Protein AF-0000000087536630 (afdb_homodimer)

InterPro domains:
  IPR002328 Alcohol dehydrogenase, zinc-type, conserved site [PS00059] (58-72)
  IPR011032 GroES-like superfamily [SSF50129] (1-177)
  IPR013149 Alcohol dehydrogenase-like, C-terminal [PF00107] (179-309)
  IPR013154 Alcohol dehydrogenase-like, N-terminal [PF08240] (24-131)
  IPR036291 NAD(P)-binding domain superfamily [SSF51735] (145-313)
  IPR050129 Zinc-containing alcohol dehydrogenase [PTHR43401] (1-347)

Radius of gyration: 29.5 Å; Cα contacts (8 Å, |Δi|>4): 1737; chains: 2; bounding box: 52×86×69 Å

Organism: NCBI:txid39488

Solvent-accessible surface area (backbone atoms only — not comparable to full-atom values): 34798 Å² total; per-residue (Å²): 77,60,23,37,24,31,34,83,87,66,45,79,46,74,44,79,40,83,73,78,77,91,44,52,54,26,36,32,30,40,28,56,14,20,32,68,47,72,67,54,50,44,35,73,74,71,47,59,89,78,45,49,60,65,27,33,28,43,48,28,30,11,28,31,27,73,38,50,15,62,54,31,43,75,70,71,45,52,61,69,41,42,29,34,50,47,34,58,32,33,72,64,71,46,74,37,24,68,72,65,39,25,55,62,24,93,64,57,40,29,40,26,24,77,39,54,14,41,44,17,37,55,32,62,42,52,48,59,33,56,76,66,51,25,64,40,78,50,64,88,88,56,51,43,68,36,42,15,47,36,57,62,49,8,24,39,52,47,43,43,65,82,52,67,73,40,68,63,32,32,36,37,28,34,26,48,49,61,60,25,45,46,42,49,51,54,41,49,76,47,36,34,66,41,40,34,35,39,28,69,53,61,71,45,36,53,48,37,43,68,76,37,78,81,46,41,74,40,37,60,82,86,39,60,59,59,60,51,48,24,62,77,40,75,65,55,34,23,42,32,33,36,34,48,41,62,53,46,70,53,53,39,50,46,62,69,39,34,17,75,59,10,30,33,30,43,51,33,62,48,64,84,85,48,32,47,52,45,47,48,45,56,30,15,76,34,28,22,36,40,33,15,36,62,60,41,42,55,68,39,34,52,52,46,50,51,37,38,75,71,65,78,47,73,62,50,82,53,53,73,44,77,46,27,52,93,48,42,68,57,50,55,49,38,35,72,74,67,65,51,70,28,42,37,32,28,33,77,93,77,59,23,37,24,31,34,81,87,66,46,80,45,75,43,77,40,84,72,79,77,92,45,52,52,24,35,34,31,40,27,54,14,20,33,67,47,72,66,54,50,42,34,72,74,72,48,58,90,79,44,51,58,65,26,33,28,41,47,29,29,11,27,30,27,72,40,49,14,63,54,34,42,75,73,70,44,53,62,70,41,43,29,32,49,47,35,60,31,33,71,64,70,45,74,37,24,68,70,66,40,25,55,60,23,90,64,56,42,28,39,28,26,76,39,55,13,41,43,18,37,55,32,60,42,52,49,59,35,57,76,65,50,26,65,40,78,51,63,88,88,56,51,44,67,35,42,16,45,36,58,62,51,9,24,38,49,47,44,43,64,80,53,67,73,41,69,64,31,30,36,38,29,33,26,47,48,60,61,24,44,47,43,48,52,54,40,50,75,45,36,32,66,42,41,35,35,39,29,70,53,61,71,45,36,52,48,37,42,68,75,37,78,80,46,41,74,41,39,58,82,83,39,60,58,60,61,51,47,24,62,77,41,76,66,55,32,22,44,32,34,36,34,47,41,64,53,47,70,52,53,37,49,46,61,68,40,34,16,75,60,9,30,35,30,42,52,32,62,49,63,84,85,49,32,50,50,45,48,48,44,58,30,15,76,34,28,22,36,41,32,16,35,61,60,41,40,57,67,38,34,52,52,45,48,52,37,36,74,72,65,78,46,76,62,50,81,54,54,74,42,76,46,26,52,93,48,40,67,58,50,55,49,38,35,73,76,65,64,50,70,27,43,37,32,27,32,76,93

Nearest PDB structures (foldseek):
  3m6i-assembly1_A  TM=8.799E-01  e=1.918E-30  Neurospora crassa
  3fpc-assembly1_C  TM=8.691E-01  e=4.732E-27  Thermoanaerobacter brockii
  7f3p-assembly1_D  TM=8.754E-01  e=2.372E-26  Thermoanaerobacter brockii
  6sch-assembly1_B  TM=8.771E-01  e=2.985E-24  Clostridium beijerinckii
  1p0c-assembly1_A  TM=8.160E-01  e=1.709E-24  Pelophylax perezi

pLDDT: mean 95.95, std 4.65, range [65.75, 98.94]

Sequence (698 aa):
MKALIMDEERHLIVKDMPKPQEKDENIIIKVEAASICGTDMRTFLKGNAKIDPPRILGHECAGTIIHAGSLAKEHGYHEGERVTVAPAIGCGQCPACKKGHTNMCDHLTTIGFQYEGVFAPYVEIPKQAIIMENVIKLPDNISYDNASLIEPAACALNGQSYMHIEPGDHVVIYGSGIIGCIHAELAFLKGAAKVMIVEPVEKRGKIAIEKVPGVIWINPFTQNTVEEVMKETDNYGADVVITATSVPSVHTEAQIIAAKMGRISLFGGLPGEGKGHLDSNLIHYKELQVCGVHATTVHFMKEIINLMEEGRLNLGKYVEMTTNIDNIMDAFAAIRDKNIMKVVVHPQEMKALIMDEERHLIVKDMPKPQEKDENIIIKVEAASICGTDMRTFLKGNAKIDPPRILGHECAGTIIHAGSLAKEHGYHEGERVTVAPAIGCGQCPACKKGHTNMCDHLTTIGFQYEGVFAPYVEIPKQAIIMENVIKLPDNISYDNASLIEPAACALNGQSYMHIEPGDHVVIYGSGIIGCIHAELAFLKGAAKVMIVEPVEKRGKIAIEKVPGVIWINPFTQNTVEEVMKETDNYGADVVITATSVPSVHTEAQIIAAKMGRISLFGGLPGEGKGHLDSNLIHYKELQVCGVHATTVHFMKEIINLMEEGRLNLGKYVEMTTNIDNIMDAFAAIRDKNIMKVVVHPQE

Secondary structure (DSSP, 8-state):
-EEEEE-TT--EEEEE-PPPPP-TT-EEEEEEEEE--HHHHHHHHH--TTS-SSEE---EEEEEEEEE-HHHHHTT--TT-EEEE-SEE--SSSHHHHTT-GGG-TT-EEBTTTB--SSSSEEEEPHHHHHTT-EEE--TTS-HHHHTTHHHHHHHHHHHTTT---TT-EEEEE--SHHHHHHHHHHHHTT-SEEEEE-S-HHHHHHHHHHSTTPEEE-TTTS-HHHHHHHHTTT--EEEEEE-S--HHHHHHHHHHEEEEEEEE--SPPPTT------HHHHHHTT-EEE---S--HHHHHHHHHHHHTTS--GGGG--EEE-STTHHHHHHHHHHH--S-EEE-TT-/-EEEEE-TT--EEEEE-PPPPP-TT-EEEEEEEEE--HHHHHHHHH--TTS-SSEE---EEEEEEEEE-HHHHHTT--TT-EEEE-SEE--SSSHHHHTT-GGG-TT-EEBTTTB--SSSSEEEEPHHHHHTT-EEE--TTS-HHHHTTHHHHHHHHHHHTTT---TT-EEEEE--SHHHHHHHHHHHHTT-SEEEEE-S-HHHHHHHHHHSTTPEEE-TTTS-HHHHHHHHTTT--EEEEEE-S--HHHHHHHHHHEEEEEEEE--SPPPTT------HHHHHHTT-EEE---S--HHHHHHHHHHHHTTS--GGGG--EEE-STTHHHHHHHHHHH--S-EEE-TT-

Structure (mmCIF, N/CA/C/O backbone):
data_AF-0000000087536630-model_v1
#
loop_
_entity.id
_entity.type
_entity.pdbx_description
1 polymer 'Zn-dependent alcohol dehydrogenase'
#
loop_
_atom_site.group_PDB
_atom_site.id
_atom_site.type_symbol
_atom_site.label_atom_id
_atom_site.label_alt_id
_atom_site.label_comp_id
_atom_site.label_asym_id
_atom_site.label_entity_id
_atom_site.label_seq_id
_atom_site.pdbx_PDB_ins_code
_atom_site.Cartn_x
_atom_site.Cartn_y
_atom_site.Cartn_z
_atom_site.occupancy
_atom_site.B_iso_or_equiv
_atom_site.auth_seq_id
_atom_site.auth_comp_id
_atom_site.auth_asym_id
_atom_site.auth_atom_id
_atom_site.pdbx_PDB_model_num
ATOM 1 N N . MET A 1 1 ? -9.758 42.281 18.703 1 95.38 1 MET A N 1
ATOM 2 C CA . MET A 1 1 ? -8.375 41.875 18.469 1 95.38 1 MET A CA 1
ATOM 3 C C . MET A 1 1 ? -8.078 41.75 16.984 1 95.38 1 MET A C 1
ATOM 5 O O . MET A 1 1 ? -8.953 41.344 16.203 1 95.38 1 MET A O 1
ATOM 9 N N . LYS A 1 2 ? -6.918 42.094 16.625 1 97 2 LYS A N 1
ATOM 10 C CA . LYS A 1 2 ? -6.539 42 15.219 1 97 2 LYS A CA 1
ATOM 11 C C . LYS A 1 2 ? -6.34 40.531 14.812 1 97 2 LYS A C 1
ATOM 13 O O . LYS A 1 2 ? -5.734 39.75 15.555 1 97 2 LYS A O 1
ATOM 18 N N . ALA A 1 3 ? -6.891 40.188 13.664 1 98.38 3 ALA A N 1
ATOM 19 C CA . ALA A 1 3 ? -6.793 38.812 13.188 1 98.38 3 ALA A CA 1
ATOM 20 C C . ALA A 1 3 ? -6.766 38.75 11.656 1 98.38 3 ALA A C 1
ATOM 22 O O . ALA A 1 3 ? -7.191 39.719 10.992 1 98.38 3 ALA A O 1
ATOM 23 N N . LEU A 1 4 ? -6.145 37.75 11.094 1 98.44 4 LEU A N 1
ATOM 24 C CA . LEU A 1 4 ? -6.293 37.469 9.672 1 98.44 4 LEU A CA 1
ATOM 25 C C . LEU A 1 4 ? -7.547 36.625 9.414 1 98.44 4 LEU A C 1
ATOM 27 O O . LEU A 1 4 ? -7.676 35.531 9.922 1 98.44 4 LEU A O 1
ATOM 31 N N . ILE A 1 5 ? -8.469 37.156 8.609 1 97.31 5 ILE A N 1
ATOM 32 C CA . ILE A 1 5 ? -9.727 36.438 8.398 1 97.31 5 ILE A CA 1
ATOM 33 C C . ILE A 1 5 ? -9.969 36.25 6.898 1 97.31 5 ILE A C 1
ATOM 35 O O . ILE A 1 5 ? -9.414 37 6.078 1 97.31 5 ILE A O 1
ATOM 39 N N . MET A 1 6 ? -10.641 35.188 6.566 1 97.25 6 MET A N 1
ATOM 40 C CA . MET A 1 6 ? -11.391 35.125 5.312 1 97.25 6 MET A CA 1
ATOM 41 C C . MET A 1 6 ? -12.789 35.688 5.488 1 97.25 6 MET A C 1
ATOM 43 O O . MET A 1 6 ? -13.594 35.188 6.273 1 97.25 6 MET A O 1
ATOM 47 N N . ASP A 1 7 ? -13.07 36.75 4.746 1 95.94 7 ASP A N 1
ATOM 48 C CA . ASP A 1 7 ? -14.352 37.406 4.949 1 95.94 7 ASP A CA 1
ATOM 49 C C . ASP A 1 7 ? -15.453 36.75 4.129 1 95.94 7 ASP A C 1
ATOM 51 O O . ASP A 1 7 ? -15.234 35.719 3.514 1 95.94 7 ASP A O 1
ATOM 55 N N . GLU A 1 8 ? -16.703 37.281 4.184 1 94.62 8 GLU A N 1
ATOM 56 C CA . GLU A 1 8 ? -17.875 36.688 3.547 1 94.62 8 GLU A CA 1
ATOM 57 C C . GLU A 1 8 ? -17.703 36.625 2.033 1 94.62 8 GLU A C 1
ATOM 59 O O . GLU A 1 8 ? -18.312 35.75 1.378 1 94.62 8 GLU A O 1
ATOM 64 N N . GLU A 1 9 ? -16.938 37.5 1.487 1 94.5 9 GLU A N 1
ATOM 65 C CA . GLU A 1 9 ? -16.672 37.5 0.053 1 94.5 9 GLU A CA 1
ATOM 66 C C . GLU A 1 9 ? -15.438 36.656 -0.274 1 94.5 9 GLU A C 1
ATOM 68 O O . GLU A 1 9 ? -14.969 36.625 -1.416 1 94.5 9 GLU A O 1
ATOM 73 N N . ARG A 1 10 ? -14.844 36.031 0.833 1 94.12 10 ARG A N 1
ATOM 74 C CA . ARG A 1 10 ? -13.734 35.094 0.759 1 94.12 10 ARG A CA 1
ATOM 75 C C . ARG A 1 10 ? -12.43 35.812 0.424 1 94.12 10 ARG A C 1
ATOM 77 O O . ARG A 1 10 ? -11.562 35.281 -0.254 1 94.12 10 ARG A O 1
ATOM 84 N N . HIS A 1 11 ? -12.422 37.062 0.794 1 94.56 11 HIS A N 1
ATOM 85 C CA . HIS A 1 11 ? -11.164 37.781 0.754 1 94.56 11 HIS A CA 1
ATOM 86 C C . HIS A 1 11 ? -10.391 37.625 2.061 1 94.56 11 HIS A C 1
ATOM 88 O O . HIS A 1 11 ? -10.992 37.562 3.137 1 94.56 11 HIS A O 1
ATOM 94 N N . LEU A 1 12 ? -9.078 37.594 1.925 1 96.25 12 LEU A N 1
ATOM 95 C CA . LEU A 1 12 ? -8.219 37.562 3.107 1 96.25 12 LEU A CA 1
ATOM 96 C C . LEU A 1 12 ? -7.859 38.969 3.543 1 96.25 12 LEU A C 1
ATOM 98 O O . LEU A 1 12 ? -7.246 39.719 2.781 1 96.25 12 LEU A O 1
ATOM 102 N N . ILE A 1 13 ? -8.242 39.281 4.695 1 96.31 13 ILE A N 1
ATOM 103 C CA . ILE A 1 13 ? -7.996 40.656 5.184 1 96.31 13 ILE A CA 1
ATOM 104 C C . ILE A 1 13 ? -7.664 40.594 6.672 1 96.31 13 ILE A C 1
ATOM 106 O O . ILE A 1 13 ? -8.094 39.688 7.387 1 96.31 13 ILE A O 1
ATOM 110 N N . VAL A 1 14 ? -6.84 41.531 7.129 1 97.62 14 VAL A N 1
ATOM 111 C CA . VAL A 1 14 ? -6.613 41.75 8.555 1 97.62 14 VAL A CA 1
ATOM 112 C C . VAL A 1 14 ? -7.672 42.719 9.102 1 97.62 14 VAL A C 1
ATOM 114 O O . VAL A 1 14 ? -7.848 43.812 8.578 1 97.62 14 VAL A O 1
ATOM 117 N N . LYS A 1 15 ? -8.344 42.25 10.109 1 95.88 15 LYS A N 1
ATOM 118 C CA . LYS A 1 15 ? -9.414 43.062 10.68 1 95.88 15 LYS A CA 1
ATOM 119 C C . LYS A 1 15 ? -9.57 42.812 12.172 1 95.88 15 LYS A C 1
ATOM 121 O O . LYS A 1 15 ? -9.078 41.812 12.688 1 95.88 15 LYS A O 1
ATOM 126 N N . ASP A 1 16 ? -10.211 43.75 12.828 1 96.88 16 ASP A N 1
ATOM 127 C CA . ASP A 1 16 ? -10.523 43.562 14.242 1 96.88 16 ASP A CA 1
ATOM 128 C C . ASP A 1 16 ? -11.688 42.594 14.422 1 96.88 16 ASP A C 1
ATOM 130 O O . ASP A 1 16 ? -12.742 42.781 13.805 1 96.88 16 ASP A O 1
ATOM 134 N N . MET A 1 17 ? -11.43 41.625 15.203 1 96.44 17 MET A N 1
ATOM 135 C CA . MET A 1 17 ? -12.445 40.625 15.531 1 96.44 17 MET A CA 1
ATOM 136 C C . MET A 1 17 ? -12.719 40.594 17.031 1 96.44 17 MET A C 1
ATOM 138 O O . MET A 1 17 ? -11.875 41 17.828 1 96.44 17 MET A O 1
ATOM 142 N N . PRO A 1 18 ? -13.938 40.156 17.406 1 96.19 18 PRO A N 1
ATOM 143 C CA . PRO A 1 18 ? -14.203 40.031 18.828 1 96.19 18 PRO A CA 1
ATOM 144 C C . PRO A 1 18 ? -13.336 38.969 19.516 1 96.19 18 PRO A C 1
ATOM 146 O O . PRO A 1 18 ? -13.062 37.938 18.938 1 96.19 18 PRO A O 1
ATOM 149 N N . LYS A 1 19 ? -12.93 39.281 20.734 1 97.19 19 LYS A N 1
ATOM 150 C CA . LYS A 1 19 ? -12.25 38.281 21.547 1 97.19 19 LYS A CA 1
ATOM 151 C C . LYS A 1 19 ? -13.188 37.125 21.906 1 97.19 19 LYS A C 1
ATOM 153 O O . LYS A 1 19 ? -14.383 37.344 22.109 1 97.19 19 LYS A O 1
ATOM 158 N N . PRO A 1 20 ? -12.633 35.938 22 1 97.94 20 PRO A N 1
ATOM 159 C CA . PRO A 1 20 ? -13.492 34.844 22.422 1 97.94 20 PRO A CA 1
ATOM 160 C C . PRO A 1 20 ? -14.039 35.031 23.844 1 97.94 20 PRO A C 1
ATOM 162 O O . PRO A 1 20 ? -13.344 35.562 24.703 1 97.94 20 PRO A O 1
ATOM 165 N N . GLN A 1 21 ? -15.203 34.531 23.984 1 98.06 21 GLN A N 1
ATOM 166 C CA . GLN A 1 21 ? -15.859 34.625 25.297 1 98.06 21 GLN A CA 1
ATOM 167 C C . GLN A 1 21 ? -15.609 33.375 26.141 1 98.06 21 GLN A C 1
ATOM 169 O O . GLN A 1 21 ? -15.648 32.281 25.625 1 98.06 21 GLN A O 1
ATOM 174 N N . GLU A 1 22 ? -15.359 33.625 27.391 1 98.38 22 GLU A N 1
ATOM 175 C CA . GLU A 1 22 ? -15.18 32.531 28.344 1 98.38 22 GLU A CA 1
ATOM 176 C C . GLU A 1 22 ? -16.484 31.781 28.562 1 98.38 22 GLU A C 1
ATOM 178 O O . GLU A 1 22 ? -17.531 32.375 28.781 1 98.38 22 GLU A O 1
ATOM 183 N N . LYS A 1 23 ? -16.469 30.5 28.391 1 98.19 23 LYS A N 1
ATOM 184 C CA . LYS A 1 23 ? -17.609 29.609 28.625 1 98.19 23 LYS A CA 1
ATOM 185 C C . LYS A 1 23 ? -17.188 28.406 29.469 1 98.19 23 LYS A C 1
ATOM 187 O O . LYS A 1 23 ? -16 28.141 29.641 1 98.19 23 LYS A O 1
ATOM 192 N N . ASP A 1 24 ? -18.141 27.719 29.984 1 98 24 ASP A N 1
ATOM 193 C CA . ASP A 1 24 ? -17.891 26.5 30.766 1 98 24 ASP A CA 1
ATOM 194 C C . ASP A 1 24 ? -17.328 25.391 29.891 1 98 24 ASP A C 1
ATOM 196 O O . ASP A 1 24 ? -16.562 24.547 30.359 1 98 24 ASP A O 1
ATOM 200 N N . GLU A 1 25 ? -17.594 25.469 28.609 1 98.44 25 GLU A N 1
ATOM 201 C CA . GLU A 1 25 ? -17.297 24.328 27.75 1 98.44 25 GLU A CA 1
ATOM 202 C C . GLU A 1 25 ? -16.172 24.656 26.781 1 98.44 25 GLU A C 1
ATOM 204 O O . GLU A 1 25 ? -16.062 24.016 25.734 1 98.44 25 GLU A O 1
ATOM 209 N N . ASN A 1 26 ? -15.422 25.672 27.094 1 98.69 26 ASN A N 1
ATOM 210 C CA . ASN A 1 26 ? -14.352 25.969 26.156 1 98.69 26 ASN A CA 1
ATOM 211 C C . ASN A 1 26 ? -13.031 26.25 26.875 1 98.69 26 ASN A C 1
ATOM 213 O O . ASN A 1 26 ? -12.977 26.234 28.109 1 98.69 26 ASN A O 1
ATOM 217 N N . ILE A 1 27 ? -11.992 26.25 26.172 1 98.88 27 ILE A N 1
ATOM 218 C CA . ILE A 1 27 ? -10.68 26.75 26.547 1 98.88 27 ILE A CA 1
ATOM 219 C C . ILE A 1 27 ? -10.312 27.953 25.688 1 98.88 27 ILE A C 1
ATOM 221 O O . ILE A 1 27 ? -10.648 28 24.5 1 98.88 27 ILE A O 1
ATOM 225 N N . ILE A 1 28 ? -9.75 28.953 26.281 1 98.94 28 ILE A N 1
ATOM 226 C CA . ILE A 1 28 ? -9.172 30.047 25.516 1 98.94 28 ILE A CA 1
ATOM 227 C C . ILE A 1 28 ? -7.652 30.047 25.672 1 98.94 28 ILE A C 1
ATOM 229 O O . ILE A 1 28 ? -7.137 30 26.781 1 98.94 28 ILE A O 1
ATOM 233 N N . ILE A 1 29 ? -7 30.062 24.578 1 98.94 29 ILE A N 1
ATOM 234 C CA . ILE A 1 29 ? -5.543 30.047 24.547 1 98.94 29 ILE A CA 1
ATOM 235 C C . ILE A 1 29 ? -5.023 31.406 24.078 1 98.94 29 ILE A C 1
ATOM 237 O O . ILE A 1 29 ? -5.523 31.969 23.109 1 98.94 29 ILE A O 1
ATOM 241 N N . LYS A 1 30 ? -4.113 31.984 24.828 1 98.94 30 LYS A N 1
ATOM 242 C CA . LYS A 1 30 ? -3.287 33.094 24.344 1 98.94 30 LYS A CA 1
ATOM 243 C C . LYS A 1 30 ? -2.229 32.562 23.359 1 98.94 30 LYS A C 1
ATOM 245 O O . LYS A 1 30 ? -1.294 31.875 23.766 1 98.94 30 LYS A O 1
ATOM 250 N N . VAL A 1 31 ? -2.338 32.938 22.094 1 98.88 31 VAL A N 1
ATOM 251 C CA . VAL A 1 31 ? -1.464 32.406 21.062 1 98.88 31 VAL A CA 1
ATOM 252 C C . VAL A 1 31 ? -0.124 33.125 21.078 1 98.88 31 VAL A C 1
ATOM 254 O O . VAL A 1 31 ? -0.054 34.312 20.766 1 98.88 31 VAL A O 1
ATOM 257 N N . GLU A 1 32 ? 0.882 32.375 21.453 1 98.75 32 GLU A N 1
ATOM 258 C CA . GLU A 1 32 ? 2.215 32.969 21.5 1 98.75 32 GLU A CA 1
ATOM 259 C C . GLU A 1 32 ? 2.914 32.875 20.141 1 98.75 32 GLU A C 1
ATOM 261 O O . GLU A 1 32 ? 3.654 33.781 19.75 1 98.75 32 GLU A O 1
ATOM 266 N N . ALA A 1 33 ? 2.746 31.812 19.469 1 98.81 33 ALA A N 1
ATOM 267 C CA . ALA A 1 33 ? 3.318 31.578 18.141 1 98.81 33 ALA A CA 1
ATOM 268 C C . ALA A 1 33 ? 2.363 30.781 17.266 1 98.81 33 ALA A C 1
ATOM 270 O O . ALA A 1 33 ? 1.708 29.844 17.734 1 98.81 33 ALA A O 1
ATOM 271 N N . ALA A 1 34 ? 2.223 31.172 16.047 1 98.75 34 ALA A N 1
ATOM 272 C CA . ALA A 1 34 ? 1.567 30.438 14.961 1 98.75 34 ALA A CA 1
ATOM 273 C C . ALA A 1 34 ? 2.465 30.344 13.734 1 98.75 34 ALA A C 1
ATOM 275 O O . ALA A 1 34 ? 3.473 31.047 13.641 1 98.75 34 ALA A O 1
ATOM 276 N N . SER A 1 35 ? 2.17 29.438 12.859 1 98.25 35 SER A N 1
ATOM 277 C CA . SER A 1 35 ? 2.988 29.359 11.656 1 98.25 35 SER A CA 1
ATOM 278 C C . SER A 1 35 ? 2.123 29.219 10.406 1 98.25 35 SER A C 1
ATOM 280 O O . SER A 1 35 ? 0.979 28.766 10.484 1 98.25 35 SER A O 1
ATOM 282 N N . ILE A 1 36 ? 2.648 29.688 9.281 1 97.12 36 ILE A N 1
ATOM 283 C CA . ILE A 1 36 ? 1.942 29.625 8.008 1 97.12 36 ILE A CA 1
ATOM 284 C C . ILE A 1 36 ? 2.215 28.281 7.328 1 97.12 36 ILE A C 1
ATOM 286 O O . ILE A 1 36 ? 3.373 27.906 7.133 1 97.12 36 ILE A O 1
ATOM 290 N N . CYS A 1 37 ? 1.175 27.578 7.031 1 92.94 37 CYS A N 1
ATOM 291 C CA . CYS A 1 37 ? 1.292 26.25 6.441 1 92.94 37 CYS A CA 1
ATOM 292 C C . CYS A 1 37 ? 1.012 26.281 4.945 1 92.94 37 CYS A C 1
ATOM 294 O O . CYS A 1 37 ? 0.531 27.297 4.426 1 92.94 37 CYS A O 1
ATOM 296 N N . GLY A 1 38 ? 1.381 25.141 4.254 1 89 38 GLY A N 1
ATOM 297 C CA . GLY A 1 38 ? 1.066 25.031 2.84 1 89 38 GLY A CA 1
ATOM 298 C C . GLY A 1 38 ? -0.408 25.234 2.539 1 89 38 GLY A C 1
ATOM 299 O O . GLY A 1 38 ? -0.766 25.844 1.531 1 89 38 GLY A O 1
ATOM 300 N N . THR A 1 39 ? -1.21 24.75 3.355 1 89.44 39 THR A N 1
ATOM 301 C CA . THR A 1 39 ? -2.65 24.906 3.197 1 89.44 39 THR A CA 1
ATOM 302 C C . THR A 1 39 ? -3.041 26.391 3.283 1 89.44 39 THR A C 1
ATOM 304 O O . THR A 1 39 ? -3.922 26.844 2.553 1 89.44 39 THR A O 1
ATOM 307 N N . ASP A 1 40 ? -2.482 27.109 4.148 1 94.31 40 ASP A N 1
ATOM 308 C CA . ASP A 1 40 ? -2.719 28.547 4.23 1 94.31 40 ASP A CA 1
ATOM 309 C C . ASP A 1 40 ? -2.328 29.234 2.928 1 94.31 40 ASP A C 1
ATOM 311 O O . ASP A 1 40 ? -3.053 30.109 2.439 1 94.31 40 ASP A O 1
ATOM 315 N N . MET A 1 41 ? -1.22 28.812 2.428 1 92.56 41 MET A N 1
ATOM 316 C CA . MET A 1 41 ? -0.749 29.391 1.174 1 92.56 41 MET A CA 1
ATOM 317 C C . MET A 1 41 ? -1.71 29.078 0.032 1 92.56 41 MET A C 1
ATOM 319 O O . MET A 1 41 ? -2.002 29.938 -0.797 1 92.56 41 MET A O 1
ATOM 323 N N . ARG A 1 42 ? -2.107 27.844 0.03 1 89.38 42 ARG A N 1
ATOM 324 C CA . ARG A 1 42 ? -3.078 27.469 -0.995 1 89.38 42 ARG A CA 1
ATOM 325 C C . ARG A 1 42 ? -4.348 28.312 -0.877 1 89.38 42 ARG A C 1
ATOM 327 O O . ARG A 1 42 ? -4.898 28.75 -1.886 1 89.38 42 ARG A O 1
ATOM 334 N N . THR A 1 43 ? -4.805 28.469 0.28 1 91.5 43 THR A N 1
ATOM 335 C CA . THR A 1 43 ? -5.98 29.281 0.536 1 91.5 43 THR A CA 1
ATOM 336 C C . THR A 1 43 ? -5.75 30.719 0.06 1 91.5 43 THR A C 1
ATOM 338 O O . THR A 1 43 ? -6.617 31.312 -0.585 1 91.5 43 THR A O 1
ATOM 341 N N . PHE A 1 44 ? -4.578 31.219 0.272 1 90.81 44 PHE A N 1
ATOM 342 C CA . PHE A 1 44 ? -4.191 32.562 -0.121 1 90.81 44 PHE A CA 1
ATOM 343 C C . PHE A 1 44 ? -4.168 32.719 -1.639 1 90.81 44 PHE A C 1
ATOM 345 O O . PHE A 1 44 ? -4.637 33.719 -2.184 1 90.81 44 PHE A O 1
ATOM 352 N N . LEU A 1 45 ? -3.762 31.672 -2.26 1 87.19 45 LEU A N 1
ATOM 353 C CA . LEU A 1 45 ? -3.539 31.734 -3.699 1 87.19 45 LEU A CA 1
ATOM 354 C C . LEU A 1 45 ? -4.801 31.359 -4.465 1 87.19 45 LEU A C 1
ATOM 356 O O . LEU A 1 45 ? -5.082 31.906 -5.527 1 87.19 45 LEU A O 1
ATOM 360 N N . LYS A 1 46 ? -5.551 30.391 -3.93 1 86.19 46 LYS A N 1
ATOM 361 C CA . LYS A 1 46 ? -6.59 29.781 -4.758 1 86.19 46 LYS A CA 1
ATOM 362 C C . LYS A 1 46 ? -7.922 29.719 -4.012 1 86.19 46 LYS A C 1
ATOM 364 O O . LYS A 1 46 ? -8.938 29.312 -4.574 1 86.19 46 LYS A O 1
ATOM 369 N N . GLY A 1 47 ? -7.844 30.125 -2.906 1 86.81 47 GLY A N 1
ATOM 370 C CA . GLY A 1 47 ? -9.031 29.953 -2.09 1 86.81 47 GLY A CA 1
ATOM 371 C C . GLY A 1 47 ? -9.18 28.547 -1.54 1 86.81 47 GLY A C 1
ATOM 372 O O . GLY A 1 47 ? -8.328 27.688 -1.789 1 86.81 47 GLY A O 1
ATOM 373 N N . ASN A 1 48 ? -10.188 28.391 -0.722 1 90.25 48 ASN A N 1
ATOM 374 C CA . ASN A 1 48 ? -10.492 27.109 -0.115 1 90.25 48 ASN A CA 1
ATOM 375 C C . ASN A 1 48 ? -11.984 26.969 0.19 1 90.25 48 ASN A C 1
ATOM 377 O O . ASN A 1 48 ? -12.5 27.641 1.084 1 90.25 48 ASN A O 1
ATOM 381 N N . ALA A 1 49 ? -12.617 26.031 -0.482 1 87.81 49 ALA A N 1
ATOM 382 C CA . ALA A 1 49 ? -14.07 25.875 -0.398 1 87.81 49 ALA A CA 1
ATOM 383 C C . ALA A 1 49 ? -14.477 25.234 0.919 1 87.81 49 ALA A C 1
ATOM 385 O O . ALA A 1 49 ? -15.633 25.312 1.332 1 87.81 49 ALA A O 1
ATOM 386 N N . LYS A 1 50 ? -13.617 24.719 1.687 1 89 50 LYS A N 1
ATOM 387 C CA . LYS A 1 50 ? -13.93 24 2.918 1 89 50 LYS A CA 1
ATOM 388 C C . LYS A 1 50 ? -14.062 24.953 4.098 1 89 50 LYS A C 1
ATOM 390 O O . LYS A 1 50 ? -14.547 24.578 5.164 1 89 50 LYS A O 1
ATOM 395 N N . ILE A 1 51 ? -13.594 26.109 3.918 1 93.69 51 ILE A N 1
ATOM 396 C CA . ILE A 1 51 ? -13.625 27.094 4.992 1 93.69 51 ILE A CA 1
ATOM 397 C C . ILE A 1 51 ? -15 27.766 5.031 1 93.69 51 ILE A C 1
ATOM 399 O O . ILE A 1 51 ? -15.539 28.141 3.992 1 93.69 51 ILE A O 1
ATOM 403 N N . ASP A 1 52 ? -15.523 27.922 6.23 1 94.88 52 ASP A N 1
ATOM 404 C CA . ASP A 1 52 ? -16.781 28.625 6.449 1 94.88 52 ASP A CA 1
ATOM 405 C C . ASP A 1 52 ? -16.516 30.094 6.785 1 94.88 52 ASP A C 1
ATOM 407 O O . ASP A 1 52 ? -16.25 30.438 7.938 1 94.88 52 ASP A O 1
ATOM 411 N N . PRO A 1 53 ? -16.688 31 5.852 1 93.81 53 PRO A N 1
ATOM 412 C CA . PRO A 1 53 ? -16.422 32.406 6.152 1 93.81 53 PRO A CA 1
ATOM 413 C C . PRO A 1 53 ? -17.578 33.062 6.898 1 93.81 53 PRO A C 1
ATOM 415 O O . PRO A 1 53 ? -18.719 32.625 6.781 1 93.81 53 PRO A O 1
ATOM 418 N N . PRO A 1 54 ? -17.469 34.281 7.652 1 96.19 54 PRO A N 1
ATOM 419 C CA . PRO A 1 54 ? -16.141 34.781 8 1 96.19 54 PRO A CA 1
ATOM 420 C C . PRO A 1 54 ? -15.391 33.875 8.977 1 96.19 54 PRO A C 1
ATOM 422 O O . PRO A 1 54 ? -16.016 33.25 9.836 1 96.19 54 PRO A O 1
ATOM 425 N N . ARG A 1 55 ? -14.117 33.781 8.828 1 97.44 55 ARG A N 1
ATOM 426 C CA . ARG A 1 55 ? -13.336 32.812 9.609 1 97.44 55 ARG A CA 1
ATOM 427 C C . ARG A 1 55 ? -11.922 33.344 9.852 1 97.44 55 ARG A C 1
ATOM 429 O O . ARG A 1 55 ? -11.25 33.781 8.922 1 97.44 55 ARG A O 1
ATOM 436 N N . ILE A 1 56 ? -11.523 33.406 11.148 1 98.31 56 ILE A N 1
ATOM 437 C CA . ILE A 1 56 ? -10.102 33.594 11.406 1 98.31 56 ILE A CA 1
ATOM 438 C C . ILE A 1 56 ? -9.328 32.375 10.891 1 98.31 56 ILE A C 1
ATOM 440 O O . ILE A 1 56 ? -9.719 31.234 11.133 1 98.31 56 ILE A O 1
ATOM 444 N N . LEU A 1 57 ? -8.172 32.562 10.227 1 98 57 LEU A N 1
ATOM 445 C CA . LEU A 1 57 ? -7.438 31.5 9.555 1 98 57 LEU A CA 1
ATOM 446 C C . LEU A 1 57 ? -6.289 31.016 10.43 1 98 57 LEU A C 1
ATOM 448 O O . LEU A 1 57 ? -6.051 31.547 11.516 1 98 57 LEU A O 1
ATOM 452 N N . GLY A 1 58 ? -5.652 29.938 9.906 1 98 58 GLY A N 1
ATOM 453 C CA . GLY A 1 58 ? -4.5 29.359 10.586 1 98 58 GLY A CA 1
ATOM 454 C C . GLY A 1 58 ? -4.863 28.188 11.492 1 98 58 GLY A C 1
ATOM 455 O O . GLY A 1 58 ? -5.918 28.203 12.125 1 98 58 GLY A O 1
ATOM 456 N N . HIS A 1 59 ? -3.906 27.219 11.617 1 97.88 59 HIS A N 1
ATOM 457 C CA . HIS A 1 59 ? -4.238 26.047 12.438 1 97.88 59 HIS A CA 1
ATOM 458 C C . HIS A 1 59 ? -2.994 25.484 13.117 1 97.88 59 HIS A C 1
ATOM 460 O O . HIS A 1 59 ? -3.076 24.5 13.852 1 97.88 59 HIS A O 1
ATOM 466 N N . GLU A 1 60 ? -1.838 26.047 12.93 1 98.31 60 GLU A N 1
ATOM 467 C CA . GLU A 1 60 ? -0.592 25.688 13.594 1 98.31 60 GLU A CA 1
ATOM 468 C C . GLU A 1 60 ? -0.232 26.688 14.688 1 98.31 60 GLU A C 1
ATOM 470 O O . GLU A 1 60 ? 0.049 27.844 14.406 1 98.31 60 GLU A O 1
ATOM 475 N N . CYS A 1 61 ? -0.192 26.172 15.984 1 98.5 61 CYS A N 1
ATOM 476 C CA . CYS A 1 61 ? 0.072 27.203 16.984 1 98.5 61 CYS A CA 1
ATOM 477 C C . CYS A 1 61 ? 0.566 26.578 18.281 1 98.5 61 CYS A C 1
ATOM 479 O O . CYS A 1 61 ? 0.547 25.344 18.438 1 98.5 61 CYS A O 1
ATOM 481 N N . ALA A 1 62 ? 1.059 27.422 19.141 1 98.81 62 ALA A N 1
ATOM 482 C CA . ALA A 1 62 ? 1.378 27.156 20.547 1 98.81 62 ALA A CA 1
ATOM 483 C C . ALA A 1 62 ? 1.117 28.391 21.406 1 98.81 62 ALA A C 1
ATOM 485 O O . ALA A 1 62 ? 1.202 29.516 20.922 1 98.81 62 ALA A O 1
ATOM 486 N N . GLY A 1 63 ? 0.765 28.109 22.609 1 98.81 63 GLY A N 1
ATOM 487 C CA . GLY A 1 63 ? 0.465 29.203 23.516 1 98.81 63 GLY A CA 1
ATOM 488 C C . GLY A 1 63 ? 0.175 28.766 24.938 1 98.81 63 GLY A C 1
ATOM 489 O O . GLY A 1 63 ? 0.633 27.703 25.359 1 98.81 63 GLY A O 1
ATOM 490 N N . THR A 1 64 ? -0.54 29.672 25.641 1 98.88 64 THR A N 1
ATOM 491 C CA . THR A 1 64 ? -0.845 29.438 27.047 1 98.88 64 THR A CA 1
ATOM 492 C C . THR A 1 64 ? -2.352 29.484 27.281 1 98.88 64 THR A C 1
ATOM 494 O O . THR A 1 64 ? -3.041 30.359 26.766 1 98.88 64 THR A O 1
ATOM 497 N N . ILE A 1 65 ? -2.809 28.531 28.078 1 98.88 65 ILE A N 1
ATOM 498 C CA . ILE A 1 65 ? -4.215 28.562 28.469 1 98.88 65 ILE A CA 1
ATOM 499 C C . ILE A 1 65 ? -4.473 29.75 29.391 1 98.88 65 ILE A C 1
ATOM 501 O O . ILE A 1 65 ? -3.861 29.859 30.453 1 98.88 65 ILE A O 1
ATOM 505 N N . ILE A 1 66 ? -5.398 30.609 29.016 1 98.81 66 ILE A N 1
ATOM 506 C CA . ILE A 1 66 ? -5.707 31.75 29.875 1 98.81 66 ILE A CA 1
ATOM 507 C C . ILE A 1 66 ? -7.09 31.562 30.5 1 98.81 66 ILE A C 1
ATOM 509 O O . ILE A 1 66 ? -7.438 32.25 31.469 1 98.81 66 ILE A O 1
ATOM 513 N N . HIS A 1 67 ? -7.914 30.719 29.875 1 98.81 67 HIS A N 1
ATOM 514 C CA . HIS A 1 67 ? -9.195 30.312 30.453 1 98.81 67 HIS A CA 1
ATOM 515 C C . HIS A 1 67 ? -9.43 28.812 30.266 1 98.81 67 HIS A C 1
ATOM 517 O O . HIS A 1 67 ? -9.258 28.281 29.156 1 98.81 67 HIS A O 1
ATOM 523 N N . ALA A 1 68 ? -9.789 28.156 31.312 1 98.81 68 ALA A N 1
ATOM 524 C CA . ALA A 1 68 ? -10.25 26.781 31.312 1 98.81 68 ALA A CA 1
ATOM 525 C C . ALA A 1 68 ? -11.617 26.656 31.969 1 98.81 68 ALA A C 1
ATOM 527 O O . ALA A 1 68 ? -11.75 26.812 33.188 1 98.81 68 ALA A O 1
ATOM 528 N N . GLY A 1 69 ? -12.617 26.391 31.172 1 98.62 69 GLY A N 1
ATOM 529 C CA . GLY A 1 69 ? -13.945 26.172 31.734 1 98.62 69 GLY A CA 1
ATOM 530 C C . GLY A 1 69 ? -14.039 24.906 32.562 1 98.62 69 GLY A C 1
ATOM 531 O O . GLY A 1 69 ? -13.078 24.141 32.656 1 98.62 69 GLY A O 1
ATOM 532 N N . SER A 1 70 ? -15.227 24.656 33.094 1 98.44 70 SER A N 1
ATOM 533 C CA . SER A 1 70 ? -15.422 23.516 34 1 98.44 70 SER A CA 1
ATOM 534 C C . SER A 1 70 ? -15.148 22.188 33.281 1 98.44 70 SER A C 1
ATOM 536 O O . SER A 1 70 ? -14.531 21.281 33.844 1 98.44 70 SER A O 1
ATOM 538 N N . LEU A 1 71 ? -15.57 22.047 32.062 1 98.44 71 LEU A N 1
ATOM 539 C CA . LEU A 1 71 ? -15.312 20.844 31.266 1 98.44 71 LEU A CA 1
ATOM 540 C C . LEU A 1 71 ? -13.812 20.609 31.109 1 98.44 71 LEU A C 1
ATOM 542 O O . LEU A 1 71 ? -13.336 19.484 31.25 1 98.44 71 LEU A O 1
ATOM 546 N N . ALA A 1 72 ? -13.141 21.672 30.734 1 98.56 72 ALA A N 1
ATOM 547 C CA . ALA A 1 72 ? -11.695 21.578 30.547 1 98.56 72 ALA A CA 1
ATOM 548 C C . ALA A 1 72 ? -11 21.109 31.828 1 98.56 72 ALA A C 1
ATOM 550 O O . ALA A 1 72 ? -10.109 20.25 31.766 1 98.56 72 ALA A O 1
ATOM 551 N N . LYS A 1 73 ? -11.406 21.672 32.969 1 98.38 73 LYS A N 1
ATOM 552 C CA . LYS A 1 73 ? -10.82 21.297 34.25 1 98.38 73 LYS A CA 1
ATOM 553 C C . LYS A 1 73 ? -11.078 19.828 34.562 1 98.38 73 LYS A C 1
ATOM 555 O O . LYS A 1 73 ? -10.211 19.141 35.094 1 98.38 73 LYS A O 1
ATOM 560 N N . GLU A 1 74 ? -12.242 19.406 34.25 1 98.06 74 GLU A N 1
ATOM 561 C CA . GLU A 1 74 ? -12.578 18 34.406 1 98.06 74 GLU A CA 1
ATOM 562 C C . GLU A 1 74 ? -11.664 17.094 33.594 1 98.06 74 GLU A C 1
ATOM 564 O O . GLU A 1 74 ? -11.391 15.961 33.969 1 98.06 74 GLU A O 1
ATOM 569 N N . HIS A 1 75 ? -11.148 17.594 32.531 1 97.94 75 HIS A N 1
ATOM 570 C CA . HIS A 1 75 ? -10.266 16.844 31.656 1 97.94 75 HIS A CA 1
ATOM 571 C C . HIS A 1 75 ? -8.797 17.109 31.984 1 97.94 75 HIS A C 1
ATOM 573 O O . HIS A 1 75 ? -7.906 16.703 31.234 1 97.94 75 HIS A O 1
ATOM 579 N N . GLY A 1 76 ? -8.539 17.859 33 1 98.19 76 GLY A N 1
ATOM 580 C CA . GLY A 1 76 ? -7.188 18 33.5 1 98.19 76 GLY A CA 1
ATOM 581 C C . GLY A 1 76 ? -6.469 19.219 32.969 1 98.19 76 GLY A C 1
ATOM 582 O O . GLY A 1 76 ? -5.25 19.344 33.125 1 98.19 76 GLY A O 1
ATOM 583 N N . TYR A 1 77 ? -7.145 20.156 32.344 1 98.62 77 TYR A N 1
ATOM 584 C CA . TYR A 1 77 ? -6.539 21.375 31.828 1 98.62 77 TYR A CA 1
ATOM 585 C C . TYR A 1 77 ? -6.672 22.516 32.844 1 98.62 77 TYR A C 1
ATOM 587 O O . TYR A 1 77 ? -7.703 22.656 33.5 1 98.62 77 TYR A O 1
ATOM 595 N N . HIS A 1 78 ? -5.594 23.344 32.906 1 98.56 78 HIS A N 1
ATOM 596 C CA . HIS A 1 78 ? -5.598 24.469 33.844 1 98.56 78 HIS A CA 1
ATOM 597 C C . HIS A 1 78 ? -4.992 25.703 33.188 1 98.56 78 HIS A C 1
ATOM 599 O O . HIS A 1 78 ? -4.156 25.594 32.281 1 98.56 78 HIS A O 1
ATOM 605 N N . GLU A 1 79 ? -5.426 26.859 33.719 1 98.69 79 GLU A N 1
ATOM 606 C CA . GLU A 1 79 ? -4.844 28.125 33.281 1 98.69 79 GLU A CA 1
ATOM 607 C C . GLU A 1 79 ? -3.344 28.172 33.562 1 98.69 79 GLU A C 1
ATOM 609 O O . GLU A 1 79 ? -2.887 27.672 34.594 1 98.69 79 GLU A O 1
ATOM 614 N N . GLY A 1 80 ? -2.635 28.688 32.625 1 98.62 80 GLY A N 1
ATOM 615 C CA . GLY A 1 80 ? -1.196 28.828 32.781 1 98.62 80 GLY A CA 1
ATOM 616 C C . GLY A 1 80 ? -0.411 27.75 32.094 1 98.62 80 GLY A C 1
ATOM 617 O O . GLY A 1 80 ? 0.794 27.891 31.859 1 98.62 80 GLY A O 1
ATOM 618 N N . GLU A 1 81 ? -1.043 26.703 31.703 1 98.62 81 GLU A N 1
ATOM 619 C CA . GLU A 1 81 ? -0.362 25.594 31.031 1 98.62 81 GLU A CA 1
ATOM 620 C C . GLU A 1 81 ? 0.025 25.969 29.594 1 98.62 81 GLU A C 1
ATOM 622 O O . GLU A 1 81 ? -0.74 26.625 28.891 1 98.62 81 GLU A O 1
ATOM 627 N N . ARG A 1 82 ? 1.281 25.578 29.172 1 98.88 82 ARG A N 1
ATOM 628 C CA . ARG A 1 82 ? 1.739 25.719 27.797 1 98.88 82 ARG A CA 1
ATOM 629 C C . ARG A 1 82 ? 1.194 24.578 26.922 1 98.88 82 ARG A C 1
ATOM 631 O O . ARG A 1 82 ? 1.29 23.406 27.297 1 98.88 82 ARG A O 1
ATOM 638 N N . VAL A 1 83 ? 0.607 24.953 25.781 1 98.94 83 VAL A N 1
ATOM 639 C CA . VAL A 1 83 ? -0.059 23.906 25.016 1 98.94 83 VAL A CA 1
ATOM 640 C C . VAL A 1 83 ? 0.13 24.156 23.516 1 98.94 83 VAL A C 1
ATOM 642 O O . VAL A 1 83 ? 0.499 25.266 23.109 1 98.94 83 VAL A O 1
ATOM 645 N N . THR A 1 84 ? 0.04 23.172 22.734 1 98.88 84 THR A N 1
ATOM 646 C CA . THR A 1 84 ? -0.285 23.188 21.312 1 98.88 84 THR A CA 1
ATOM 647 C C . THR A 1 84 ? -1.606 22.484 21.047 1 98.88 84 THR A C 1
ATOM 649 O O . THR A 1 84 ? -2.211 21.922 21.969 1 98.88 84 THR A O 1
ATOM 652 N N . VAL A 1 85 ? -2.123 22.641 19.844 1 98.62 85 VAL A N 1
ATOM 653 C CA . VAL A 1 85 ? -3.451 22.094 19.547 1 98.62 85 VAL A CA 1
ATOM 654 C C . VAL A 1 85 ? -3.412 21.297 18.25 1 98.62 85 VAL A C 1
ATOM 656 O O . VAL A 1 85 ? -2.895 21.766 17.234 1 98.62 85 VAL A O 1
ATOM 659 N N . ALA A 1 86 ? -3.854 20.062 18.312 1 98.5 86 ALA A N 1
ATOM 660 C CA . ALA A 1 86 ? -4.133 19.344 17.062 1 98.5 86 ALA A CA 1
ATOM 661 C C . ALA A 1 86 ? -5.348 19.938 16.359 1 98.5 86 ALA A C 1
ATOM 663 O O . ALA A 1 86 ? -6.457 19.922 16.891 1 98.5 86 ALA A O 1
ATOM 664 N N . PRO A 1 87 ? -5.195 20.375 15.203 1 97.81 87 PRO A N 1
ATOM 665 C CA . PRO A 1 87 ? -6.25 21.188 14.602 1 97.81 87 PRO A CA 1
ATOM 666 C C . PRO A 1 87 ? -7.441 20.359 14.125 1 97.81 87 PRO A C 1
ATOM 668 O O . PRO A 1 87 ? -8.57 20.859 14.078 1 97.81 87 PRO A O 1
ATOM 671 N N . ALA A 1 88 ? -7.215 19.141 13.656 1 97.56 88 ALA A N 1
ATOM 672 C CA . ALA A 1 88 ? -8.289 18.266 13.18 1 97.56 88 ALA A CA 1
ATOM 673 C C . ALA A 1 88 ? -8.992 17.578 14.352 1 97.56 88 ALA A C 1
ATOM 675 O O . ALA A 1 88 ? -8.352 16.891 15.141 1 97.56 88 ALA A O 1
ATOM 676 N N . ILE A 1 89 ? -10.289 17.797 14.438 1 98.38 89 ILE A N 1
ATOM 677 C CA . ILE A 1 89 ? -11.047 17.328 15.586 1 98.38 89 ILE A CA 1
ATOM 678 C C . ILE A 1 89 ? -12.016 16.219 15.156 1 98.38 89 ILE A C 1
ATOM 680 O O . ILE A 1 89 ? -12.938 16.469 14.375 1 98.38 89 ILE A O 1
ATOM 684 N N . GLY A 1 90 ? -11.836 15.039 15.648 1 98.25 90 GLY A N 1
ATOM 685 C CA . GLY A 1 90 ? -12.703 13.914 15.359 1 98.25 90 GLY A CA 1
ATOM 686 C C . GLY A 1 90 ? -13.977 13.914 16.188 1 98.25 90 GLY A C 1
ATOM 687 O O . GLY A 1 90 ? -14.07 14.617 17.188 1 98.25 90 GLY A O 1
ATOM 688 N N . CYS A 1 91 ? -14.93 13.086 15.812 1 98.06 91 CYS A N 1
ATOM 689 C CA . CYS A 1 91 ? -16.203 12.992 16.5 1 98.06 91 CYS A CA 1
ATOM 690 C C . CYS A 1 91 ? -16.141 11.992 17.656 1 98.06 91 CYS A C 1
ATOM 692 O O . CYS A 1 91 ? -16.984 12.008 18.547 1 98.06 91 CYS A O 1
ATOM 694 N N . GLY A 1 92 ? -15.219 11.086 17.578 1 97.69 92 GLY A N 1
ATOM 695 C CA . GLY A 1 92 ? -15.023 10.094 18.625 1 97.69 92 GLY A CA 1
ATOM 696 C C . GLY A 1 92 ? -15.938 8.891 18.484 1 97.69 92 GLY A C 1
ATOM 697 O O . GLY A 1 92 ? -15.797 7.906 19.219 1 97.69 92 GLY A O 1
ATOM 698 N N . GLN A 1 93 ? -16.812 8.906 17.484 1 97.12 93 GLN A N 1
ATOM 699 C CA . GLN A 1 93 ? -17.844 7.871 17.453 1 97.12 93 GLN A CA 1
ATOM 700 C C . GLN A 1 93 ? -17.812 7.105 16.125 1 97.12 93 GLN A C 1
ATOM 702 O O . GLN A 1 93 ? -18.297 5.973 16.047 1 97.12 93 GLN A O 1
ATOM 707 N N . CYS A 1 94 ? -17.375 7.695 15.086 1 96.31 94 CYS A N 1
ATOM 708 C CA . CYS A 1 94 ? -17.375 7.023 13.797 1 96.31 94 CYS A CA 1
ATOM 709 C C . CYS A 1 94 ? -16.328 5.918 13.758 1 96.31 94 CYS A C 1
ATOM 711 O O . CYS A 1 94 ? -15.469 5.84 14.633 1 96.31 94 CYS A O 1
ATOM 713 N N . PRO A 1 95 ? -16.328 5.09 12.711 1 93.75 95 PRO A N 1
ATOM 714 C CA . PRO A 1 95 ? -15.398 3.965 12.656 1 93.75 95 PRO A CA 1
ATOM 715 C C . PRO A 1 95 ? -13.938 4.414 12.648 1 93.75 95 PRO A C 1
ATOM 717 O O . PRO A 1 95 ? -13.102 3.828 13.352 1 93.75 95 PRO A O 1
ATOM 720 N N . ALA A 1 96 ? -13.617 5.426 11.977 1 95.69 96 ALA A N 1
ATOM 721 C CA . ALA A 1 96 ? -12.242 5.918 11.906 1 95.69 96 ALA A CA 1
ATOM 722 C C . ALA A 1 96 ? -11.766 6.41 13.273 1 95.69 96 ALA A C 1
ATOM 724 O O . ALA A 1 96 ? -10.664 6.078 13.703 1 95.69 96 ALA A O 1
ATOM 725 N N . CYS A 1 97 ? -12.586 7.164 13.945 1 97.06 97 CYS A N 1
ATOM 726 C CA . CYS A 1 97 ? -12.227 7.699 15.258 1 97.06 97 CYS A CA 1
ATOM 727 C C . CYS A 1 97 ? -12.039 6.578 16.266 1 97.06 97 CYS A C 1
ATOM 729 O O . CYS A 1 97 ? -11.117 6.617 17.094 1 97.06 97 CYS A O 1
ATOM 731 N N . LYS A 1 98 ? -12.898 5.598 16.156 1 95.31 98 LYS A N 1
ATOM 732 C CA . LYS A 1 98 ? -12.828 4.48 17.094 1 95.31 98 LYS A CA 1
ATOM 733 C C . LYS A 1 98 ? -11.531 3.691 16.906 1 95.31 98 LYS A C 1
ATOM 735 O O . LYS A 1 98 ? -11.062 3.041 17.844 1 95.31 98 LYS A O 1
ATOM 740 N N . LYS A 1 99 ? -10.984 3.826 15.734 1 92.25 99 LYS A N 1
ATOM 741 C CA . LYS A 1 99 ? -9.742 3.115 15.445 1 92.25 99 LYS A CA 1
ATOM 742 C C . LYS A 1 99 ? -8.531 4.02 15.648 1 92.25 99 LYS A C 1
ATOM 744 O O . LYS A 1 99 ? -7.402 3.635 15.328 1 92.25 99 LYS A O 1
ATOM 749 N N . GLY A 1 100 ? -8.734 5.223 16.062 1 94.56 100 GLY A N 1
ATOM 750 C CA . GLY A 1 100 ? -7.652 6.145 16.359 1 94.56 100 GLY A CA 1
ATOM 751 C C . GLY A 1 100 ? -7.25 7.008 15.188 1 94.56 100 GLY A C 1
ATOM 752 O O . GLY A 1 100 ? -6.324 7.816 15.289 1 94.56 100 GLY A O 1
ATOM 753 N N . HIS A 1 101 ? -7.887 6.789 14.062 1 95.38 101 HIS A N 1
ATOM 754 C CA . HIS A 1 101 ? -7.605 7.598 12.883 1 95.38 101 HIS A CA 1
ATOM 755 C C . HIS A 1 101 ? -8.523 8.812 12.812 1 95.38 101 HIS A C 1
ATOM 757 O O . HIS A 1 101 ? -9.289 8.961 11.859 1 95.38 101 HIS A O 1
ATOM 763 N N . THR A 1 102 ? -8.328 9.727 13.742 1 96.81 102 THR A N 1
ATOM 764 C CA . THR A 1 102 ? -9.242 10.852 13.914 1 96.81 102 THR A CA 1
ATOM 765 C C . THR A 1 102 ? -9.125 11.828 12.742 1 96.81 102 THR A C 1
ATOM 767 O O . THR A 1 102 ? -10.062 12.562 12.453 1 96.81 102 THR A O 1
ATOM 770 N N . ASN A 1 103 ? -7.965 11.828 12.07 1 96.31 103 ASN A N 1
ATOM 771 C CA . ASN A 1 103 ? -7.785 12.656 10.891 1 96.31 103 ASN A CA 1
ATOM 772 C C . ASN A 1 103 ? -8.727 12.242 9.766 1 96.31 103 ASN A C 1
ATOM 774 O O . ASN A 1 103 ? -8.984 13.023 8.844 1 96.31 103 ASN A O 1
ATOM 778 N N . MET A 1 104 ? -9.258 11.055 9.859 1 96.69 104 MET A N 1
ATOM 779 C CA . MET A 1 104 ? -10.125 10.5 8.82 1 96.69 104 MET A CA 1
ATOM 780 C C . MET A 1 104 ? -11.578 10.469 9.281 1 96.69 104 MET A C 1
ATOM 782 O O . MET A 1 104 ? -12.391 9.727 8.734 1 96.69 104 MET A O 1
ATOM 786 N N . CYS A 1 105 ? -11.93 11.273 10.219 1 97.5 105 CYS A N 1
ATOM 787 C CA . CYS A 1 105 ? -13.266 11.297 10.805 1 97.5 105 CYS A CA 1
ATOM 788 C C . CYS A 1 105 ? -14.312 11.664 9.758 1 97.5 105 CYS A C 1
ATOM 790 O O . CYS A 1 105 ? -14.094 12.562 8.938 1 97.5 105 CYS A O 1
ATOM 792 N N . ASP A 1 106 ? -15.492 11.031 9.828 1 96.19 106 ASP A N 1
ATOM 793 C CA . ASP A 1 106 ? -16.609 11.305 8.93 1 96.19 106 ASP A CA 1
ATOM 794 C C . ASP A 1 106 ? -17.219 12.68 9.211 1 96.19 106 ASP A C 1
ATOM 796 O O . ASP A 1 106 ? -17.922 13.234 8.375 1 96.19 106 ASP A O 1
ATOM 800 N N . HIS A 1 107 ? -16.969 13.219 10.344 1 97.12 107 HIS A N 1
ATOM 801 C CA . HIS A 1 107 ? -17.5 14.508 10.781 1 97.12 107 HIS A CA 1
ATOM 802 C C . HIS A 1 107 ? -16.375 15.445 11.211 1 97.12 107 HIS A C 1
ATOM 804 O O . HIS A 1 107 ? -16.5 16.141 12.227 1 97.12 107 HIS A O 1
ATOM 810 N N . LEU A 1 108 ? -15.352 15.398 10.492 1 97.25 108 LEU A N 1
ATOM 811 C CA . LEU A 1 108 ? -14.133 16.125 10.844 1 97.25 108 LEU A CA 1
ATOM 812 C C . LEU A 1 108 ? -14.375 17.625 10.859 1 97.25 108 LEU A C 1
ATOM 814 O O . LEU A 1 108 ? -14.984 18.172 9.93 1 97.25 108 LEU A O 1
ATOM 818 N N . THR A 1 109 ? -14.047 18.281 11.898 1 97.5 109 THR A N 1
ATOM 819 C CA . THR A 1 109 ? -13.969 19.734 11.977 1 97.5 109 THR A CA 1
ATOM 820 C C . THR A 1 109 ? -12.547 20.188 12.297 1 97.5 109 THR A C 1
ATOM 822 O O . THR A 1 109 ? -11.766 19.438 12.875 1 97.5 109 THR A O 1
ATOM 825 N N . THR A 1 110 ? -12.195 21.375 11.859 1 97.75 110 THR A N 1
ATOM 826 C CA . THR A 1 110 ? -10.805 21.812 11.961 1 97.75 110 THR A CA 1
ATOM 827 C C . THR A 1 110 ? -10.719 23.25 12.438 1 97.75 110 THR A C 1
ATOM 829 O O . THR A 1 110 ? -11.5 24.109 12 1 97.75 110 THR A O 1
ATOM 832 N N . ILE A 1 111 ? -9.812 23.469 13.328 1 97.88 111 ILE A N 1
ATOM 833 C CA . ILE A 1 111 ? -9.477 24.844 13.719 1 97.88 111 ILE A CA 1
ATOM 834 C C . ILE A 1 111 ? -9 25.625 12.5 1 97.88 111 ILE A C 1
ATOM 836 O O . ILE A 1 111 ? -8.141 25.156 11.75 1 97.88 111 ILE A O 1
ATOM 840 N N . GLY A 1 112 ? -9.586 26.766 12.227 1 97.19 112 GLY A N 1
ATOM 841 C CA . GLY A 1 112 ? -9.227 27.578 11.078 1 97.19 112 GLY A CA 1
ATOM 842 C C . GLY A 1 112 ? -10.117 27.344 9.875 1 97.19 112 GLY A C 1
ATOM 843 O O . GLY A 1 112 ? -9.984 28.016 8.852 1 97.19 112 GLY A O 1
ATOM 844 N N . PHE A 1 113 ? -10.992 26.281 9.945 1 96.88 113 PHE A N 1
ATOM 845 C CA . PHE A 1 113 ? -11.914 25.969 8.867 1 96.88 113 PHE A CA 1
ATOM 846 C C . PHE A 1 113 ? -13.359 26.141 9.328 1 96.88 113 PHE A C 1
ATOM 848 O O . PHE A 1 113 ? -14.039 27.078 8.922 1 96.88 113 PHE A O 1
ATOM 855 N N . GLN A 1 114 ? -13.812 25.281 10.266 1 96.94 114 GLN A N 1
ATOM 856 C CA . GLN A 1 114 ? -15.156 25.359 10.836 1 96.94 114 GLN A CA 1
ATOM 857 C C . GLN A 1 114 ? -15.148 26.125 12.148 1 96.94 114 GLN A C 1
ATOM 859 O O . GLN A 1 114 ? -16.172 26.672 12.562 1 96.94 114 GLN A O 1
ATOM 864 N N . TYR A 1 115 ? -14.047 26.109 12.836 1 97.69 115 TYR A N 1
ATOM 865 C CA . TYR A 1 115 ? -13.828 26.906 14.047 1 97.69 115 TYR A CA 1
ATOM 866 C C . TYR A 1 115 ? -12.828 28.031 13.789 1 97.69 115 TYR A C 1
ATOM 868 O O . TYR A 1 115 ? -12.039 27.953 12.852 1 97.69 115 TYR A O 1
ATOM 876 N N . GLU A 1 116 ? -12.852 29.047 14.625 1 98.12 116 GLU A N 1
ATOM 877 C CA . GLU A 1 116 ? -11.906 30.156 14.484 1 98.12 116 GLU A CA 1
ATOM 878 C C . GLU A 1 116 ? -10.469 29.656 14.578 1 98.12 116 GLU A C 1
ATOM 880 O O . GLU A 1 116 ? -10.164 28.766 15.375 1 98.12 116 GLU A O 1
ATOM 885 N N . GLY A 1 117 ? -9.578 30.359 13.805 1 98.44 117 GLY A N 1
ATOM 886 C CA . GLY A 1 117 ? -8.203 29.906 13.695 1 98.44 117 GLY A CA 1
ATOM 887 C C . GLY A 1 117 ? -7.254 30.641 14.625 1 98.44 117 GLY A C 1
ATOM 888 O O . GLY A 1 117 ? -7.691 31.266 15.594 1 98.44 117 GLY A O 1
ATOM 889 N N . VAL A 1 118 ? -5.953 30.547 14.312 1 98.75 118 VAL A N 1
ATOM 890 C CA . VAL A 1 118 ? -4.941 30.906 15.297 1 98.75 118 VAL A CA 1
ATOM 891 C C . VAL A 1 118 ? -4.188 32.156 14.844 1 98.75 118 VAL A C 1
ATOM 893 O O . VAL A 1 118 ? -3.295 32.625 15.547 1 98.75 118 VAL A O 1
ATOM 896 N N . PHE A 1 119 ? -4.453 32.625 13.664 1 98.69 119 PHE A N 1
ATOM 897 C CA . PHE A 1 119 ? -3.865 33.906 13.281 1 98.69 119 PHE A CA 1
ATOM 898 C C . PHE A 1 119 ? -4.578 35.062 13.977 1 98.69 119 PHE A C 1
ATOM 900 O O . PHE A 1 119 ? -5.133 35.938 13.312 1 98.69 119 PHE A O 1
ATOM 907 N N . ALA A 1 120 ? -4.566 35.062 15.25 1 98.75 120 ALA A N 1
ATOM 908 C CA . ALA A 1 120 ? -5.156 36 16.219 1 98.75 120 ALA A CA 1
ATOM 909 C C . ALA A 1 120 ? -4.488 35.875 17.578 1 98.75 120 ALA A C 1
ATOM 911 O O . ALA A 1 120 ? -3.863 34.844 17.875 1 98.75 120 ALA A O 1
ATOM 912 N N . PRO A 1 121 ? -4.59 36.938 18.391 1 98.75 121 PRO A N 1
ATOM 913 C CA . PRO A 1 121 ? -3.953 36.875 19.703 1 98.75 121 PRO A CA 1
ATOM 914 C C . PRO A 1 121 ? -4.535 35.781 20.594 1 98.75 121 PRO A C 1
ATOM 916 O O . PRO A 1 121 ? -3.842 35.25 21.469 1 98.75 121 PRO A O 1
ATOM 919 N N . TYR A 1 122 ? -5.828 35.438 20.406 1 98.81 122 TYR A N 1
ATOM 920 C CA . TYR A 1 122 ? -6.5 34.438 21.203 1 98.81 122 TYR A CA 1
ATOM 921 C C . TYR A 1 122 ? -7.293 33.469 20.328 1 98.81 122 TYR A C 1
ATOM 923 O O . TYR A 1 122 ? -7.84 33.875 19.297 1 98.81 122 TYR A O 1
ATOM 931 N N . VAL A 1 123 ? -7.406 32.219 20.719 1 98.81 123 VAL A N 1
ATOM 932 C CA . VAL A 1 123 ? -8.203 31.25 19.984 1 98.81 123 VAL A CA 1
ATOM 933 C C . VAL A 1 123 ? -9.07 30.469 20.969 1 98.81 123 VAL A C 1
ATOM 935 O O . VAL A 1 123 ? -8.625 30.125 22.062 1 98.81 123 VAL A O 1
ATOM 938 N N . GLU A 1 124 ? -10.289 30.266 20.609 1 98.81 124 GLU A N 1
ATOM 939 C CA . GLU A 1 124 ? -11.219 29.438 21.375 1 98.81 124 GLU A CA 1
ATOM 940 C C . GLU A 1 124 ? -11.125 27.969 20.953 1 98.81 124 GLU A C 1
ATOM 942 O O . GLU A 1 124 ? -11.25 27.656 19.766 1 98.81 124 GLU A O 1
ATOM 947 N N . ILE A 1 125 ? -10.93 27.094 21.906 1 98.81 125 ILE A N 1
ATOM 948 C CA . ILE A 1 125 ? -10.977 25.641 21.688 1 98.81 125 ILE A CA 1
ATOM 949 C C . ILE A 1 125 ? -12.367 25.125 22.031 1 98.81 125 ILE A C 1
ATOM 951 O O . ILE A 1 125 ? -12.82 25.25 23.172 1 98.81 125 ILE A O 1
ATOM 955 N N . PRO A 1 126 ? -12.984 24.531 21.062 1 98.5 126 PRO A N 1
ATOM 956 C CA . PRO A 1 126 ? -14.367 24.109 21.281 1 98.5 126 PRO A CA 1
ATOM 957 C C . PRO A 1 126 ? -14.477 22.875 22.156 1 98.5 126 PRO A C 1
ATOM 959 O O . PRO A 1 126 ? -13.484 22.156 22.344 1 98.5 126 PRO A O 1
ATOM 962 N N . LYS A 1 127 ? -15.688 22.625 22.625 1 98.56 127 LYS A N 1
ATOM 963 C CA . LYS A 1 127 ? -16.016 21.516 23.516 1 98.56 127 LYS A CA 1
ATOM 964 C C . LYS A 1 127 ? -15.523 20.188 22.953 1 98.56 127 LYS A C 1
ATOM 966 O O . LYS A 1 127 ? -14.891 19.406 23.656 1 98.56 127 LYS A O 1
ATOM 971 N N . GLN A 1 128 ? -15.734 19.953 21.719 1 98.38 128 GLN A N 1
ATOM 972 C CA . GLN A 1 128 ? -15.398 18.688 21.094 1 98.38 128 GLN A CA 1
ATOM 973 C C . GLN A 1 128 ? -13.891 18.453 21.109 1 98.38 128 GLN A C 1
ATOM 975 O O . GLN A 1 128 ? -13.438 17.312 21.266 1 98.38 128 GLN A O 1
ATOM 980 N N . ALA A 1 129 ? -13.133 19.469 20.922 1 98.62 129 ALA A N 1
ATOM 981 C CA . ALA A 1 129 ? -11.672 19.344 20.953 1 98.62 129 ALA A CA 1
ATOM 982 C C . ALA A 1 129 ? -11.18 18.984 22.344 1 98.62 129 ALA A C 1
ATOM 984 O O . ALA A 1 129 ? -10.172 18.281 22.5 1 98.62 129 ALA A O 1
ATOM 985 N N . ILE A 1 130 ? -11.859 19.484 23.375 1 98.69 130 ILE A N 1
ATOM 986 C CA . ILE A 1 130 ? -11.523 19.156 24.75 1 98.69 130 ILE A CA 1
ATOM 987 C C . ILE A 1 130 ? -11.812 17.672 25.016 1 98.69 130 ILE A C 1
ATOM 989 O O . ILE A 1 130 ? -10.961 16.953 25.547 1 98.69 130 ILE A O 1
ATOM 993 N N . ILE A 1 131 ? -12.984 17.234 24.547 1 98.12 131 ILE A N 1
ATOM 994 C CA . ILE A 1 131 ? -13.422 15.852 24.75 1 98.12 131 ILE A CA 1
ATOM 995 C C . ILE A 1 131 ? -12.469 14.898 24.031 1 98.12 131 ILE A C 1
ATOM 997 O O . ILE A 1 131 ? -12.117 13.844 24.578 1 98.12 131 ILE A O 1
ATOM 1001 N N . MET A 1 132 ? -11.977 15.281 22.906 1 98.12 132 MET A N 1
ATOM 1002 C CA . MET A 1 132 ? -11.125 14.43 22.094 1 98.12 132 MET A CA 1
ATOM 1003 C C . MET A 1 132 ? -9.656 14.602 22.453 1 98.12 132 MET A C 1
ATOM 1005 O O . MET A 1 132 ? -8.781 13.992 21.844 1 98.12 132 MET A O 1
ATOM 1009 N N . GLU A 1 133 ? -9.375 15.523 23.375 1 98 133 GLU A N 1
ATOM 1010 C CA . GLU A 1 133 ? -8.039 15.766 23.906 1 98 133 GLU A CA 1
ATOM 1011 C C . GLU A 1 133 ? -7.102 16.328 22.844 1 98 133 GLU A C 1
ATOM 1013 O O . GLU A 1 133 ? -5.938 15.938 22.766 1 98 133 GLU A O 1
ATOM 1018 N N . ASN A 1 134 ? -7.609 17.203 22.062 1 98.62 134 ASN A N 1
ATOM 1019 C CA . ASN A 1 134 ? -6.836 17.844 21 1 98.62 134 ASN A CA 1
ATOM 1020 C C . ASN A 1 134 ? -5.863 18.875 21.562 1 98.62 134 ASN A C 1
ATOM 1022 O O . ASN A 1 134 ? -4.973 19.344 20.844 1 98.62 134 ASN A O 1
ATOM 1026 N N . VAL A 1 135 ? -6.02 19.281 22.781 1 98.81 135 VAL A N 1
ATOM 1027 C CA . VAL A 1 135 ? -5.086 20.188 23.438 1 98.81 135 VAL A CA 1
ATOM 1028 C C . VAL A 1 135 ? -3.961 19.391 24.094 1 98.81 135 VAL A C 1
ATOM 1030 O O . VAL A 1 135 ? -4.211 18.531 24.938 1 98.81 135 VAL A O 1
ATOM 1033 N N . ILE A 1 136 ? -2.717 19.688 23.703 1 98.88 136 ILE A N 1
ATOM 1034 C CA . ILE A 1 136 ? -1.582 18.906 24.156 1 98.88 136 ILE A CA 1
ATOM 1035 C C . ILE A 1 136 ? -0.628 19.781 24.953 1 98.88 136 ILE A C 1
ATOM 1037 O O . ILE A 1 136 ? -0.185 20.828 24.484 1 98.88 136 ILE A O 1
ATOM 1041 N N . LYS A 1 137 ? -0.336 19.344 26.109 1 98.69 137 LYS A N 1
ATOM 1042 C CA . LYS A 1 137 ? 0.567 20.094 26.984 1 98.69 137 LYS A CA 1
ATOM 1043 C C . LYS A 1 137 ? 2 20.047 26.469 1 98.69 137 LYS A C 1
ATOM 1045 O O . LYS A 1 137 ? 2.451 19 25.969 1 98.69 137 LYS A O 1
ATOM 1050 N N . LEU A 1 138 ? 2.699 21.125 26.609 1 98.69 138 LEU A N 1
ATOM 1051 C CA . LEU A 1 138 ? 4.066 21.234 26.109 1 98.69 138 LEU A CA 1
ATOM 1052 C C . LEU A 1 138 ? 5.07 21.172 27.266 1 98.69 138 LEU A C 1
ATOM 1054 O O . LEU A 1 138 ? 4.863 21.797 28.312 1 98.69 138 LEU A O 1
ATOM 1058 N N . PRO A 1 139 ? 6.16 20.453 27.047 1 98.06 139 PRO A N 1
ATOM 1059 C CA . PRO A 1 139 ? 7.273 20.562 28 1 98.06 139 PRO A CA 1
ATOM 1060 C C . PRO A 1 139 ? 7.883 21.953 28.031 1 98.06 139 PRO A C 1
ATOM 1062 O O . PRO A 1 139 ? 7.801 22.688 27.047 1 98.06 139 PRO A O 1
ATOM 1065 N N . ASP A 1 140 ? 8.609 22.234 29.062 1 97 140 ASP A N 1
ATOM 1066 C CA . ASP A 1 140 ? 9.148 23.578 29.297 1 97 140 ASP A CA 1
ATOM 1067 C C . ASP A 1 140 ? 10.305 23.875 28.344 1 97 140 ASP A C 1
ATOM 1069 O O . ASP A 1 140 ? 10.562 25.031 28.016 1 97 140 ASP A O 1
ATOM 1073 N N . ASN A 1 141 ? 10.922 22.844 27.875 1 97.31 141 ASN A N 1
ATOM 1074 C CA . ASN A 1 141 ? 12.148 23.062 27.109 1 97.31 141 ASN A CA 1
ATOM 1075 C C . ASN A 1 141 ? 11.852 23.203 25.609 1 97.31 141 ASN A C 1
ATOM 1077 O O . ASN A 1 141 ? 12.773 23.266 24.797 1 97.31 141 ASN A O 1
ATOM 1081 N N . ILE A 1 142 ? 10.625 23.297 25.219 1 98.06 142 ILE A N 1
ATOM 1082 C CA . ILE A 1 142 ? 10.266 23.531 23.828 1 98.06 142 ILE A CA 1
ATOM 1083 C C . ILE A 1 142 ? 9.727 24.953 23.672 1 98.06 142 ILE A C 1
ATOM 1085 O O . ILE A 1 142 ? 8.695 25.312 24.266 1 98.06 142 ILE A O 1
ATOM 1089 N N . SER A 1 143 ? 10.414 25.766 22.922 1 98.31 143 SER A N 1
ATOM 1090 C CA . SER A 1 143 ? 9.969 27.125 22.703 1 98.31 143 SER A CA 1
ATOM 1091 C C . SER A 1 143 ? 8.648 27.156 21.938 1 98.31 143 SER A C 1
ATOM 1093 O O . SER A 1 143 ? 8.289 26.203 21.25 1 98.31 143 SER A O 1
ATOM 1095 N N . TYR A 1 144 ? 7.93 28.234 22.062 1 98.44 144 TYR A N 1
ATOM 1096 C CA . TYR A 1 144 ? 6.652 28.375 21.359 1 98.44 144 TYR A CA 1
ATOM 1097 C C . TYR A 1 144 ? 6.848 28.344 19.859 1 98.44 144 TYR A C 1
ATOM 1099 O O . TYR A 1 144 ? 6.047 27.75 19.125 1 98.44 144 TYR A O 1
ATOM 1107 N N . ASP A 1 145 ? 7.906 28.969 19.312 1 98.06 145 ASP A N 1
ATOM 1108 C CA . ASP A 1 145 ? 8.195 28.938 17.891 1 98.06 145 ASP A CA 1
ATOM 1109 C C . ASP A 1 145 ? 8.391 27.5 17.391 1 98.06 145 ASP A C 1
ATOM 1111 O O . ASP A 1 145 ? 7.801 27.094 16.391 1 98.06 145 ASP A O 1
ATOM 1115 N N . ASN A 1 146 ? 9.172 26.75 18.156 1 97.62 146 ASN A N 1
ATOM 1116 C CA . ASN A 1 146 ? 9.383 25.344 17.812 1 97.62 146 ASN A CA 1
ATOM 1117 C C . ASN A 1 146 ? 8.086 24.547 17.859 1 97.62 146 ASN A C 1
ATOM 1119 O O . ASN A 1 146 ? 7.824 23.719 16.984 1 97.62 146 ASN A O 1
ATOM 1123 N N . ALA A 1 147 ? 7.32 24.859 18.875 1 98.5 147 ALA A N 1
ATOM 1124 C CA . ALA A 1 147 ? 6.09 24.109 19.109 1 98.5 147 ALA A CA 1
ATOM 1125 C C . ALA A 1 147 ? 5.066 24.344 18.016 1 98.5 147 ALA A C 1
ATOM 1127 O O . ALA A 1 147 ? 4.27 23.453 17.688 1 98.5 147 ALA A O 1
ATOM 1128 N N . SER A 1 148 ? 5.078 25.547 17.391 1 98.38 148 SER A N 1
ATOM 1129 C CA . SER A 1 148 ? 4.137 25.859 16.312 1 98.38 148 SER A CA 1
ATOM 1130 C C . SER A 1 148 ? 4.375 24.984 15.102 1 98.38 148 SER A C 1
ATOM 1132 O O . SER A 1 148 ? 3.533 24.906 14.203 1 98.38 148 SER A O 1
ATOM 1134 N N . LEU A 1 149 ? 5.488 24.25 15.078 1 98.44 149 LEU A N 1
ATOM 1135 C CA . LEU A 1 149 ? 5.848 23.438 13.922 1 98.44 149 LEU A CA 1
ATOM 1136 C C . LEU A 1 149 ? 5.602 21.953 14.203 1 98.44 149 LEU A C 1
ATOM 1138 O O . LEU A 1 149 ? 5.891 21.094 13.359 1 98.44 149 LEU A O 1
ATOM 1142 N N . ILE A 1 150 ? 4.98 21.656 15.336 1 98.69 150 ILE A N 1
ATOM 1143 C CA . ILE A 1 150 ? 4.73 20.281 15.734 1 98.69 150 ILE A CA 1
ATOM 1144 C C . ILE A 1 150 ? 3.727 19.641 14.773 1 98.69 150 ILE A C 1
ATOM 1146 O O . ILE A 1 150 ? 3.895 18.484 14.359 1 98.69 150 ILE A O 1
ATOM 1150 N N . GLU A 1 151 ? 2.727 20.391 14.414 1 98.25 151 GLU A N 1
ATOM 1151 C CA . GLU A 1 151 ? 1.662 19.844 13.57 1 98.25 151 GLU A CA 1
ATOM 1152 C C . GLU A 1 151 ? 2.207 19.391 12.219 1 98.25 151 GLU A C 1
ATOM 1154 O O . GLU A 1 151 ? 1.984 18.25 11.805 1 98.25 151 GLU A O 1
ATOM 1159 N N . PRO A 1 152 ? 2.979 20.172 11.469 1 97.31 152 PRO A N 1
ATOM 1160 C CA . PRO A 1 152 ? 3.506 19.703 10.188 1 97.31 152 PRO A CA 1
ATOM 1161 C C . PRO A 1 152 ? 4.477 18.531 10.344 1 97.31 152 PRO A C 1
ATOM 1163 O O . PRO A 1 152 ? 4.531 17.656 9.484 1 97.31 152 PRO A O 1
ATOM 1166 N N . ALA A 1 153 ? 5.25 18.547 11.414 1 98.31 153 ALA A N 1
ATOM 1167 C CA . ALA A 1 153 ? 6.125 17.406 11.664 1 98.31 153 ALA A CA 1
ATOM 1168 C C . ALA A 1 153 ? 5.316 16.141 11.914 1 98.31 153 ALA A C 1
ATOM 1170 O O . ALA A 1 153 ? 5.691 15.055 11.461 1 98.31 153 ALA A O 1
ATOM 1171 N N . ALA A 1 154 ? 4.23 16.328 12.625 1 98.38 154 ALA A N 1
ATOM 1172 C CA . ALA A 1 154 ? 3.354 15.195 12.898 1 98.38 154 ALA A CA 1
ATOM 1173 C C . ALA A 1 154 ? 2.695 14.68 11.625 1 98.38 154 ALA A C 1
ATOM 1175 O O . ALA A 1 154 ? 2.461 13.484 11.477 1 98.38 154 ALA A O 1
ATOM 1176 N N . CYS A 1 155 ? 2.377 15.57 10.703 1 97.12 155 CYS A N 1
ATOM 1177 C CA . CYS A 1 155 ? 1.863 15.148 9.406 1 97.12 155 CYS A CA 1
ATOM 1178 C C . CYS A 1 155 ? 2.873 14.273 8.68 1 97.12 155 CYS A C 1
ATOM 1180 O O . CYS A 1 155 ? 2.51 13.234 8.109 1 97.12 155 CYS A O 1
ATOM 1182 N N . ALA A 1 156 ? 4.145 14.695 8.703 1 97.62 156 ALA A N 1
ATOM 1183 C CA . ALA A 1 156 ? 5.199 13.906 8.07 1 97.62 156 ALA A CA 1
ATOM 1184 C C . ALA A 1 156 ? 5.324 12.539 8.734 1 97.62 156 ALA A C 1
ATOM 1186 O O . ALA A 1 156 ? 5.453 11.516 8.047 1 97.62 156 ALA A O 1
ATOM 1187 N N . LEU A 1 157 ? 5.273 12.57 10.047 1 98.19 157 LEU A N 1
ATOM 1188 C CA . LEU A 1 157 ? 5.391 11.312 10.773 1 98.19 157 LEU A CA 1
ATOM 1189 C C . LEU A 1 157 ? 4.23 10.375 10.43 1 98.19 157 LEU A C 1
ATOM 1191 O O . LEU A 1 157 ? 4.43 9.18 10.234 1 98.19 157 LEU A O 1
ATOM 1195 N N . ASN A 1 158 ? 3.023 10.945 10.406 1 96.88 158 ASN A N 1
ATOM 1196 C CA . ASN A 1 158 ? 1.882 10.148 9.977 1 96.88 158 ASN A CA 1
ATOM 1197 C C . ASN A 1 158 ? 2.084 9.609 8.562 1 96.88 158 ASN A C 1
ATOM 1199 O O . ASN A 1 158 ? 1.769 8.445 8.289 1 96.88 158 ASN A O 1
ATOM 1203 N N . GLY A 1 159 ? 2.635 10.422 7.703 1 95.81 159 GLY A N 1
ATOM 1204 C CA . GLY A 1 159 ? 2.928 10.016 6.34 1 95.81 159 GLY A CA 1
ATOM 1205 C C . GLY A 1 159 ? 3.871 8.828 6.262 1 95.81 159 GLY A C 1
ATOM 1206 O O . GLY A 1 159 ? 3.795 8.031 5.328 1 95.81 159 GLY A O 1
ATOM 1207 N N . GLN A 1 160 ? 4.719 8.719 7.23 1 97 160 GLN A N 1
ATOM 1208 C CA . GLN A 1 160 ? 5.715 7.652 7.234 1 97 160 GLN A CA 1
ATOM 1209 C C . GLN A 1 160 ? 5.199 6.422 7.98 1 97 160 GLN A C 1
ATOM 1211 O O . GLN A 1 160 ? 5.84 5.371 7.973 1 97 160 GLN A O 1
ATOM 1216 N N . SER A 1 161 ? 4.074 6.562 8.594 1 94.56 161 SER A N 1
ATOM 1217 C CA . SER A 1 161 ? 3.607 5.484 9.453 1 94.56 161 SER A CA 1
ATOM 1218 C C . SER A 1 161 ? 3.322 4.219 8.656 1 94.56 161 SER A C 1
ATOM 1220 O O . SER A 1 161 ? 3.447 3.105 9.172 1 94.56 161 SER A O 1
ATOM 1222 N N . TYR A 1 162 ? 3.027 4.355 7.367 1 91.38 162 TYR A N 1
ATOM 1223 C CA . TYR A 1 162 ? 2.738 3.195 6.531 1 91.38 162 TYR A CA 1
ATOM 1224 C C . TYR A 1 162 ? 3.984 2.734 5.785 1 91.38 162 TYR A C 1
ATOM 1226 O O . TYR A 1 162 ? 3.959 1.717 5.09 1 91.38 162 TYR A O 1
ATOM 1234 N N . MET A 1 163 ? 5.035 3.447 5.898 1 96.12 163 MET A N 1
ATOM 1235 C CA . MET A 1 163 ? 6.215 3.186 5.082 1 96.12 163 MET A CA 1
ATOM 1236 C C . MET A 1 163 ? 7.137 2.18 5.766 1 96.12 163 MET A C 1
ATOM 1238 O O . MET A 1 163 ? 8.016 1.601 5.121 1 96.12 163 MET A O 1
ATOM 1242 N N . HIS A 1 164 ? 7.031 2.025 7.055 1 95.62 164 HIS A N 1
ATOM 1243 C CA . HIS A 1 164 ? 7.824 1.063 7.812 1 95.62 164 HIS A CA 1
ATOM 1244 C C . HIS A 1 164 ? 9.312 1.201 7.492 1 95.62 164 HIS A C 1
ATOM 1246 O O . HIS A 1 164 ? 9.969 0.22 7.137 1 95.62 164 HIS A O 1
ATOM 1252 N N . ILE A 1 165 ? 9.773 2.406 7.57 1 98 165 ILE A N 1
ATOM 1253 C CA . ILE A 1 165 ? 11.195 2.631 7.34 1 98 165 ILE A CA 1
ATOM 1254 C C . ILE A 1 165 ? 12.016 1.831 8.352 1 98 165 ILE A C 1
ATOM 1256 O O . ILE A 1 165 ? 11.742 1.871 9.555 1 98 165 ILE A O 1
ATOM 1260 N N . GLU A 1 166 ? 12.977 1.098 7.926 1 96.75 166 G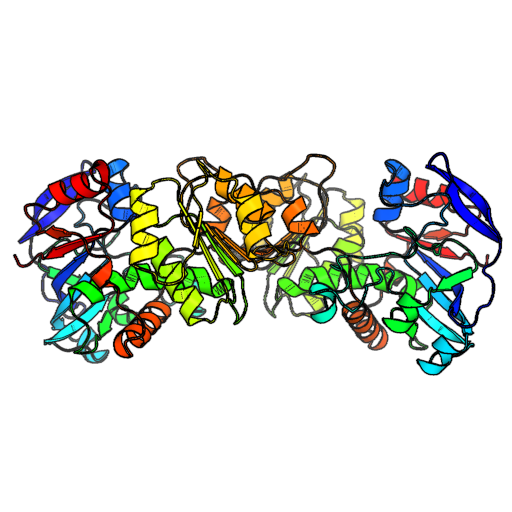LU A N 1
ATOM 1261 C CA . GLU A 1 166 ? 13.836 0.247 8.742 1 96.75 166 GLU A CA 1
ATOM 1262 C C . GLU A 1 166 ? 15.305 0.656 8.617 1 96.75 166 GLU A C 1
ATOM 1264 O O . GLU A 1 166 ? 15.68 1.332 7.66 1 96.75 166 GLU A O 1
ATOM 1269 N N . PRO A 1 167 ? 16.094 0.254 9.695 1 97.75 167 PRO A N 1
ATOM 1270 C CA . PRO A 1 167 ? 17.531 0.479 9.547 1 97.75 167 PRO A CA 1
ATOM 1271 C C . PRO A 1 167 ? 18.094 -0.125 8.266 1 97.75 167 PRO A C 1
ATOM 1273 O O . PRO A 1 167 ? 17.766 -1.261 7.914 1 97.75 167 PRO A O 1
ATOM 1276 N N . GLY A 1 168 ? 18.859 0.701 7.523 1 97.44 168 GLY A N 1
ATOM 1277 C CA . GLY A 1 168 ? 19.469 0.208 6.301 1 97.44 168 GLY A CA 1
ATOM 1278 C C . GLY A 1 168 ? 18.719 0.621 5.051 1 97.44 168 GLY A C 1
ATOM 1279 O O . GLY A 1 168 ? 19.234 0.523 3.939 1 97.44 168 GLY A O 1
ATOM 1280 N N . ASP A 1 169 ? 17.531 1.165 5.172 1 98.38 169 ASP A N 1
ATOM 1281 C CA . ASP A 1 169 ? 16.719 1.546 4.027 1 98.38 169 ASP A CA 1
ATOM 1282 C C . ASP A 1 169 ? 17.344 2.713 3.268 1 98.38 169 ASP A C 1
ATOM 1284 O O . ASP A 1 169 ? 17.953 3.592 3.867 1 98.38 169 ASP A O 1
ATOM 1288 N N . HIS A 1 170 ? 17.156 2.682 1.994 1 98.81 170 HIS A N 1
ATOM 1289 C CA . HIS A 1 170 ? 17.391 3.844 1.14 1 98.81 170 HIS A CA 1
ATOM 1290 C C . HIS A 1 170 ? 16.094 4.617 0.912 1 98.81 170 HIS A C 1
ATOM 1292 O O . HIS A 1 170 ? 15.125 4.078 0.363 1 98.81 170 HIS A O 1
ATOM 1298 N N . VAL A 1 171 ? 16.109 5.891 1.313 1 98.94 171 VAL A N 1
ATOM 1299 C CA . VAL A 1 171 ? 14.906 6.703 1.252 1 98.94 171 VAL A CA 1
ATOM 1300 C C . VAL A 1 171 ? 15.109 7.863 0.279 1 98.94 171 VAL A C 1
ATOM 1302 O O . VAL A 1 171 ? 16.125 8.555 0.331 1 98.94 171 VAL A O 1
ATOM 1305 N N . VAL A 1 172 ? 14.172 8.039 -0.643 1 98.94 172 VAL A N 1
ATOM 1306 C CA . VAL A 1 172 ? 14.18 9.172 -1.555 1 98.94 172 VAL A CA 1
ATOM 1307 C C . VAL A 1 172 ? 12.961 10.055 -1.295 1 98.94 172 VAL A C 1
ATOM 1309 O O . VAL A 1 172 ? 11.844 9.562 -1.18 1 98.94 172 VAL A O 1
ATOM 1312 N N . ILE A 1 173 ? 13.188 11.312 -1.205 1 98.88 173 ILE A N 1
ATOM 1313 C CA . ILE A 1 173 ? 12.133 12.289 -0.966 1 98.88 173 ILE A CA 1
ATOM 1314 C C . ILE A 1 173 ? 12.125 13.32 -2.088 1 98.88 173 ILE A C 1
ATOM 1316 O O . ILE A 1 173 ? 13.148 13.953 -2.369 1 98.88 173 ILE A O 1
ATOM 1320 N N . TYR A 1 174 ? 10.984 13.453 -2.721 1 98.38 174 TYR A N 1
ATOM 1321 C CA . TYR A 1 174 ? 10.812 14.531 -3.691 1 98.38 174 TYR A CA 1
ATOM 1322 C C . TYR A 1 174 ? 10.305 15.797 -3.014 1 98.38 174 TYR A C 1
ATOM 1324 O O . TYR A 1 174 ? 9.242 15.797 -2.393 1 98.38 174 TYR A O 1
ATOM 1332 N N . GLY A 1 175 ? 11.078 16.891 -3.154 1 97 175 GLY A N 1
ATOM 1333 C CA . GLY A 1 175 ? 10.75 18.156 -2.518 1 97 175 GLY A CA 1
ATOM 1334 C C . GLY A 1 175 ? 11.562 18.422 -1.267 1 97 175 GLY A C 1
ATOM 1335 O O . GLY A 1 175 ? 11.688 17.547 -0.403 1 97 175 GLY A O 1
ATOM 1336 N N . SER A 1 176 ? 12.086 19.641 -1.219 1 95.56 176 SER A N 1
ATOM 1337 C CA . SER A 1 176 ? 12.93 19.969 -0.072 1 95.56 176 SER A CA 1
ATOM 1338 C C . SER A 1 176 ? 12.344 21.125 0.728 1 95.56 176 SER A C 1
ATOM 1340 O O . SER A 1 176 ? 13.078 21.875 1.37 1 95.56 176 SER A O 1
ATOM 1342 N N . GLY A 1 177 ? 11.055 21.375 0.61 1 94.12 177 GLY A N 1
ATOM 1343 C CA . GLY A 1 177 ? 10.43 22.25 1.59 1 94.12 177 GLY A CA 1
ATOM 1344 C C . GLY A 1 177 ? 10.523 21.719 3.008 1 94.12 177 GLY A C 1
ATOM 1345 O O . GLY A 1 177 ? 11.18 20.719 3.256 1 94.12 177 GLY A O 1
ATOM 1346 N N . ILE A 1 178 ? 9.906 22.375 3.885 1 94.62 178 ILE A N 1
ATOM 1347 C CA . ILE A 1 178 ? 10.016 21.984 5.285 1 94.62 178 ILE A CA 1
ATOM 1348 C C . ILE A 1 178 ? 9.523 20.547 5.465 1 94.62 178 ILE A C 1
ATOM 1350 O O . ILE A 1 178 ? 10.117 19.781 6.215 1 94.62 178 ILE A O 1
ATOM 1354 N N . ILE A 1 179 ? 8.469 20.203 4.77 1 96.25 179 ILE A N 1
ATOM 1355 C CA . ILE A 1 179 ? 7.898 18.859 4.891 1 96.25 179 ILE A CA 1
ATOM 1356 C C . ILE A 1 179 ? 8.914 17.828 4.414 1 96.25 179 ILE A C 1
ATOM 1358 O O . ILE A 1 179 ? 9.148 16.828 5.086 1 96.25 179 ILE A O 1
ATOM 1362 N N . GLY A 1 180 ? 9.492 18.094 3.242 1 97.5 180 GLY A N 1
ATOM 1363 C CA . GLY A 1 180 ? 10.5 17.172 2.73 1 97.5 180 GLY A CA 1
ATOM 1364 C C . GLY A 1 180 ? 11.688 17.016 3.662 1 97.5 180 GLY A C 1
ATOM 1365 O O . GLY A 1 180 ? 12.164 15.906 3.887 1 97.5 180 GLY A O 1
ATOM 1366 N N . CYS A 1 181 ? 12.148 18.094 4.188 1 98 181 CYS A N 1
ATOM 1367 C CA . CYS A 1 181 ? 13.289 18.078 5.098 1 98 181 CYS A CA 1
ATOM 1368 C C . CYS A 1 181 ? 12.953 17.328 6.379 1 98 181 CYS A C 1
ATOM 1370 O O . CYS A 1 181 ? 13.773 16.547 6.887 1 98 181 CYS A O 1
ATOM 1372 N N . ILE A 1 182 ? 11.773 17.531 6.871 1 98.12 182 ILE A N 1
ATOM 1373 C CA . ILE A 1 182 ? 11.359 16.828 8.078 1 98.12 182 ILE A CA 1
ATOM 1374 C C . ILE A 1 182 ? 11.258 15.328 7.797 1 98.12 182 ILE A C 1
ATOM 1376 O O . ILE A 1 182 ? 11.688 14.508 8.617 1 98.12 182 ILE A O 1
ATOM 1380 N N . HIS A 1 183 ? 10.695 14.969 6.664 1 98.56 183 HIS A N 1
ATOM 1381 C CA . HIS A 1 183 ? 10.68 13.562 6.27 1 98.56 183 HIS A CA 1
ATOM 1382 C C . HIS A 1 183 ? 12.086 12.969 6.293 1 98.56 183 HIS A C 1
ATOM 1384 O O . HIS A 1 183 ? 12.281 11.836 6.75 1 98.56 183 HIS A O 1
ATOM 1390 N N . ALA A 1 184 ? 13.031 13.727 5.77 1 98.75 184 ALA A N 1
ATOM 1391 C CA . ALA A 1 184 ? 14.414 13.266 5.73 1 98.75 184 ALA A CA 1
ATOM 1392 C C . ALA A 1 184 ? 14.953 13.039 7.141 1 98.75 184 ALA A C 1
ATOM 1394 O O . ALA A 1 184 ? 15.547 11.992 7.426 1 98.75 184 ALA A O 1
ATOM 1395 N N . GLU A 1 185 ? 14.719 13.977 7.996 1 98.5 185 GLU A N 1
ATOM 1396 C CA . GLU A 1 185 ? 15.195 13.852 9.367 1 98.5 185 GLU A CA 1
ATOM 1397 C C . GLU A 1 185 ? 14.57 12.648 10.07 1 98.5 185 GLU A C 1
ATOM 1399 O O . GLU A 1 185 ? 15.266 11.891 10.75 1 98.5 185 GLU A O 1
ATOM 1404 N N . LEU A 1 186 ? 13.289 12.516 9.922 1 98.69 186 LEU A N 1
ATOM 1405 C CA . LEU A 1 186 ? 12.586 11.406 10.555 1 98.69 186 LEU A CA 1
ATOM 1406 C C . LEU A 1 186 ? 13.07 10.07 10 1 98.69 186 LEU A C 1
ATOM 1408 O O . LEU A 1 186 ? 13.148 9.086 10.727 1 98.69 186 LEU A O 1
ATOM 1412 N N . ALA A 1 187 ? 13.375 10.016 8.688 1 98.75 187 ALA A N 1
ATOM 1413 C CA . ALA A 1 187 ? 13.914 8.805 8.094 1 98.75 187 ALA A CA 1
ATOM 1414 C C . ALA A 1 187 ? 15.258 8.43 8.727 1 98.75 187 ALA A C 1
ATOM 1416 O O . ALA A 1 187 ? 15.492 7.266 9.039 1 98.75 187 ALA A O 1
ATOM 1417 N N . PHE A 1 188 ? 16.156 9.43 8.922 1 98.62 188 PHE A N 1
ATOM 1418 C CA . PHE A 1 188 ? 17.438 9.188 9.578 1 98.62 188 PHE A CA 1
ATOM 1419 C C . PHE A 1 188 ? 17.234 8.68 11 1 98.62 188 PHE A C 1
ATOM 1421 O O . PHE A 1 188 ? 17.938 7.766 11.445 1 98.62 188 PHE A O 1
ATOM 1428 N N . LEU A 1 189 ? 16.281 9.266 11.695 1 98 189 LEU A N 1
ATOM 1429 C CA . LEU A 1 189 ? 16.016 8.875 13.07 1 98 189 LEU A CA 1
ATOM 1430 C C . LEU A 1 189 ? 15.562 7.418 13.148 1 98 189 LEU A C 1
ATOM 1432 O O . LEU A 1 189 ? 15.781 6.746 14.156 1 98 189 LEU A O 1
ATOM 1436 N N . LYS A 1 190 ? 15.008 6.914 12.07 1 97.88 190 LYS A N 1
ATOM 1437 C CA . LYS A 1 190 ? 14.531 5.531 12.031 1 97.88 190 LYS A CA 1
ATOM 1438 C C . LYS A 1 190 ? 15.625 4.594 11.531 1 97.88 190 LYS A C 1
ATOM 1440 O O . LYS A 1 190 ? 15.406 3.385 11.414 1 97.88 190 LYS A O 1
ATOM 1445 N N . GLY A 1 191 ? 16.781 5.125 11.133 1 98.06 191 GLY A N 1
ATOM 1446 C CA . GLY A 1 191 ? 17.938 4.301 10.836 1 98.06 191 GLY A CA 1
ATOM 1447 C C . GLY A 1 191 ? 18.203 4.145 9.352 1 98.06 191 GLY A C 1
ATOM 1448 O O . GLY A 1 191 ? 18.984 3.291 8.938 1 98.06 191 GLY A O 1
ATOM 1449 N N . ALA A 1 192 ? 17.562 4.953 8.5 1 98.5 192 ALA A N 1
ATOM 1450 C CA . ALA A 1 192 ? 17.828 4.883 7.066 1 98.5 192 ALA A CA 1
ATOM 1451 C C . ALA A 1 192 ? 19.312 5.023 6.777 1 98.5 192 ALA A C 1
ATOM 1453 O O . ALA A 1 192 ? 20 5.855 7.387 1 98.5 192 ALA A O 1
ATOM 1454 N N . ALA A 1 193 ? 19.812 4.199 5.891 1 98.19 193 ALA A N 1
ATOM 1455 C CA . ALA A 1 193 ? 21.234 4.23 5.543 1 98.19 193 ALA A CA 1
ATOM 1456 C C . ALA A 1 193 ? 21.562 5.426 4.652 1 98.19 193 ALA A C 1
ATOM 1458 O O . ALA A 1 193 ? 22.609 6.047 4.797 1 98.19 193 ALA A O 1
ATOM 1459 N N . LYS A 1 194 ? 20.688 5.691 3.725 1 98.44 194 LYS A N 1
ATOM 1460 C CA . LYS A 1 194 ? 20.797 6.848 2.838 1 98.44 194 LYS A CA 1
ATOM 1461 C C . LYS A 1 194 ? 19.469 7.578 2.697 1 98.44 194 LYS A C 1
ATOM 1463 O O . LYS A 1 194 ? 18.406 6.945 2.65 1 98.44 194 LYS A O 1
ATOM 1468 N N . VAL A 1 195 ? 19.578 8.844 2.672 1 98.88 195 VAL A N 1
ATOM 1469 C CA . VAL A 1 195 ? 18.438 9.695 2.393 1 98.88 195 VAL A CA 1
ATOM 1470 C C . VAL A 1 195 ? 18.781 10.688 1.279 1 98.88 195 VAL A C 1
ATOM 1472 O O . VAL A 1 195 ? 19.766 11.43 1.384 1 98.88 195 VAL A O 1
ATOM 1475 N N . MET A 1 196 ? 18.016 10.617 0.217 1 98.94 196 MET A N 1
ATOM 1476 C CA . MET A 1 196 ? 18.219 11.492 -0.937 1 98.94 196 MET A CA 1
ATOM 1477 C C . MET A 1 196 ? 17.031 12.422 -1.128 1 98.94 196 MET A C 1
ATOM 1479 O O . MET A 1 196 ? 15.875 12 -0.979 1 98.94 196 MET A O 1
ATOM 1483 N N . ILE A 1 197 ? 17.281 13.656 -1.403 1 98.81 197 ILE A N 1
ATOM 1484 C CA . ILE A 1 197 ? 16.234 14.625 -1.69 1 98.81 197 ILE A CA 1
ATOM 1485 C C . ILE A 1 197 ? 16.344 15.102 -3.137 1 98.81 197 ILE A C 1
ATOM 1487 O O . ILE A 1 197 ? 17.422 15.523 -3.57 1 98.81 197 ILE A O 1
ATOM 1491 N N . VAL A 1 198 ? 15.305 14.969 -3.869 1 98.75 198 VAL A N 1
ATOM 1492 C CA . VAL A 1 198 ? 15.227 15.461 -5.242 1 98.75 198 VAL A CA 1
ATOM 1493 C C . VAL A 1 198 ? 14.578 16.844 -5.258 1 98.75 198 VAL A C 1
ATOM 1495 O O . VAL A 1 198 ? 13.414 17 -4.898 1 98.75 198 VAL A O 1
ATOM 1498 N N . GLU A 1 199 ? 15.297 17.859 -5.672 1 97.94 199 GLU A N 1
ATOM 1499 C CA . GLU A 1 199 ? 14.891 19.25 -5.629 1 97.94 199 GLU A CA 1
ATOM 1500 C C . GLU A 1 199 ? 15.523 20.047 -6.77 1 97.94 199 GLU A C 1
ATOM 1502 O O . GLU A 1 199 ? 16.75 20.156 -6.863 1 97.94 199 GLU A O 1
ATOM 1507 N N . PRO A 1 200 ? 14.648 20.609 -7.645 1 96.5 200 PRO A N 1
ATOM 1508 C CA . PRO A 1 200 ? 15.203 21.312 -8.805 1 96.5 200 PRO A CA 1
ATOM 1509 C C . PRO A 1 200 ? 15.734 22.688 -8.461 1 96.5 200 PRO A C 1
ATOM 1511 O O . PRO A 1 200 ? 16.594 23.234 -9.172 1 96.5 200 PRO A O 1
ATOM 1514 N N . VAL A 1 201 ? 15.195 23.359 -7.445 1 93.88 201 VAL A N 1
ATOM 1515 C CA . VAL A 1 201 ? 15.609 24.719 -7.082 1 93.88 201 VAL A CA 1
ATOM 1516 C C . VAL A 1 201 ? 16.906 24.656 -6.273 1 93.88 201 VAL A C 1
ATOM 1518 O O . VAL A 1 201 ? 16.906 24.203 -5.129 1 93.88 201 VAL A O 1
ATOM 1521 N N . GLU A 1 202 ? 17.891 25.219 -6.762 1 94.75 202 GLU A N 1
ATOM 1522 C CA . GLU A 1 202 ? 19.234 25.109 -6.188 1 94.75 202 GLU A CA 1
ATOM 1523 C C . GLU A 1 202 ? 19.266 25.656 -4.77 1 94.75 202 GLU A C 1
ATOM 1525 O O . GLU A 1 202 ? 19.828 25.031 -3.867 1 94.75 202 GLU A O 1
ATOM 1530 N N . LYS A 1 203 ? 18.672 26.781 -4.59 1 91.75 203 LYS A N 1
ATOM 1531 C CA . LYS A 1 203 ? 18.656 27.406 -3.268 1 91.75 203 LYS A CA 1
ATOM 1532 C C . LYS A 1 203 ? 18.047 26.469 -2.229 1 91.75 203 LYS A C 1
ATOM 1534 O O . LYS A 1 203 ? 18.594 26.312 -1.134 1 91.75 203 LYS A O 1
ATOM 1539 N N . ARG A 1 204 ? 17.016 25.828 -2.572 1 93.56 204 ARG A N 1
ATOM 1540 C CA . ARG A 1 204 ? 16.312 24.938 -1.66 1 93.56 204 ARG A CA 1
ATOM 1541 C C . ARG A 1 204 ? 17.125 23.672 -1.413 1 93.56 204 ARG A C 1
ATOM 1543 O O . ARG A 1 204 ? 17.156 23.156 -0.292 1 93.56 204 ARG A O 1
ATOM 1550 N N . GLY A 1 205 ? 17.719 23.203 -2.494 1 95.81 205 GLY A N 1
ATOM 1551 C CA . GLY A 1 205 ? 18.594 22.047 -2.344 1 95.81 205 GLY A CA 1
ATOM 1552 C C . GLY A 1 205 ? 19.75 22.281 -1.392 1 95.81 205 GLY A C 1
ATOM 1553 O O . GLY A 1 205 ? 20.047 21.438 -0.542 1 95.81 205 GLY A O 1
ATOM 1554 N N . LYS A 1 206 ? 20.328 23.438 -1.51 1 95.06 206 LYS A N 1
ATOM 1555 C CA . LYS A 1 206 ? 21.453 23.797 -0.651 1 95.06 206 LYS A CA 1
ATOM 1556 C C . LYS A 1 206 ? 21 23.938 0.802 1 95.06 206 LYS A C 1
ATOM 1558 O O . LYS A 1 206 ? 21.719 23.531 1.718 1 95.06 206 LYS A O 1
ATOM 1563 N N . ILE A 1 207 ? 19.859 24.469 0.958 1 92.62 207 ILE A N 1
ATOM 1564 C CA . ILE A 1 207 ? 19.312 24.625 2.303 1 92.62 207 ILE A CA 1
ATOM 1565 C C . ILE A 1 207 ? 19.078 23.234 2.918 1 92.62 207 ILE A C 1
ATOM 1567 O O . ILE A 1 207 ? 19.359 23.031 4.098 1 92.62 207 ILE A O 1
ATOM 1571 N N . ALA A 1 208 ? 18.594 22.328 2.141 1 95.88 208 ALA A N 1
ATOM 1572 C CA . ALA A 1 208 ? 18.344 20.984 2.631 1 95.88 208 ALA A CA 1
ATOM 1573 C C . ALA A 1 208 ? 19.641 20.312 3.105 1 95.88 208 ALA A C 1
ATOM 1575 O O . ALA A 1 208 ? 19.672 19.688 4.168 1 95.88 208 ALA A O 1
ATOM 1576 N N . ILE A 1 209 ? 20.703 20.5 2.354 1 96.94 209 ILE A N 1
ATOM 1577 C CA . ILE A 1 209 ? 21.984 19.922 2.717 1 96.94 209 ILE A CA 1
ATOM 1578 C C . ILE A 1 209 ? 22.469 20.547 4.023 1 96.94 209 ILE A C 1
ATOM 1580 O O . ILE A 1 209 ? 23.062 19.859 4.867 1 96.94 209 ILE A O 1
ATOM 1584 N N . GLU A 1 210 ? 22.219 21.781 4.137 1 96.31 210 GLU A N 1
ATOM 1585 C CA . GLU A 1 210 ? 22.656 22.5 5.32 1 96.31 210 GLU A CA 1
ATOM 1586 C C . GLU A 1 210 ? 21.859 22.094 6.551 1 96.31 210 GLU A C 1
ATOM 1588 O O . GLU A 1 210 ? 22.422 21.875 7.621 1 96.31 210 GLU A O 1
ATOM 1593 N N . LYS A 1 211 ? 20.578 21.969 6.367 1 96.19 211 LYS A N 1
ATOM 1594 C CA . LYS A 1 211 ? 19.672 21.812 7.5 1 96.19 211 LYS A CA 1
ATOM 1595 C C . LYS A 1 211 ? 19.531 20.344 7.883 1 96.19 211 LYS A C 1
ATOM 1597 O O . LYS A 1 211 ? 19.141 20.016 9.008 1 96.19 211 LYS A O 1
ATOM 1602 N N . VAL A 1 212 ? 19.812 19.484 6.969 1 97.75 212 VAL A N 1
ATOM 1603 C CA . VAL A 1 212 ? 19.703 18.047 7.215 1 97.75 212 VAL A CA 1
ATOM 1604 C C . VAL A 1 212 ? 21.031 17.359 6.883 1 97.75 212 VAL A C 1
ATOM 1606 O O . VAL A 1 212 ? 21.172 16.766 5.816 1 97.75 212 VAL A O 1
ATOM 1609 N N . PRO A 1 213 ? 21.922 17.375 7.82 1 97 213 PRO A N 1
ATOM 1610 C CA . PRO A 1 213 ? 23.234 16.766 7.555 1 97 213 PRO A CA 1
ATOM 1611 C C . PRO A 1 213 ? 23.125 15.312 7.109 1 97 213 PRO A C 1
ATOM 1613 O O . PRO A 1 213 ? 22.375 14.531 7.699 1 97 213 PRO A O 1
ATOM 1616 N N . GLY A 1 214 ? 23.844 14.992 6.047 1 97.69 214 GLY A N 1
ATOM 1617 C CA . GLY A 1 214 ? 23.906 13.617 5.57 1 97.69 214 GLY A CA 1
ATOM 1618 C C . GLY A 1 214 ? 23.031 13.359 4.363 1 97.69 214 GLY A C 1
ATOM 1619 O O . GLY A 1 214 ? 23.203 12.359 3.672 1 97.69 214 GLY A O 1
ATOM 1620 N N . VAL A 1 215 ? 22.125 14.281 4.113 1 98.31 215 VAL A N 1
ATOM 1621 C CA . VAL A 1 215 ? 21.234 14.07 2.98 1 98.31 215 VAL A CA 1
ATOM 1622 C C . VAL A 1 215 ? 22 14.258 1.674 1 98.31 215 VAL A C 1
ATOM 1624 O O . VAL A 1 215 ? 22.953 15.031 1.617 1 98.31 215 VAL A O 1
ATOM 1627 N N . ILE A 1 216 ? 21.656 13.539 0.692 1 98.62 216 ILE A N 1
ATOM 1628 C CA . ILE A 1 216 ? 22.172 13.68 -0.662 1 98.62 216 ILE A CA 1
ATOM 1629 C C . ILE A 1 216 ? 21.172 14.43 -1.528 1 98.62 216 ILE A C 1
ATOM 1631 O O . ILE A 1 216 ? 20 14.055 -1.607 1 98.62 216 ILE A O 1
ATOM 1635 N N . TRP A 1 217 ? 21.641 15.523 -2.109 1 98.62 217 TRP A N 1
ATOM 1636 C CA . TRP A 1 217 ? 20.781 16.328 -2.965 1 98.62 217 TRP A CA 1
ATOM 1637 C C . TRP A 1 217 ? 20.953 15.953 -4.43 1 98.62 217 TRP A C 1
ATOM 1639 O O . TRP A 1 217 ? 22.078 15.828 -4.914 1 98.62 217 TRP A O 1
ATOM 1649 N N . ILE A 1 218 ? 19.859 15.672 -5.098 1 98.62 218 ILE A N 1
ATOM 1650 C CA . ILE A 1 218 ? 19.812 15.414 -6.531 1 98.62 218 ILE A CA 1
ATOM 1651 C C . ILE A 1 218 ? 19.016 16.516 -7.223 1 98.62 218 ILE A C 1
ATOM 1653 O O . ILE A 1 218 ? 17.828 16.734 -6.914 1 98.62 218 ILE A O 1
ATOM 1657 N N . ASN A 1 219 ? 19.594 17.234 -8.172 1 98.31 219 ASN A N 1
ATOM 1658 C CA . ASN A 1 219 ? 18.906 18.219 -9 1 98.31 219 ASN A CA 1
ATOM 1659 C C . ASN A 1 219 ? 18.438 17.609 -10.32 1 98.31 219 ASN A C 1
ATOM 1661 O O . ASN A 1 219 ? 19.25 17.375 -11.219 1 98.31 219 ASN A O 1
ATOM 1665 N N . PRO A 1 220 ? 17.125 17.422 -10.43 1 97.12 220 PRO A N 1
ATOM 1666 C CA . PRO A 1 220 ? 16.625 16.703 -11.609 1 97.12 220 PRO A CA 1
ATOM 1667 C C . PRO A 1 220 ? 16.766 17.516 -12.898 1 97.12 220 PRO A C 1
ATOM 1669 O O . PRO A 1 220 ? 16.547 16.984 -13.992 1 97.12 220 PRO A O 1
ATOM 1672 N N . PHE A 1 221 ? 17.094 18.766 -12.789 1 96.12 221 PHE A N 1
ATOM 1673 C CA . PHE A 1 221 ? 17.297 19.594 -13.977 1 96.12 221 PHE A CA 1
ATOM 1674 C C . PHE A 1 221 ? 18.688 19.406 -14.555 1 96.12 221 PHE A C 1
ATOM 1676 O O . PHE A 1 221 ? 18.922 19.672 -15.727 1 96.12 221 PHE A O 1
ATOM 1683 N N . THR A 1 222 ? 19.594 19 -13.766 1 96.88 222 THR A N 1
ATOM 1684 C CA . THR A 1 222 ? 20.984 18.875 -14.227 1 96.88 222 THR A CA 1
ATOM 1685 C C . THR A 1 222 ? 21.453 17.438 -14.125 1 96.88 222 THR A C 1
ATOM 1687 O O . THR A 1 222 ? 22.5 17.078 -14.688 1 96.88 222 THR A O 1
ATOM 1690 N N . GLN A 1 223 ? 20.734 16.641 -13.359 1 97.25 223 GLN A N 1
ATOM 1691 C CA . GLN A 1 223 ? 21.062 15.234 -13.172 1 97.25 223 GLN A CA 1
ATOM 1692 C C . GLN A 1 223 ? 19.891 14.344 -13.523 1 97.25 223 GLN A C 1
ATOM 1694 O O . GLN A 1 223 ? 18.734 14.75 -13.375 1 97.25 223 GLN A O 1
ATOM 1699 N N . ASN A 1 224 ? 20.219 13.164 -14 1 98 224 ASN A N 1
ATOM 1700 C CA . ASN A 1 224 ? 19.172 12.156 -14.156 1 98 224 ASN A CA 1
ATOM 1701 C C . ASN A 1 224 ? 18.859 11.469 -12.828 1 98 224 ASN A C 1
ATOM 1703 O O . ASN A 1 224 ? 19.672 10.719 -12.297 1 98 224 ASN A O 1
ATOM 1707 N N . THR A 1 225 ? 17.703 11.688 -12.305 1 98.44 225 THR A N 1
ATOM 1708 C CA . THR A 1 225 ? 17.312 11.219 -10.984 1 98.44 225 THR A CA 1
ATOM 1709 C C . THR A 1 225 ? 17.438 9.695 -10.898 1 98.44 225 THR A C 1
ATOM 1711 O O . THR A 1 225 ? 17.984 9.164 -9.922 1 98.44 225 THR A O 1
ATOM 1714 N N . VAL A 1 226 ? 16.953 8.984 -11.898 1 98.44 226 VAL A N 1
ATOM 1715 C CA . VAL A 1 226 ? 16.969 7.523 -11.906 1 98.44 226 VAL A CA 1
ATOM 1716 C C . VAL A 1 226 ? 18.422 7.035 -11.828 1 98.44 226 VAL A C 1
ATOM 1718 O O . VAL A 1 226 ? 18.75 6.191 -10.992 1 98.44 226 VAL A O 1
ATOM 1721 N N . GLU A 1 227 ? 19.25 7.555 -12.648 1 98.5 227 GLU A N 1
ATOM 1722 C CA . GLU A 1 227 ? 20.656 7.152 -12.68 1 98.5 227 GLU A CA 1
ATOM 1723 C C . GLU A 1 227 ? 21.344 7.441 -11.352 1 98.5 227 GLU A C 1
ATOM 1725 O O . GLU A 1 227 ? 22.109 6.617 -10.852 1 98.5 227 GLU A O 1
ATOM 1730 N N . GLU A 1 228 ? 21.078 8.617 -10.758 1 98.69 228 GLU A N 1
ATOM 1731 C CA . GLU A 1 228 ? 21.719 9 -9.5 1 98.69 228 GLU A CA 1
ATOM 1732 C C . GLU A 1 228 ? 21.281 8.078 -8.359 1 98.69 228 GLU A C 1
ATOM 1734 O O . GLU A 1 228 ? 22.109 7.656 -7.547 1 98.69 228 GLU A O 1
ATOM 1739 N N . VAL A 1 229 ? 20.016 7.773 -8.273 1 98.75 229 VAL A N 1
ATOM 1740 C CA . VAL A 1 229 ? 19.516 6.891 -7.227 1 98.75 229 VAL A CA 1
ATOM 1741 C C . VAL A 1 229 ? 20.125 5.5 -7.379 1 98.75 229 VAL A C 1
ATOM 1743 O O . VAL A 1 229 ? 20.562 4.895 -6.398 1 98.75 229 VAL A O 1
ATOM 1746 N N . MET A 1 230 ? 20.156 5 -8.648 1 98.5 230 MET A N 1
ATOM 1747 C CA . MET A 1 230 ? 20.719 3.678 -8.891 1 98.5 230 MET A CA 1
ATOM 1748 C C . MET A 1 230 ? 22.203 3.65 -8.523 1 98.5 230 MET A C 1
ATOM 1750 O O . MET A 1 230 ? 22.688 2.684 -7.934 1 98.5 230 MET A O 1
ATOM 1754 N N . LYS A 1 231 ? 22.906 4.715 -8.891 1 98.38 231 LYS A N 1
ATOM 1755 C CA . LYS A 1 231 ? 24.312 4.82 -8.539 1 98.38 231 LYS A CA 1
ATOM 1756 C C . LYS A 1 231 ? 24.516 4.805 -7.027 1 98.38 231 LYS A C 1
ATOM 1758 O O . LYS A 1 231 ? 25.328 4.043 -6.508 1 98.38 231 LYS A O 1
ATOM 1763 N N . GLU A 1 232 ? 23.703 5.566 -6.262 1 98.31 232 GLU A N 1
ATOM 1764 C CA . GLU A 1 232 ? 23.844 5.711 -4.816 1 98.31 232 GLU A CA 1
ATOM 1765 C C . GLU A 1 232 ? 23.438 4.438 -4.086 1 98.31 232 GLU A C 1
ATOM 1767 O O . GLU A 1 232 ? 23.797 4.23 -2.93 1 98.31 232 GLU A O 1
ATOM 1772 N N . THR A 1 233 ? 22.672 3.58 -4.738 1 98 233 THR A N 1
ATOM 1773 C CA . THR A 1 233 ? 22.141 2.393 -4.074 1 98 233 THR A CA 1
ATOM 1774 C C . THR A 1 233 ? 22.734 1.125 -4.688 1 98 233 THR A C 1
ATOM 1776 O O . THR A 1 233 ? 22.188 0.034 -4.512 1 98 233 THR A O 1
ATOM 1779 N N . ASP A 1 234 ? 23.766 1.266 -5.527 1 96.94 234 ASP A N 1
ATOM 1780 C CA . ASP A 1 234 ? 24.422 0.146 -6.203 1 96.94 234 ASP A CA 1
ATOM 1781 C C . ASP A 1 234 ? 23.406 -0.655 -7.027 1 96.94 234 ASP A C 1
ATOM 1783 O O . ASP A 1 234 ? 23.344 -1.882 -6.918 1 96.94 234 ASP A O 1
ATOM 1787 N N . ASN A 1 235 ? 22.531 0.065 -7.648 1 96.38 235 ASN A N 1
ATOM 1788 C CA . ASN A 1 235 ? 21.547 -0.427 -8.602 1 96.38 235 ASN A CA 1
ATOM 1789 C C . ASN A 1 235 ? 20.422 -1.192 -7.91 1 96.38 235 ASN A C 1
ATOM 1791 O O . ASN A 1 235 ? 19.688 -1.939 -8.555 1 96.38 235 ASN A O 1
ATOM 1795 N N . TYR A 1 236 ? 20.312 -1.081 -6.605 1 96.31 236 TYR A N 1
ATOM 1796 C CA . TYR A 1 236 ? 19.25 -1.735 -5.84 1 96.31 236 TYR A CA 1
ATOM 1797 C C . TYR A 1 236 ? 17.938 -0.984 -5.977 1 96.31 236 TYR A C 1
ATOM 1799 O O . TYR A 1 236 ? 16.875 -1.599 -6.109 1 96.31 236 TYR A O 1
ATOM 1807 N N . GLY A 1 237 ? 17.953 0.356 -5.906 1 98.12 237 GLY A N 1
ATOM 1808 C CA . GLY A 1 237 ? 16.766 1.204 -5.887 1 98.12 237 GLY A CA 1
ATOM 1809 C C . GLY A 1 237 ? 16.406 1.692 -4.496 1 98.12 237 GLY A C 1
ATOM 1810 O O . GLY A 1 237 ? 17.109 1.397 -3.525 1 98.12 237 GLY A O 1
ATOM 1811 N N . ALA A 1 238 ? 15.336 2.484 -4.414 1 98.81 238 ALA A N 1
ATOM 1812 C CA . ALA A 1 238 ? 14.906 3.064 -3.146 1 98.81 238 ALA A CA 1
ATOM 1813 C C . ALA A 1 238 ? 13.906 2.152 -2.438 1 98.81 238 ALA A C 1
ATOM 1815 O O . ALA A 1 238 ? 12.906 1.737 -3.027 1 98.81 238 ALA A O 1
ATOM 1816 N N . ASP A 1 239 ? 14.148 1.873 -1.18 1 98.56 239 ASP A N 1
ATOM 1817 C CA . ASP A 1 239 ? 13.203 1.097 -0.381 1 98.56 239 ASP A CA 1
ATOM 1818 C C . ASP A 1 239 ? 11.93 1.891 -0.108 1 98.56 239 ASP A C 1
ATOM 1820 O O . ASP A 1 239 ? 10.836 1.322 -0.052 1 98.56 239 ASP A O 1
ATOM 1824 N N . VAL A 1 240 ? 12.109 3.156 0.106 1 98.88 240 VAL A N 1
ATOM 1825 C CA . VAL A 1 240 ? 11 4.059 0.396 1 98.88 240 VAL A CA 1
ATOM 1826 C C . VAL A 1 240 ? 11.117 5.312 -0.466 1 98.88 240 VAL A C 1
ATOM 1828 O O . VAL A 1 240 ? 12.203 5.879 -0.61 1 98.88 240 VAL A O 1
ATOM 1831 N N . VAL A 1 241 ? 10.047 5.707 -1.085 1 98.81 241 VAL A N 1
ATOM 1832 C CA . VAL A 1 241 ? 9.969 6.957 -1.836 1 98.81 241 VAL A CA 1
ATOM 1833 C C . VAL A 1 241 ? 8.805 7.801 -1.324 1 98.81 241 VAL A C 1
ATOM 1835 O O . VAL A 1 241 ? 7.68 7.309 -1.21 1 98.81 241 VAL A O 1
ATOM 1838 N N . ILE A 1 242 ? 9.055 9.047 -0.983 1 98.5 242 ILE A N 1
ATOM 1839 C CA . ILE A 1 242 ? 8.031 9.969 -0.504 1 98.5 242 ILE A CA 1
ATOM 1840 C C . ILE A 1 242 ? 7.922 11.156 -1.462 1 98.5 242 ILE A C 1
ATOM 1842 O O . ILE A 1 242 ? 8.914 11.836 -1.732 1 98.5 242 ILE A O 1
ATOM 1846 N N . THR A 1 243 ? 6.75 11.367 -1.969 1 96.88 243 THR A N 1
ATOM 1847 C CA . THR A 1 243 ? 6.531 12.516 -2.84 1 96.88 243 THR A CA 1
ATOM 1848 C C . THR A 1 243 ? 5.922 13.672 -2.062 1 96.88 243 THR A C 1
ATOM 1850 O O . THR A 1 243 ? 4.695 13.773 -1.946 1 96.88 243 THR A O 1
ATOM 1853 N N . ALA A 1 244 ? 6.734 14.508 -1.627 1 95.56 244 ALA A N 1
ATOM 1854 C CA . ALA A 1 244 ? 6.309 15.68 -0.865 1 95.56 244 ALA A CA 1
ATOM 1855 C C . ALA A 1 244 ? 6.207 16.906 -1.762 1 95.56 244 ALA A C 1
ATOM 1857 O O . ALA A 1 244 ? 6.703 17.984 -1.409 1 95.56 244 ALA A O 1
ATOM 1858 N N . THR A 1 245 ? 5.676 16.734 -2.963 1 91.44 245 THR A N 1
ATOM 1859 C CA . THR A 1 245 ? 5.457 17.797 -3.947 1 91.44 245 THR A CA 1
ATOM 1860 C C . THR A 1 245 ? 4.168 17.547 -4.727 1 91.44 245 THR A C 1
ATOM 1862 O O . THR A 1 245 ? 3.602 16.453 -4.668 1 91.44 245 THR A O 1
ATOM 1865 N N . SER A 1 246 ? 3.715 18.578 -5.43 1 87.75 246 SER A N 1
ATOM 1866 C CA . SER A 1 246 ? 2.473 18.469 -6.188 1 87.75 246 SER A CA 1
ATOM 1867 C C . SER A 1 246 ? 2.748 18.375 -7.684 1 87.75 246 SER A C 1
ATOM 1869 O O . SER A 1 246 ? 2.096 19.031 -8.484 1 87.75 246 SER A O 1
ATOM 1871 N N . VAL A 1 247 ? 3.721 17.578 -8.039 1 88.56 247 VAL A N 1
ATOM 1872 C CA . VAL A 1 247 ? 4.105 17.406 -9.43 1 88.56 247 VAL A CA 1
ATOM 1873 C C . VAL A 1 247 ? 3.742 16 -9.891 1 88.56 247 VAL A C 1
ATOM 1875 O O . VAL A 1 247 ? 4.293 15.016 -9.391 1 88.56 247 VAL A O 1
ATOM 1878 N N . PRO A 1 248 ? 2.896 15.906 -10.875 1 88 248 PRO A N 1
ATOM 1879 C CA . PRO A 1 248 ? 2.381 14.594 -11.273 1 88 248 PRO A CA 1
ATOM 1880 C C . PRO A 1 248 ? 3.477 13.664 -11.781 1 88 248 PRO A C 1
ATOM 1882 O O . PRO A 1 248 ? 3.443 12.461 -11.508 1 88 248 PRO A O 1
ATOM 1885 N N . SER A 1 249 ? 4.43 14.141 -12.523 1 89.06 249 SER A N 1
ATOM 1886 C CA . SER A 1 249 ? 5.449 13.312 -13.156 1 89.06 249 SER A CA 1
ATOM 1887 C C . SER A 1 249 ? 6.297 12.586 -12.117 1 89.06 249 SER A C 1
ATOM 1889 O O . SER A 1 249 ? 6.895 11.547 -12.398 1 89.06 249 SER A O 1
ATOM 1891 N N . VAL A 1 250 ? 6.328 13.094 -10.906 1 93.12 250 VAL A N 1
ATOM 1892 C CA . VAL A 1 250 ? 7.129 12.508 -9.836 1 93.12 250 VAL A CA 1
ATOM 1893 C C . VAL A 1 250 ? 6.52 11.18 -9.406 1 93.12 250 VAL A C 1
ATOM 1895 O O . VAL A 1 250 ? 7.234 10.273 -8.961 1 93.12 250 VAL A O 1
ATOM 1898 N N . HIS A 1 251 ? 5.23 11.078 -9.547 1 92.19 251 HIS A N 1
ATOM 1899 C CA . HIS A 1 251 ? 4.559 9.844 -9.164 1 92.19 251 HIS A CA 1
ATOM 1900 C C . HIS A 1 251 ? 5.016 8.68 -10.031 1 92.19 251 HIS A C 1
ATOM 1902 O O . HIS A 1 251 ? 5.203 7.562 -9.539 1 92.19 251 HIS A O 1
ATOM 1908 N N . THR A 1 252 ? 5.203 8.961 -11.281 1 90.44 252 THR A N 1
ATOM 1909 C CA . THR A 1 252 ? 5.703 7.941 -12.195 1 90.44 252 THR A CA 1
ATOM 1910 C C . THR A 1 252 ? 7.164 7.613 -11.906 1 90.44 252 THR A C 1
ATOM 1912 O O . THR A 1 252 ? 7.543 6.441 -11.844 1 90.44 252 THR A O 1
ATOM 1915 N N . GLU A 1 253 ? 7.902 8.633 -11.781 1 95.75 253 GLU A N 1
ATOM 1916 C CA . GLU A 1 253 ? 9.328 8.438 -11.523 1 95.75 253 GLU A CA 1
ATOM 1917 C C . GLU A 1 253 ? 9.555 7.695 -10.211 1 95.75 253 GLU A C 1
ATOM 1919 O O . GLU A 1 253 ? 10.484 6.895 -10.094 1 95.75 253 GLU A O 1
ATOM 1924 N N . ALA A 1 254 ? 8.727 7.984 -9.219 1 97.31 254 ALA A N 1
ATOM 1925 C CA . ALA A 1 254 ? 8.805 7.293 -7.934 1 97.31 254 ALA A CA 1
ATOM 1926 C C . ALA A 1 254 ? 8.703 5.781 -8.117 1 97.31 254 ALA A C 1
ATOM 1928 O O . ALA A 1 254 ? 9.43 5.023 -7.473 1 97.31 254 ALA A O 1
ATOM 1929 N N . GLN A 1 255 ? 7.867 5.348 -8.992 1 96.5 255 GLN A N 1
ATOM 1930 C CA . GLN A 1 255 ? 7.691 3.924 -9.25 1 96.5 255 GLN A CA 1
ATOM 1931 C C . GLN A 1 255 ? 8.922 3.332 -9.93 1 96.5 255 GLN A C 1
ATOM 1933 O O . GLN A 1 255 ? 9.281 2.178 -9.688 1 96.5 255 GLN A O 1
ATOM 1938 N N . ILE A 1 256 ? 9.508 4.105 -10.789 1 97.38 256 ILE A N 1
ATOM 1939 C CA . ILE A 1 256 ? 10.656 3.643 -11.555 1 97.38 256 ILE A CA 1
ATOM 1940 C C . ILE A 1 256 ? 11.859 3.461 -10.633 1 97.38 256 ILE A C 1
ATOM 1942 O O . ILE A 1 256 ? 12.555 2.445 -10.703 1 97.38 256 ILE A O 1
ATOM 1946 N N . ILE A 1 257 ? 12.07 4.355 -9.688 1 98.5 257 ILE A N 1
ATOM 1947 C CA . ILE A 1 257 ? 13.289 4.336 -8.891 1 98.5 257 ILE A CA 1
ATOM 1948 C C . ILE A 1 257 ? 13.102 3.408 -7.688 1 98.5 257 ILE A C 1
ATOM 1950 O O . ILE A 1 257 ? 14.078 3.047 -7.02 1 98.5 257 ILE A O 1
ATOM 1954 N N . ALA A 1 258 ? 11.875 3.094 -7.328 1 98.5 258 ALA A N 1
ATOM 1955 C CA . ALA A 1 258 ? 11.617 2.223 -6.184 1 98.5 258 ALA A CA 1
ATOM 1956 C C . ALA A 1 258 ? 12.227 0.839 -6.402 1 98.5 258 ALA A C 1
ATOM 1958 O O . ALA A 1 258 ? 12.164 0.296 -7.508 1 98.5 258 ALA A O 1
ATOM 1959 N N . ALA A 1 259 ? 12.789 0.272 -5.352 1 98.06 259 ALA A N 1
ATOM 1960 C CA . ALA A 1 259 ? 13.25 -1.114 -5.363 1 98.06 259 ALA A CA 1
ATOM 1961 C C . ALA A 1 259 ? 12.07 -2.082 -5.402 1 98.06 259 ALA A C 1
ATOM 1963 O O . ALA A 1 259 ? 10.922 -1.68 -5.195 1 98.06 259 ALA A O 1
ATOM 1964 N N . LYS A 1 260 ? 12.344 -3.328 -5.727 1 96.94 260 LYS A N 1
ATOM 1965 C CA . LYS A 1 260 ? 11.336 -4.363 -5.539 1 96.94 260 LYS A CA 1
ATOM 1966 C C . LYS A 1 260 ? 10.773 -4.34 -4.121 1 96.94 260 LYS A C 1
ATOM 1968 O O . LYS A 1 260 ? 11.523 -4.172 -3.156 1 96.94 260 LYS A O 1
ATOM 1973 N N . MET A 1 261 ? 9.406 -4.434 -4.039 1 96.38 261 MET A N 1
ATOM 1974 C CA . MET A 1 261 ? 8.688 -4.391 -2.77 1 96.38 261 MET A CA 1
ATOM 1975 C C . MET A 1 261 ? 8.852 -3.031 -2.1 1 96.38 261 MET A C 1
ATOM 1977 O O . MET A 1 261 ? 8.688 -2.908 -0.884 1 96.38 261 MET A O 1
ATOM 1981 N N . GLY A 1 262 ? 9.289 -2.059 -2.938 1 97.69 262 GLY A N 1
ATOM 1982 C CA . GLY A 1 262 ? 9.406 -0.709 -2.404 1 97.69 262 GLY A CA 1
ATOM 1983 C C . GLY A 1 262 ? 8.078 -0.139 -1.937 1 97.69 262 GLY A C 1
ATOM 1984 O O . GLY A 1 262 ? 7.02 -0.584 -2.375 1 97.69 262 GLY A O 1
ATOM 1985 N N . ARG A 1 263 ? 8.156 0.807 -1.067 1 98 263 ARG A N 1
ATOM 1986 C CA . ARG A 1 263 ? 6.992 1.505 -0.526 1 98 263 ARG A CA 1
ATOM 1987 C C . ARG A 1 263 ? 6.996 2.975 -0.932 1 98 263 ARG A C 1
ATOM 1989 O O . ARG A 1 263 ? 8.008 3.664 -0.773 1 98 263 ARG A O 1
ATOM 1996 N N . ILE A 1 264 ? 5.859 3.477 -1.454 1 98 264 ILE A N 1
ATOM 1997 C CA . ILE A 1 264 ? 5.754 4.836 -1.974 1 98 264 ILE A CA 1
ATOM 1998 C C . ILE A 1 264 ? 4.66 5.59 -1.225 1 98 264 ILE A C 1
ATOM 2000 O O . ILE A 1 264 ? 3.525 5.117 -1.126 1 98 264 ILE A O 1
ATOM 2004 N N . SER A 1 265 ? 4.984 6.707 -0.707 1 97.75 265 SER A N 1
ATOM 2005 C CA . SER A 1 265 ? 4.023 7.598 -0.063 1 97.75 265 SER A CA 1
ATOM 2006 C C . SER A 1 265 ? 3.67 8.773 -0.966 1 97.75 265 SER A C 1
ATOM 2008 O O . SER A 1 265 ? 4.523 9.617 -1.261 1 97.75 265 SER A O 1
ATOM 2010 N N . LEU A 1 266 ? 2.443 8.797 -1.384 1 95.25 266 LEU A N 1
ATOM 2011 C CA . LEU A 1 266 ? 1.94 9.961 -2.102 1 95.25 266 LEU A CA 1
ATOM 2012 C C . LEU A 1 266 ? 1.502 11.055 -1.13 1 95.25 266 LEU A C 1
ATOM 2014 O O . LEU A 1 266 ? 0.305 11.312 -0.979 1 95.25 266 LEU A O 1
ATOM 2018 N N . PHE A 1 267 ? 2.422 11.758 -0.6 1 93.94 267 PHE A N 1
ATOM 2019 C CA . PHE A 1 267 ? 2.18 12.68 0.498 1 93.94 267 PHE A CA 1
ATOM 2020 C C . PHE A 1 267 ? 1.595 13.992 -0.02 1 93.94 267 PHE A C 1
ATOM 2022 O O . PHE A 1 267 ? 0.731 14.594 0.626 1 93.94 267 PHE A O 1
ATOM 2029 N N . GLY A 1 268 ? 2.105 14.461 -1.11 1 87.69 268 GLY A N 1
ATOM 2030 C CA . GLY A 1 268 ? 1.59 15.695 -1.682 1 87.69 268 GLY A CA 1
ATOM 2031 C C . GLY A 1 268 ? 0.39 15.477 -2.584 1 87.69 268 GLY A C 1
ATOM 2032 O O . GLY A 1 268 ? 0.467 14.727 -3.561 1 87.69 268 GLY A O 1
ATOM 2033 N N . GLY A 1 269 ? -0.691 16.094 -2.291 1 81.62 269 GLY A N 1
ATOM 2034 C CA . GLY A 1 269 ? -1.831 16.062 -3.195 1 81.62 269 GLY A CA 1
ATOM 2035 C C . GLY A 1 269 ? -1.59 16.812 -4.484 1 81.62 269 GLY A C 1
ATOM 2036 O O . GLY A 1 269 ? -0.682 17.641 -4.566 1 81.62 269 GLY A O 1
ATOM 2037 N N . LEU A 1 270 ? -2.303 16.438 -5.543 1 81.19 270 LEU A N 1
ATOM 2038 C CA . LEU A 1 270 ? -2.158 17.094 -6.84 1 81.19 270 LEU A CA 1
ATOM 2039 C C . LEU A 1 270 ? -3.258 18.141 -7.051 1 81.19 270 LEU A C 1
ATOM 2041 O O . LEU A 1 270 ? -4.383 17.953 -6.582 1 81.19 270 LEU A O 1
ATOM 2045 N N . PRO A 1 271 ? -2.816 19.172 -7.715 1 76.62 271 PRO A N 1
ATOM 2046 C CA . PRO A 1 271 ? -3.797 20.234 -7.93 1 76.62 271 PRO A CA 1
ATOM 2047 C C . PRO A 1 271 ? -4.879 19.859 -8.938 1 76.62 271 PRO A C 1
ATOM 2049 O O . PRO A 1 271 ? -4.598 19.141 -9.906 1 76.62 271 PRO A O 1
ATOM 2052 N N . GLY A 1 272 ? -6.066 20.375 -8.711 1 68.06 272 GLY A N 1
ATOM 2053 C CA . GLY A 1 272 ? -7.164 20.297 -9.656 1 68.06 272 GLY A CA 1
ATOM 2054 C C . GLY A 1 272 ? -7.488 18.859 -10.062 1 68.06 272 GLY A C 1
ATOM 2055 O O . GLY A 1 272 ? -7.672 18 -9.211 1 68.06 272 GLY A O 1
ATOM 2056 N N . GLU A 1 273 ? -7.488 18.734 -11.375 1 65.75 273 GLU A N 1
ATOM 2057 C CA . GLU A 1 273 ? -7.914 17.469 -11.953 1 65.75 273 GLU A CA 1
ATOM 2058 C C . GLU A 1 273 ? -6.723 16.547 -12.227 1 65.75 273 GLU A C 1
ATOM 2060 O O . GLU A 1 273 ? -6.844 15.555 -12.938 1 65.75 273 GLU A O 1
ATOM 2065 N N . GLY A 1 274 ? -5.758 17.016 -11.641 1 67.44 274 GLY A N 1
ATOM 2066 C CA . GLY A 1 274 ? -4.598 16.156 -11.852 1 67.44 274 GLY A CA 1
ATOM 2067 C C . GLY A 1 274 ? -4.73 14.797 -11.203 1 67.44 274 GLY A C 1
ATOM 2068 O O . GLY A 1 274 ? -5.25 14.68 -10.094 1 67.44 274 GLY A O 1
ATOM 2069 N N . LYS A 1 275 ? -4.582 13.633 -11.828 1 66.75 275 LYS A N 1
ATOM 2070 C CA . LYS A 1 275 ? -4.754 12.289 -11.273 1 66.75 275 LYS A CA 1
ATOM 2071 C C . LYS A 1 275 ? -3.414 11.578 -11.125 1 66.75 275 LYS A C 1
ATOM 2073 O O . LYS A 1 275 ? -3.281 10.656 -10.32 1 66.75 275 LYS A O 1
ATOM 2078 N N . GLY A 1 276 ? -2.355 12.273 -11.414 1 72.19 276 GLY A N 1
ATOM 2079 C CA . GLY A 1 276 ? -1.072 11.586 -11.445 1 72.19 276 GLY A CA 1
ATOM 2080 C C . GLY A 1 276 ? -1.059 10.391 -12.375 1 72.19 276 GLY A C 1
ATOM 2081 O O . GLY A 1 276 ? -2.107 9.961 -12.859 1 72.19 276 GLY A O 1
ATOM 2082 N N . HIS A 1 277 ? 0.16 9.922 -12.789 1 80.56 277 HIS A N 1
ATOM 2083 C CA . HIS A 1 277 ? 0.279 8.734 -13.633 1 80.56 277 HIS A CA 1
ATOM 2084 C C . HIS A 1 277 ? 0.941 7.586 -12.875 1 80.56 277 HIS A C 1
ATOM 2086 O O . HIS A 1 277 ? 2.135 7.645 -12.57 1 80.56 277 HIS A O 1
ATOM 2092 N N . LEU A 1 278 ? 0.141 6.734 -12.391 1 87.56 278 LEU A N 1
ATOM 2093 C CA . LEU A 1 278 ? 0.622 5.504 -11.766 1 87.56 278 LEU A CA 1
ATOM 2094 C C . LEU A 1 278 ? 0.49 4.324 -12.719 1 87.56 278 LEU A C 1
ATOM 2096 O O . LEU A 1 278 ? -0.572 4.113 -13.312 1 87.56 278 LEU A O 1
ATOM 2100 N N . ASP A 1 279 ? 1.569 3.695 -12.938 1 89.38 279 ASP A N 1
ATOM 2101 C CA . ASP A 1 279 ? 1.604 2.51 -13.789 1 89.38 279 ASP A CA 1
ATOM 2102 C C . ASP A 1 279 ? 1.281 1.25 -12.992 1 89.38 279 ASP A C 1
ATOM 2104 O O . ASP A 1 279 ? 2.117 0.758 -12.227 1 89.38 279 ASP A O 1
ATOM 2108 N N . SER A 1 280 ? 0.092 0.717 -13.234 1 90.69 280 SER A N 1
ATOM 2109 C CA . SER A 1 280 ? -0.375 -0.425 -12.453 1 90.69 280 SER A CA 1
ATOM 2110 C C . SER A 1 280 ? 0.504 -1.648 -12.68 1 90.69 280 SER A C 1
ATOM 2112 O O . SER A 1 280 ? 0.651 -2.49 -11.797 1 90.69 280 SER A O 1
ATOM 2114 N N . ASN A 1 281 ? 1.084 -1.758 -13.836 1 91.12 281 ASN A N 1
ATOM 2115 C CA . ASN A 1 281 ? 1.943 -2.904 -14.117 1 91.12 281 ASN A CA 1
ATOM 2116 C C . ASN A 1 281 ? 3.252 -2.824 -13.336 1 91.12 281 ASN A C 1
ATOM 2118 O O . ASN A 1 281 ? 3.766 -3.844 -12.867 1 91.12 281 ASN A O 1
ATOM 2122 N N . LEU A 1 282 ? 3.766 -1.639 -13.195 1 91.31 282 LEU A N 1
ATOM 2123 C CA . LEU A 1 282 ? 4.949 -1.491 -12.359 1 91.31 282 LEU A CA 1
ATOM 2124 C C . LEU A 1 282 ? 4.637 -1.856 -10.906 1 91.31 282 LEU A C 1
ATOM 2126 O O . LEU A 1 282 ? 5.426 -2.543 -10.258 1 91.31 282 LEU A O 1
ATOM 2130 N N . ILE A 1 283 ? 3.477 -1.384 -10.445 1 93.94 283 ILE A N 1
ATOM 2131 C CA . ILE A 1 283 ? 3.055 -1.699 -9.078 1 93.94 283 ILE A CA 1
ATOM 2132 C C . ILE A 1 283 ? 2.922 -3.213 -8.922 1 93.94 283 ILE A C 1
ATOM 2134 O O . ILE A 1 283 ? 3.418 -3.785 -7.949 1 93.94 283 ILE A O 1
ATOM 2138 N N . HIS A 1 284 ? 2.383 -3.844 -9.875 1 91.75 284 HIS A N 1
ATOM 2139 C CA . HIS A 1 284 ? 2.131 -5.281 -9.844 1 91.75 284 HIS A CA 1
ATOM 2140 C C . HIS A 1 284 ? 3.436 -6.066 -9.898 1 91.75 284 HIS A C 1
ATOM 2142 O O . HIS A 1 284 ? 3.707 -6.883 -9.016 1 91.75 284 HIS A O 1
ATOM 2148 N N . TYR A 1 285 ? 4.305 -5.809 -10.828 1 91.62 285 TYR A N 1
ATOM 2149 C CA . TYR A 1 285 ? 5.445 -6.668 -11.117 1 91.62 285 TYR A CA 1
ATOM 2150 C C . TYR A 1 285 ? 6.605 -6.371 -10.172 1 91.62 285 TYR A C 1
ATOM 2152 O O . TYR A 1 285 ? 7.473 -7.219 -9.961 1 91.62 285 TYR A O 1
ATOM 2160 N N . LYS A 1 286 ? 6.648 -5.188 -9.555 1 94.81 286 LYS A N 1
ATOM 2161 C CA . LYS A 1 286 ? 7.668 -4.867 -8.562 1 94.81 286 LYS A CA 1
ATOM 2162 C C . LYS A 1 286 ? 7.152 -5.113 -7.145 1 94.81 286 LYS A C 1
ATOM 2164 O O . LYS A 1 286 ? 7.879 -4.914 -6.168 1 94.81 286 LYS A O 1
ATOM 2169 N N . GLU A 1 287 ? 5.879 -5.535 -7.133 1 96.56 287 GLU A N 1
ATOM 2170 C CA . GLU A 1 287 ? 5.223 -5.715 -5.844 1 96.56 287 GLU A CA 1
ATOM 2171 C C . GLU A 1 287 ? 5.363 -4.473 -4.969 1 96.56 287 GLU A C 1
ATOM 2173 O O . GLU A 1 287 ? 5.727 -4.57 -3.795 1 96.56 287 GLU A O 1
ATOM 2178 N N . LEU A 1 288 ? 5.086 -3.316 -5.551 1 97.06 288 LEU A N 1
ATOM 2179 C CA . LEU A 1 288 ? 5.156 -2.047 -4.836 1 97.06 288 LEU A CA 1
ATOM 2180 C C . LEU A 1 288 ? 3.945 -1.869 -3.924 1 97.06 288 LEU A C 1
ATOM 2182 O O . LEU A 1 288 ? 2.9 -2.484 -4.148 1 97.06 288 LEU A O 1
ATOM 2186 N N . GLN A 1 289 ? 4.117 -1.048 -2.91 1 97.06 289 GLN A N 1
ATOM 2187 C CA . GLN A 1 289 ? 3.039 -0.527 -2.078 1 97.06 289 GLN A CA 1
ATOM 2188 C C . GLN A 1 289 ? 2.938 0.991 -2.193 1 97.06 289 GLN A C 1
ATOM 2190 O O . GLN A 1 289 ? 3.898 1.706 -1.897 1 97.06 289 GLN A O 1
ATOM 2195 N N . VAL A 1 290 ? 1.829 1.42 -2.656 1 97.06 290 VAL A N 1
ATOM 2196 C CA . VAL A 1 290 ? 1.576 2.852 -2.793 1 97.06 290 VAL A CA 1
ATOM 2197 C C . VAL A 1 290 ? 0.522 3.287 -1.777 1 97.06 290 VAL A C 1
ATOM 2199 O O . VAL A 1 290 ? -0.582 2.738 -1.744 1 97.06 290 VAL A O 1
ATOM 2202 N N . CYS A 1 291 ? 0.89 4.266 -0.985 1 96.38 291 CYS A N 1
ATOM 2203 C CA . CYS A 1 291 ? 0.001 4.711 0.083 1 96.38 291 CYS A CA 1
ATOM 2204 C C . CYS A 1 291 ? -0.175 6.223 0.053 1 96.38 291 CYS A C 1
ATOM 2206 O O . CYS A 1 291 ? 0.702 6.945 -0.424 1 96.38 291 CYS A O 1
ATOM 2208 N N . GLY A 1 292 ? -1.296 6.617 0.507 1 94.75 292 GLY A N 1
ATOM 2209 C CA . GLY A 1 292 ? -1.541 8.023 0.778 1 94.75 292 GLY A CA 1
ATOM 2210 C C . GLY A 1 292 ? -1.931 8.297 2.219 1 94.75 292 GLY A C 1
ATOM 2211 O O . GLY A 1 292 ? -2.621 7.488 2.844 1 94.75 292 GLY A O 1
ATOM 2212 N N . VAL A 1 293 ? -1.431 9.43 2.688 1 92.12 293 VAL A N 1
ATOM 2213 C CA . VAL A 1 293 ? -1.788 9.844 4.043 1 92.12 293 VAL A CA 1
ATOM 2214 C C . VAL A 1 293 ? -1.966 11.359 4.086 1 92.12 293 VAL A C 1
ATOM 2216 O O . VAL A 1 293 ? -1.28 12.094 3.371 1 92.12 293 VAL A O 1
ATOM 2219 N N . HIS A 1 294 ? -2.908 11.711 4.863 1 89.06 294 HIS A N 1
ATOM 2220 C CA . HIS A 1 294 ? -3.125 13.148 4.988 1 89.06 294 HIS A CA 1
ATOM 2221 C C . HIS A 1 294 ? -3.371 13.547 6.441 1 89.06 294 HIS A C 1
ATOM 2223 O O . HIS A 1 294 ? -3.828 12.727 7.242 1 89.06 294 HIS A O 1
ATOM 2229 N N . ALA A 1 295 ? -2.947 14.75 6.762 1 93 295 ALA A N 1
ATOM 2230 C CA . ALA A 1 295 ? -3.152 15.336 8.086 1 93 295 ALA A CA 1
ATOM 2231 C C . ALA A 1 295 ? -2.486 14.492 9.172 1 93 295 ALA A C 1
ATOM 2233 O O . ALA A 1 295 ? -1.467 13.844 8.922 1 93 295 ALA A O 1
ATOM 2234 N N . THR A 1 296 ? -2.838 14.766 10.391 1 95.69 296 THR A N 1
ATOM 2235 C CA . THR A 1 296 ? -2.227 14.086 11.531 1 95.69 296 THR A CA 1
ATOM 2236 C C . THR A 1 296 ? -3.252 13.852 12.633 1 95.69 296 THR A C 1
ATOM 2238 O O . THR A 1 296 ? -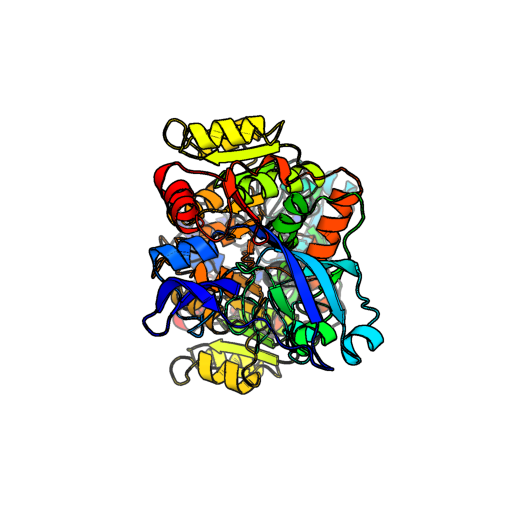4.445 14.102 12.445 1 95.69 296 THR A O 1
ATOM 2241 N N . THR A 1 297 ? -2.799 13.188 13.688 1 97 297 THR A N 1
ATOM 2242 C CA . THR A 1 297 ? -3.594 12.93 14.883 1 97 297 THR A CA 1
ATOM 2243 C C . THR A 1 297 ? -2.857 13.398 16.141 1 97 297 THR A C 1
ATOM 2245 O O . THR A 1 297 ? -1.68 13.758 16.062 1 97 297 THR A O 1
ATOM 2248 N N . VAL A 1 298 ? -3.582 13.398 17.203 1 98.19 298 VAL A N 1
ATOM 2249 C CA . VAL A 1 298 ? -3.008 13.742 18.5 1 98.19 298 VAL A CA 1
ATOM 2250 C C . VAL A 1 298 ? -1.85 12.797 18.828 1 98.19 298 VAL A C 1
ATOM 2252 O O . VAL A 1 298 ? -0.816 13.227 19.344 1 98.19 298 VAL A O 1
ATOM 2255 N N . HIS A 1 299 ? -1.981 11.578 18.469 1 97.88 299 HIS A N 1
ATOM 2256 C CA . HIS A 1 299 ? -0.962 10.57 18.734 1 97.88 299 HIS A CA 1
ATOM 2257 C C . HIS A 1 299 ? 0.37 10.953 18.094 1 97.88 299 HIS A C 1
ATOM 2259 O O . HIS A 1 299 ? 1.405 10.953 18.766 1 97.88 299 HIS A O 1
ATOM 2265 N N . PHE A 1 300 ? 0.343 11.32 16.875 1 98.12 300 PHE A N 1
ATOM 2266 C CA . PHE A 1 300 ? 1.577 11.641 16.172 1 98.12 300 PHE A CA 1
ATOM 2267 C C . PHE A 1 300 ? 2.168 12.953 16.672 1 98.12 300 PHE A C 1
ATOM 2269 O O . PHE A 1 300 ? 3.391 13.117 16.703 1 98.12 300 PHE A O 1
ATOM 2276 N N . MET A 1 301 ? 1.349 13.883 17.031 1 98.69 301 MET A N 1
ATOM 2277 C CA . MET A 1 301 ? 1.864 15.133 17.594 1 98.69 301 MET A CA 1
ATOM 2278 C C . MET A 1 301 ? 2.586 14.875 18.922 1 98.69 301 MET A C 1
ATOM 2280 O O . MET A 1 301 ? 3.646 15.453 19.172 1 98.69 301 MET A O 1
ATOM 2284 N N . LYS A 1 302 ? 2.037 14.008 19.734 1 98.75 302 LYS A N 1
ATOM 2285 C CA . LYS A 1 302 ? 2.689 13.656 20.984 1 98.75 302 LYS A CA 1
ATOM 2286 C C . LYS A 1 302 ? 4.035 12.977 20.734 1 98.75 302 LYS A C 1
ATOM 2288 O O . LYS A 1 302 ? 5 13.211 21.453 1 98.75 302 LYS A O 1
ATOM 2293 N N . GLU A 1 303 ? 4.109 12.156 19.703 1 98.56 303 GLU A N 1
ATOM 2294 C CA . GLU A 1 303 ? 5.371 11.508 19.344 1 98.56 303 GLU A CA 1
ATOM 2295 C C . GLU A 1 303 ? 6.422 12.539 18.938 1 98.56 303 GLU A C 1
ATOM 2297 O O . GLU A 1 303 ? 7.594 12.414 19.297 1 98.56 303 GLU A O 1
ATOM 2302 N N . ILE A 1 304 ? 6.004 13.5 18.188 1 98.75 304 ILE A N 1
ATOM 2303 C CA . ILE A 1 304 ? 6.922 14.555 17.781 1 98.75 304 ILE A CA 1
ATOM 2304 C C . ILE A 1 304 ? 7.391 15.336 19 1 98.75 304 ILE A C 1
ATOM 2306 O O . ILE A 1 304 ? 8.578 15.656 19.125 1 98.75 304 ILE A O 1
ATOM 2310 N N . ILE A 1 305 ? 6.48 15.633 19.922 1 98.81 305 ILE A N 1
ATOM 2311 C CA . ILE A 1 305 ? 6.824 16.344 21.141 1 98.81 305 ILE A CA 1
ATOM 2312 C C . ILE A 1 305 ? 7.887 15.562 21.922 1 98.81 305 ILE A C 1
ATOM 2314 O O . ILE A 1 305 ? 8.859 16.141 22.406 1 98.81 305 ILE A O 1
ATOM 2318 N N . ASN A 1 306 ? 7.715 14.25 21.984 1 98.69 306 ASN A N 1
ATOM 2319 C CA . ASN A 1 306 ? 8.695 13.406 22.656 1 98.69 306 ASN A CA 1
ATOM 2320 C C . ASN A 1 306 ? 10.07 13.516 22.016 1 98.69 306 ASN A C 1
ATOM 2322 O O . ASN A 1 306 ? 11.078 13.641 22.703 1 98.69 306 ASN A O 1
ATOM 2326 N N . LEU A 1 307 ? 10.117 13.5 20.734 1 98.56 307 LEU A N 1
ATOM 2327 C CA . LEU A 1 307 ? 11.375 13.609 20.016 1 98.56 307 LEU A CA 1
ATOM 2328 C C . LEU A 1 307 ? 12.031 14.961 20.281 1 98.56 307 LEU A C 1
ATOM 2330 O O . LEU A 1 307 ? 13.25 15.039 20.469 1 98.56 307 LEU A O 1
ATOM 2334 N N . MET A 1 308 ? 11.258 16 20.297 1 98.44 308 MET A N 1
ATOM 2335 C CA . MET A 1 308 ? 11.773 17.344 20.531 1 98.44 308 MET A CA 1
ATOM 2336 C C . MET A 1 308 ? 12.266 17.484 21.969 1 98.44 308 MET A C 1
ATOM 2338 O O . MET A 1 308 ? 13.328 18.062 22.219 1 98.44 308 MET A O 1
ATOM 2342 N N . GLU A 1 309 ? 11.477 16.938 22.875 1 98.12 309 GLU A N 1
ATOM 2343 C CA . GLU A 1 309 ? 11.836 17 24.281 1 98.12 309 GLU A CA 1
ATOM 2344 C C . GLU A 1 309 ? 13.164 16.297 24.547 1 98.12 309 GLU A C 1
ATOM 2346 O O . GLU A 1 309 ? 13.961 16.75 25.375 1 98.12 309 GLU A O 1
ATOM 2351 N N . GLU A 1 310 ? 13.43 15.242 23.828 1 97.94 310 GLU A N 1
ATOM 2352 C CA . GLU A 1 310 ? 14.648 14.453 23.969 1 97.94 310 GLU A CA 1
ATOM 2353 C C . GLU A 1 310 ? 15.812 15.078 23.219 1 97.94 310 GLU A C 1
ATOM 2355 O O . GLU A 1 310 ? 16.938 14.586 23.281 1 97.94 310 GLU A O 1
ATOM 2360 N N . GLY A 1 311 ? 15.57 16.078 22.469 1 97.06 311 GLY A N 1
ATOM 2361 C CA . GLY A 1 311 ? 16.609 16.766 21.734 1 97.06 311 GLY A CA 1
ATOM 2362 C C . GLY A 1 311 ? 16.953 16.109 20.406 1 97.06 311 GLY A C 1
ATOM 2363 O O . GLY A 1 311 ? 17.969 16.422 19.797 1 97.06 311 GLY A O 1
ATOM 2364 N N . ARG A 1 312 ? 16.141 15.273 19.938 1 96.94 312 ARG A N 1
ATOM 2365 C CA . ARG A 1 312 ? 16.422 14.508 18.719 1 96.94 312 ARG A CA 1
ATOM 2366 C C . ARG A 1 312 ? 15.844 15.203 17.5 1 96.94 312 ARG A C 1
ATOM 2368 O O . ARG A 1 312 ? 16.141 14.82 16.359 1 96.94 312 ARG A O 1
ATOM 2375 N N . LEU A 1 313 ? 15.016 16.266 17.734 1 97.38 313 LEU A N 1
ATOM 2376 C CA . LEU A 1 313 ? 14.414 17.047 16.656 1 97.38 313 LEU A CA 1
ATOM 2377 C C . LEU A 1 313 ? 14.305 18.516 17.031 1 97.38 313 LEU A C 1
ATOM 2379 O O . LEU A 1 313 ? 13.805 18.844 18.109 1 97.38 313 LEU A O 1
ATOM 2383 N N . ASN A 1 314 ? 14.82 19.328 16.219 1 96.81 314 ASN A N 1
ATOM 2384 C CA . ASN A 1 314 ? 14.711 20.781 16.375 1 96.81 314 ASN A CA 1
ATOM 2385 C C . ASN A 1 314 ? 14.133 21.422 15.117 1 96.81 314 ASN A C 1
ATOM 2387 O O . ASN A 1 314 ? 14.828 21.562 14.109 1 96.81 314 ASN A O 1
ATOM 2391 N N . LEU A 1 315 ? 12.977 21.891 15.219 1 97.31 315 LEU A N 1
ATOM 2392 C CA . LEU A 1 315 ? 12.266 22.359 14.039 1 97.31 315 LEU A CA 1
ATOM 2393 C C . LEU A 1 315 ? 12.461 23.859 13.844 1 97.31 315 LEU A C 1
ATOM 2395 O O . LEU A 1 315 ? 12.227 24.391 12.75 1 97.31 315 LEU A O 1
ATOM 2399 N N . GLY A 1 316 ? 12.867 24.484 14.859 1 95.81 316 GLY A N 1
ATOM 2400 C CA . GLY A 1 316 ? 13.07 25.922 14.805 1 95.81 316 GLY A CA 1
ATOM 2401 C C . GLY A 1 316 ? 14.078 26.344 13.75 1 95.81 316 GLY A C 1
ATOM 2402 O O . GLY A 1 316 ? 14.039 27.469 13.258 1 95.81 316 GLY A O 1
ATOM 2403 N N . LYS A 1 317 ? 14.992 25.438 13.391 1 95.5 317 LYS A N 1
ATOM 2404 C CA . LYS A 1 317 ? 16.047 25.734 12.422 1 95.5 317 LYS A CA 1
ATOM 2405 C C . LYS A 1 317 ? 15.453 26.031 11.047 1 95.5 317 LYS A C 1
ATOM 2407 O O . LYS A 1 317 ? 16.141 26.578 10.18 1 95.5 317 LYS A O 1
ATOM 2412 N N . TYR A 1 318 ? 14.188 25.688 10.859 1 95.62 318 TYR A N 1
ATOM 2413 C CA . TYR A 1 318 ? 13.578 25.891 9.555 1 95.62 318 TYR A CA 1
ATOM 2414 C C . TYR A 1 318 ? 12.914 27.25 9.461 1 95.62 318 TYR A C 1
ATOM 2416 O O . TYR A 1 318 ? 12.516 27.688 8.375 1 95.62 318 TYR A O 1
ATOM 2424 N N . VAL A 1 319 ? 12.75 27.953 10.602 1 96.31 319 VAL A N 1
ATOM 2425 C CA . VAL A 1 319 ? 12.109 29.266 10.609 1 96.31 319 VAL A CA 1
ATOM 2426 C C . VAL A 1 319 ? 13.047 30.312 10 1 96.31 319 VAL A C 1
ATOM 2428 O O . VAL A 1 319 ? 14.148 30.531 10.492 1 96.31 319 VAL A O 1
ATOM 2431 N N . GLU A 1 320 ? 12.586 30.922 8.945 1 94.12 320 GLU A N 1
ATOM 2432 C CA . GLU A 1 320 ? 13.422 31.891 8.242 1 94.12 320 GLU A CA 1
ATOM 2433 C C . GLU A 1 320 ? 12.945 33.312 8.484 1 94.12 320 GLU A C 1
ATOM 2435 O O . GLU A 1 320 ? 13.695 34.281 8.25 1 94.12 320 GLU A O 1
ATOM 2440 N N . MET A 1 321 ? 11.742 33.406 8.883 1 96.06 321 MET A N 1
ATOM 2441 C CA . MET A 1 321 ? 11.141 34.719 9.062 1 96.06 321 MET A CA 1
ATOM 2442 C C . MET A 1 321 ? 10.117 34.719 10.195 1 96.06 321 MET A C 1
ATOM 2444 O O . MET A 1 321 ? 9.438 33.688 10.398 1 96.06 321 MET A O 1
ATOM 2448 N N . THR A 1 322 ? 10.07 35.75 10.984 1 98 322 THR A N 1
ATOM 2449 C CA . THR A 1 322 ? 8.992 36 11.945 1 98 322 THR A CA 1
ATOM 2450 C C . THR A 1 322 ? 8.219 37.25 11.594 1 98 322 THR A C 1
ATOM 2452 O O . THR A 1 322 ? 8.75 38.156 10.93 1 98 322 THR A O 1
ATOM 2455 N N . THR A 1 323 ? 7.02 37.219 11.922 1 98.31 323 THR A N 1
ATOM 2456 C CA . THR A 1 323 ? 6.176 38.375 11.656 1 98.31 323 THR A CA 1
ATOM 2457 C C . THR A 1 323 ? 5.07 38.5 12.703 1 98.31 323 THR A C 1
ATOM 2459 O O . THR A 1 323 ? 5.105 37.812 13.727 1 98.31 323 THR A O 1
ATOM 2462 N N . ASN A 1 324 ? 4.219 39.531 12.562 1 98.31 324 ASN A N 1
ATOM 2463 C CA . ASN A 1 324 ? 3.025 39.688 13.383 1 98.31 324 ASN A CA 1
ATOM 2464 C C . ASN A 1 324 ? 1.764 39.781 12.531 1 98.31 324 ASN A C 1
ATOM 2466 O O . ASN A 1 324 ? 1.825 39.594 11.312 1 98.31 324 ASN A O 1
ATOM 2470 N N . ILE A 1 325 ? 0.628 39.906 13.164 1 98.44 325 ILE A N 1
ATOM 2471 C CA . ILE A 1 325 ? -0.644 39.875 12.453 1 98.44 325 ILE A CA 1
ATOM 2472 C C . ILE A 1 325 ? -0.733 41.031 11.469 1 98.44 325 ILE A C 1
ATOM 2474 O O . ILE A 1 325 ? -1.194 40.875 10.336 1 98.44 325 ILE A O 1
ATOM 2478 N N . ASP A 1 326 ? -0.283 42.188 11.844 1 97.31 326 ASP A N 1
ATOM 2479 C CA . ASP A 1 326 ? -0.378 43.375 11.039 1 97.31 326 ASP A CA 1
ATOM 2480 C C . ASP A 1 326 ? 0.343 43.219 9.703 1 97.31 326 ASP A C 1
ATOM 2482 O O . ASP A 1 326 ? -0.069 43.781 8.688 1 97.31 326 ASP A O 1
ATOM 2486 N N . ASN A 1 327 ? 1.383 42.438 9.711 1 97.31 327 ASN A N 1
ATOM 2487 C CA . ASN A 1 327 ? 2.229 42.281 8.531 1 97.31 327 ASN A CA 1
ATOM 2488 C C . ASN A 1 327 ? 2.092 40.906 7.91 1 97.31 327 ASN A C 1
ATOM 2490 O O . ASN A 1 327 ? 2.932 40.5 7.105 1 97.31 327 ASN A O 1
ATOM 2494 N N . ILE A 1 328 ? 1.134 40.156 8.297 1 97.88 328 ILE A N 1
ATOM 2495 C CA . ILE A 1 328 ? 1.036 38.75 7.93 1 97.88 328 ILE A CA 1
ATOM 2496 C C . ILE A 1 328 ? 0.861 38.625 6.418 1 97.88 328 ILE A C 1
ATOM 2498 O O . ILE A 1 328 ? 1.349 37.688 5.809 1 97.88 328 ILE A O 1
ATOM 2502 N N . MET A 1 329 ? 0.222 39.594 5.758 1 96.62 329 MET A N 1
ATOM 2503 C CA . MET A 1 329 ? 0.028 39.531 4.309 1 96.62 329 MET A CA 1
ATOM 2504 C C . MET A 1 329 ? 1.361 39.656 3.578 1 96.62 329 MET A C 1
ATOM 2506 O O . MET A 1 329 ? 1.562 39.031 2.541 1 96.62 329 MET A O 1
ATOM 2510 N N . ASP A 1 330 ? 2.211 40.438 4.109 1 96.31 330 ASP A N 1
ATOM 2511 C CA . ASP A 1 330 ? 3.555 40.531 3.553 1 96.31 330 ASP A CA 1
ATOM 2512 C C . ASP A 1 330 ? 4.305 39.219 3.66 1 96.31 330 ASP A C 1
ATOM 2514 O O . ASP A 1 330 ? 5.117 38.875 2.793 1 96.31 330 ASP A O 1
ATOM 2518 N N . ALA A 1 331 ? 4.074 38.531 4.754 1 96.81 331 ALA A N 1
ATOM 2519 C CA . ALA A 1 331 ? 4.715 37.25 4.945 1 96.81 331 ALA A CA 1
ATOM 2520 C C . ALA A 1 331 ? 4.254 36.25 3.889 1 96.81 331 ALA A C 1
ATOM 2522 O O . ALA A 1 331 ? 5.059 35.469 3.359 1 96.81 331 ALA A O 1
ATOM 2523 N N . PHE A 1 332 ? 2.93 36.219 3.572 1 96.5 332 PHE A N 1
ATOM 2524 C CA . PHE A 1 332 ? 2.414 35.375 2.506 1 96.5 332 PHE A CA 1
ATOM 2525 C C . PHE A 1 332 ? 3.088 35.719 1.179 1 96.5 332 PHE A C 1
ATOM 2527 O O . PHE A 1 332 ? 3.482 34.812 0.439 1 96.5 332 PHE A O 1
ATOM 2534 N N . ALA A 1 333 ? 3.25 36.938 0.903 1 95.38 333 ALA A N 1
ATOM 2535 C CA . ALA A 1 333 ? 3.912 37.375 -0.324 1 95.38 333 ALA A CA 1
ATOM 2536 C C . ALA A 1 333 ? 5.375 36.938 -0.342 1 95.38 333 ALA A C 1
ATOM 2538 O O . ALA A 1 333 ? 5.898 36.531 -1.388 1 95.38 333 ALA A O 1
ATOM 2539 N N . ALA A 1 334 ? 5.98 37.031 0.776 1 93.44 334 ALA A N 1
ATOM 2540 C CA . ALA A 1 334 ? 7.383 36.625 0.877 1 93.44 334 ALA A CA 1
ATOM 2541 C C . ALA A 1 334 ? 7.566 35.156 0.604 1 93.44 334 ALA A C 1
ATOM 2543 O O . ALA A 1 334 ? 8.523 34.75 -0.059 1 93.44 334 ALA A O 1
ATOM 2544 N N . ILE A 1 335 ? 6.711 34.312 1.179 1 92.88 335 ILE A N 1
ATOM 2545 C CA . ILE A 1 335 ? 6.766 32.875 0.914 1 92.88 335 ILE A CA 1
ATOM 2546 C C . ILE A 1 335 ? 6.621 32.625 -0.584 1 92.88 335 ILE A C 1
ATOM 2548 O O . ILE A 1 335 ? 7.395 31.875 -1.168 1 92.88 335 ILE A O 1
ATOM 2552 N N . ARG A 1 336 ? 5.719 33.281 -1.22 1 91 336 ARG A N 1
ATOM 2553 C CA . ARG A 1 336 ? 5.43 33.094 -2.639 1 91 336 ARG A CA 1
ATOM 2554 C C . ARG A 1 336 ? 6.594 33.594 -3.5 1 91 336 ARG A C 1
ATOM 2556 O O . ARG A 1 336 ? 7.031 32.875 -4.41 1 91 336 ARG A O 1
ATOM 2563 N N . ASP A 1 337 ? 7.133 34.781 -3.188 1 92.06 337 ASP A N 1
ATOM 2564 C CA . ASP A 1 337 ? 8.031 35.5 -4.094 1 92.06 337 ASP A CA 1
ATOM 2565 C C . ASP A 1 337 ? 9.492 35.188 -3.777 1 92.06 337 ASP A C 1
ATOM 2567 O O . ASP A 1 337 ? 10.344 35.219 -4.664 1 92.06 337 ASP A O 1
ATOM 2571 N N . LYS A 1 338 ? 9.797 34.938 -2.537 1 90.94 338 LYS A N 1
ATOM 2572 C CA . LYS A 1 338 ? 11.195 34.781 -2.131 1 90.94 338 LYS A CA 1
ATOM 2573 C C . LYS A 1 338 ? 11.492 33.375 -1.679 1 90.94 338 LYS A C 1
ATOM 2575 O O . LYS A 1 338 ? 12.57 33.094 -1.154 1 90.94 338 LYS A O 1
ATOM 2580 N N . ASN A 1 339 ? 10.57 32.5 -1.716 1 87.56 339 ASN A N 1
ATOM 2581 C CA . ASN A 1 339 ? 10.719 31.094 -1.383 1 87.56 339 ASN A CA 1
ATOM 2582 C C . ASN A 1 339 ? 11.148 30.906 0.068 1 87.56 339 ASN A C 1
ATOM 2584 O O . ASN A 1 339 ? 12.047 30.109 0.353 1 87.56 339 ASN A O 1
ATOM 2588 N N . ILE A 1 340 ? 10.531 31.719 0.915 1 90.38 340 ILE A N 1
ATOM 2589 C CA . ILE A 1 340 ? 10.766 31.531 2.344 1 90.38 340 ILE A CA 1
ATOM 2590 C C . ILE A 1 340 ? 10.195 30.188 2.791 1 90.38 340 ILE A C 1
ATOM 2592 O O . ILE A 1 340 ? 9.047 29.859 2.48 1 90.38 340 ILE A O 1
ATOM 2596 N N . MET A 1 341 ? 10.945 29.375 3.49 1 90.31 341 MET A N 1
ATOM 2597 C CA . MET A 1 341 ? 10.562 28.016 3.842 1 90.31 341 MET A CA 1
ATOM 2598 C C . MET A 1 341 ? 9.438 28.016 4.871 1 90.31 341 MET A C 1
ATOM 2600 O O . MET A 1 341 ? 8.422 27.328 4.684 1 90.31 341 MET A O 1
ATOM 2604 N N . LYS A 1 342 ? 9.711 28.75 5.98 1 94.81 342 LYS A N 1
ATOM 2605 C CA . LYS A 1 342 ? 8.719 28.766 7.055 1 94.81 342 LYS A CA 1
ATOM 2606 C C . LYS A 1 342 ? 8.68 30.109 7.758 1 94.81 342 LYS A C 1
ATOM 2608 O O . LYS A 1 342 ? 9.727 30.703 8.031 1 94.81 342 LYS A O 1
ATOM 2613 N N . VAL A 1 343 ? 7.477 30.609 8.008 1 97.62 343 VAL A N 1
ATOM 2614 C CA . VAL A 1 343 ? 7.258 31.875 8.711 1 97.62 343 VAL A CA 1
ATOM 2615 C C . VAL A 1 343 ? 6.484 31.625 10 1 97.62 343 VAL A C 1
ATOM 2617 O O . VAL A 1 343 ? 5.465 30.922 9.992 1 97.62 343 VAL A O 1
ATOM 2620 N N . VAL A 1 344 ? 6.969 32.156 11.078 1 98.5 344 VAL A N 1
ATOM 2621 C CA . VAL A 1 344 ? 6.266 32.125 12.359 1 98.5 344 VAL A CA 1
ATOM 2622 C C . VAL A 1 344 ? 5.617 33.5 12.617 1 98.5 344 VAL A C 1
ATOM 2624 O O . VAL A 1 344 ? 6.219 34.531 12.352 1 98.5 344 VAL A O 1
ATOM 2627 N N . VAL A 1 345 ? 4.434 33.469 13.086 1 98.75 345 VAL A N 1
ATOM 2628 C CA . VAL A 1 345 ? 3.65 34.656 13.383 1 98.75 345 VAL A CA 1
ATOM 2629 C C . VAL A 1 345 ? 3.506 34.812 14.898 1 98.75 345 VAL A C 1
ATOM 2631 O O . VAL A 1 345 ? 3.09 33.875 15.594 1 98.75 345 VAL A O 1
ATOM 2634 N N . HIS A 1 346 ? 3.846 35.969 15.375 1 98.69 346 HIS A N 1
ATOM 2635 C CA . HIS A 1 346 ? 3.633 36.312 16.781 1 98.69 346 HIS A CA 1
ATOM 2636 C C . HIS A 1 346 ? 2.441 37.25 16.938 1 98.69 346 HIS A C 1
ATOM 2638 O O . HIS A 1 346 ? 2.598 38.469 16.875 1 98.69 346 HIS A O 1
ATOM 2644 N N . PRO A 1 347 ? 1.325 36.656 17.266 1 97.88 347 PRO A N 1
ATOM 2645 C CA . PRO A 1 347 ? 0.095 37.438 17.266 1 97.88 347 PRO A CA 1
ATOM 2646 C C . PRO A 1 347 ? 0.049 38.469 18.406 1 97.88 347 PRO A C 1
ATOM 2648 O O . PRO A 1 347 ? -0.757 39.406 18.375 1 97.88 347 PRO A O 1
ATOM 2651 N N . GLN A 1 348 ? 0.81 38.312 19.453 1 93.31 348 GLN A N 1
ATOM 2652 C CA . GLN A 1 348 ? 0.801 39.219 20.609 1 93.31 348 GLN A CA 1
ATOM 2653 C C . GLN A 1 348 ? 1.584 40.5 20.328 1 93.31 348 GLN A C 1
ATOM 2655 O O . GLN A 1 348 ? 1.536 41.438 21.109 1 93.31 348 GLN A O 1
ATOM 2660 N N . GLU A 1 349 ? 2.256 40.469 19.312 1 89.75 349 GLU A N 1
ATOM 2661 C CA . GLU A 1 349 ? 3.062 41.625 18.922 1 89.75 349 GLU A CA 1
ATOM 2662 C C . GLU A 1 349 ? 2.307 42.5 17.953 1 89.75 349 GLU A C 1
ATOM 2664 O O . GLU A 1 349 ? 1.453 42.031 17.203 1 89.75 349 GLU A O 1
ATOM 2669 N N . MET B 1 1 ? 8.727 -39.094 -25.297 1 95.31 1 MET B N 1
ATO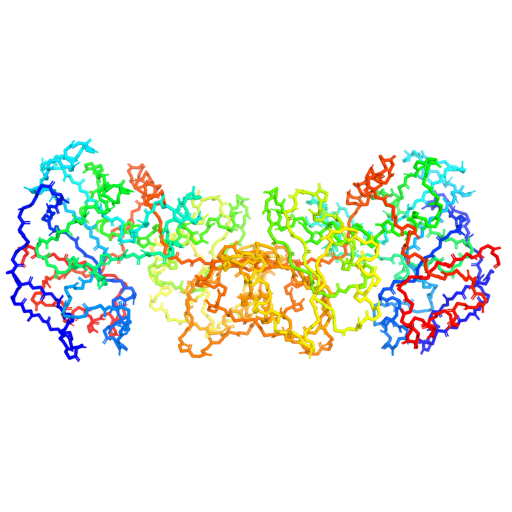M 2670 C CA . MET B 1 1 ? 7.434 -38.906 -24.641 1 95.31 1 MET B CA 1
ATOM 2671 C C . MET B 1 1 ? 6.664 -37.75 -25.266 1 95.31 1 MET B C 1
ATOM 2673 O O . MET B 1 1 ? 7.262 -36.75 -25.688 1 95.31 1 MET B O 1
ATOM 2677 N N . LYS B 1 2 ? 5.41 -37.875 -25.312 1 96.94 2 LYS B N 1
ATOM 2678 C CA . LYS B 1 2 ? 4.59 -36.812 -25.875 1 96.94 2 LYS B CA 1
ATOM 2679 C C . LYS B 1 2 ? 4.512 -35.625 -24.922 1 96.94 2 LYS B C 1
ATOM 2681 O O . LYS B 1 2 ? 4.352 -35.812 -23.719 1 96.94 2 LYS B O 1
ATOM 2686 N N . ALA B 1 3 ? 4.668 -34.438 -25.484 1 98.31 3 ALA B N 1
ATOM 2687 C CA . ALA B 1 3 ? 4.645 -33.219 -24.672 1 98.31 3 ALA B CA 1
ATOM 2688 C C . ALA B 1 3 ? 4.094 -32.031 -25.453 1 98.31 3 ALA B C 1
ATOM 2690 O O . ALA B 1 3 ? 4.094 -32.062 -26.688 1 98.31 3 ALA B O 1
ATOM 2691 N N . LEU B 1 4 ? 3.5 -31.094 -24.781 1 98.44 4 LEU B N 1
ATOM 2692 C CA . LEU B 1 4 ? 3.188 -29.812 -25.391 1 98.44 4 LEU B CA 1
ATOM 2693 C C . LEU B 1 4 ? 4.395 -28.875 -25.359 1 98.44 4 LEU B C 1
ATOM 2695 O O . LEU B 1 4 ? 4.891 -28.547 -24.281 1 98.44 4 LEU B O 1
ATOM 2699 N N . ILE B 1 5 ? 4.863 -28.422 -26.5 1 97.25 5 ILE B N 1
ATOM 2700 C CA . ILE B 1 5 ? 6.07 -27.609 -26.531 1 97.25 5 ILE B CA 1
ATOM 2701 C C . ILE B 1 5 ? 5.797 -26.312 -27.297 1 97.25 5 ILE B C 1
ATOM 2703 O O . ILE B 1 5 ? 4.875 -26.25 -28.125 1 97.25 5 ILE B O 1
ATOM 2707 N N . MET B 1 6 ? 6.48 -25.266 -26.891 1 97.19 6 MET B N 1
ATOM 2708 C CA . MET B 1 6 ? 6.738 -24.141 -27.797 1 97.19 6 MET B CA 1
ATOM 2709 C C . MET B 1 6 ? 7.988 -24.406 -28.641 1 97.19 6 MET B C 1
ATOM 2711 O O . MET B 1 6 ? 9.086 -24.531 -28.094 1 97.19 6 MET B O 1
ATOM 2715 N N . ASP B 1 7 ? 7.805 -24.438 -29.938 1 95.88 7 ASP B N 1
ATOM 2716 C CA . ASP B 1 7 ? 8.945 -24.797 -30.781 1 95.88 7 ASP B CA 1
ATOM 2717 C C . ASP B 1 7 ? 9.781 -23.562 -31.109 1 95.88 7 ASP B C 1
ATOM 2719 O O . ASP B 1 7 ? 9.539 -22.469 -30.578 1 95.88 7 ASP B O 1
ATOM 2723 N N . GLU B 1 8 ? 10.867 -23.703 -31.922 1 94.56 8 GLU B N 1
ATOM 2724 C CA . GLU B 1 8 ? 11.82 -22.656 -32.219 1 94.56 8 GLU B CA 1
ATOM 2725 C C . GLU B 1 8 ? 11.141 -21.484 -32.938 1 94.56 8 GLU B C 1
ATOM 2727 O O . GLU B 1 8 ? 11.609 -20.344 -32.875 1 94.56 8 GLU B O 1
ATOM 2732 N N . GLU B 1 9 ? 10.094 -21.766 -33.656 1 94.5 9 GLU B N 1
ATOM 2733 C CA . GLU B 1 9 ? 9.336 -20.734 -34.344 1 94.5 9 GLU B CA 1
ATOM 2734 C C . GLU B 1 9 ? 8.234 -20.172 -33.438 1 94.5 9 GLU B C 1
ATOM 2736 O O . GLU B 1 9 ? 7.402 -19.375 -33.906 1 94.5 9 GLU B O 1
ATOM 2741 N N . ARG B 1 10 ? 8.188 -20.734 -32.188 1 94.06 10 ARG B N 1
ATOM 2742 C CA . ARG B 1 10 ? 7.293 -20.281 -31.109 1 94.06 10 ARG B CA 1
ATOM 2743 C C . ARG B 1 10 ? 5.855 -20.703 -31.391 1 94.06 10 ARG B C 1
ATOM 2745 O O . ARG B 1 10 ? 4.914 -19.984 -31.031 1 94.06 10 ARG B O 1
ATOM 2752 N N . HIS B 1 11 ? 5.77 -21.766 -32.125 1 94.44 11 HIS B N 1
ATOM 2753 C CA . HIS B 1 11 ? 4.469 -22.422 -32.25 1 94.44 11 HIS B CA 1
ATOM 2754 C C . HIS B 1 11 ? 4.246 -23.438 -31.141 1 94.44 11 HIS B C 1
ATOM 2756 O O . HIS B 1 11 ? 5.188 -24.109 -30.703 1 94.44 11 HIS B O 1
ATOM 2762 N N . LEU B 1 12 ? 2.998 -23.531 -30.734 1 96.25 12 LEU B N 1
ATOM 2763 C CA . LEU B 1 12 ? 2.633 -24.562 -29.75 1 96.25 12 LEU B CA 1
ATOM 2764 C C . LEU B 1 12 ? 2.207 -25.844 -30.453 1 96.25 12 LEU B C 1
ATOM 2766 O O . LEU B 1 12 ? 1.242 -25.844 -31.234 1 96.25 12 LEU B O 1
ATOM 2770 N N . ILE B 1 13 ? 2.914 -26.844 -30.203 1 96.31 13 ILE B N 1
ATOM 2771 C CA . ILE B 1 13 ? 2.625 -28.109 -30.859 1 96.31 13 ILE B CA 1
ATOM 2772 C C . ILE B 1 13 ? 2.848 -29.266 -29.906 1 96.31 13 ILE B C 1
ATOM 2774 O O . ILE B 1 13 ? 3.65 -29.172 -28.969 1 96.31 13 ILE B O 1
ATOM 2778 N N . VAL B 1 14 ? 2.09 -30.344 -30.078 1 97.62 14 VAL B N 1
ATOM 2779 C CA . VAL B 1 14 ? 2.346 -31.609 -29.375 1 97.62 14 VAL B CA 1
ATOM 2780 C C . VAL B 1 14 ? 3.344 -32.438 -30.172 1 97.62 14 VAL B C 1
ATOM 2782 O O . VAL B 1 14 ? 3.133 -32.719 -31.359 1 97.62 14 VAL B O 1
ATOM 2785 N N . LYS B 1 15 ? 4.398 -32.812 -29.516 1 95.88 15 LYS B N 1
ATOM 2786 C CA . LYS B 1 15 ? 5.438 -33.562 -30.203 1 95.88 15 LYS B CA 1
ATOM 2787 C C . LYS B 1 15 ? 6.156 -34.5 -29.234 1 95.88 15 LYS B C 1
ATOM 2789 O O . LYS B 1 15 ? 6.062 -34.344 -28.016 1 95.88 15 LYS B O 1
ATOM 2794 N N . ASP B 1 16 ? 6.816 -35.469 -29.812 1 96.88 16 ASP B N 1
ATOM 2795 C CA . ASP B 1 16 ? 7.637 -36.375 -29 1 96.88 16 ASP B CA 1
ATOM 2796 C C . ASP B 1 16 ? 8.938 -35.688 -28.578 1 96.88 16 ASP B C 1
ATOM 2798 O O . ASP B 1 16 ? 9.656 -35.156 -29.406 1 96.88 16 ASP B O 1
ATOM 2802 N N . MET B 1 17 ? 9.148 -35.719 -27.312 1 96.44 17 MET B N 1
ATOM 2803 C CA . MET B 1 17 ? 10.359 -35.156 -26.734 1 96.44 17 MET B CA 1
ATOM 2804 C C . MET B 1 17 ? 11.148 -36.219 -25.984 1 96.44 17 MET B C 1
ATOM 2806 O O . MET B 1 17 ? 10.586 -37.25 -25.547 1 96.44 17 MET B O 1
ATOM 2810 N N . PRO B 1 18 ? 12.469 -36.031 -25.875 1 96.12 18 PRO B N 1
ATOM 2811 C CA . PRO B 1 18 ? 13.242 -37 -25.094 1 96.12 18 PRO B CA 1
ATOM 2812 C C . PRO B 1 18 ? 12.859 -37 -23.609 1 96.12 18 PRO B C 1
ATOM 2814 O O . PRO B 1 18 ? 12.586 -35.938 -23.047 1 96.12 18 PRO B O 1
ATOM 2817 N N . LYS B 1 19 ? 12.859 -38.188 -23.031 1 97.19 19 LYS B N 1
ATOM 2818 C CA . LYS B 1 19 ? 12.695 -38.281 -21.594 1 97.19 19 LYS B CA 1
ATOM 2819 C C . LYS B 1 19 ? 13.883 -37.688 -20.859 1 97.19 19 LYS B C 1
ATOM 2821 O O . LYS B 1 19 ? 15.016 -37.75 -21.312 1 97.19 19 LYS B O 1
ATOM 2826 N N . PRO B 1 20 ? 13.609 -37.094 -19.703 1 98 20 PRO B N 1
ATOM 2827 C CA . PRO B 1 20 ? 14.734 -36.562 -18.922 1 98 20 PRO B CA 1
ATOM 2828 C C . PRO B 1 20 ? 15.703 -37.656 -18.484 1 98 20 PRO B C 1
ATOM 2830 O O . PRO B 1 20 ? 15.281 -38.781 -18.172 1 98 20 PRO B O 1
ATOM 2833 N N . GLN B 1 21 ? 16.922 -37.25 -18.438 1 98.06 21 GLN B N 1
ATOM 2834 C CA . GLN B 1 21 ? 17.969 -38.188 -18.031 1 98.06 21 GLN B CA 1
ATOM 2835 C C . GLN B 1 21 ? 18.25 -38.094 -16.531 1 98.06 21 GLN B C 1
ATOM 2837 O O . GLN B 1 21 ? 18.297 -37 -15.977 1 98.06 21 GLN B O 1
ATOM 2842 N N . GLU B 1 22 ? 18.422 -39.25 -15.945 1 98.38 22 GLU B N 1
ATOM 2843 C CA . GLU B 1 22 ? 18.766 -39.312 -14.531 1 98.38 22 GLU B CA 1
ATOM 2844 C C . GLU B 1 22 ? 20.172 -38.781 -14.281 1 98.38 22 GLU B C 1
ATOM 2846 O O . GLU B 1 22 ? 21.109 -39.156 -14.992 1 98.38 22 GLU B O 1
ATOM 2851 N N . LYS B 1 23 ? 20.328 -37.844 -13.414 1 98.19 23 LYS B N 1
ATOM 2852 C CA . LYS B 1 23 ? 21.609 -37.281 -13.008 1 98.19 23 LYS B CA 1
ATOM 2853 C C . LYS B 1 23 ? 21.719 -37.219 -11.484 1 98.19 23 LYS B C 1
ATOM 2855 O O . LYS B 1 23 ? 20.734 -37.375 -10.773 1 98.19 23 LYS B O 1
ATOM 2860 N N . ASP B 1 24 ? 22.891 -37.031 -11 1 98 24 ASP B N 1
ATOM 2861 C CA . ASP B 1 24 ? 23.141 -36.875 -9.57 1 98 24 ASP B CA 1
ATOM 2862 C C . ASP B 1 24 ? 22.5 -35.625 -9.016 1 98 24 ASP B C 1
ATOM 2864 O O . ASP B 1 24 ? 22.109 -35.562 -7.844 1 98 24 ASP B O 1
ATOM 2868 N N . GLU B 1 25 ? 22.297 -34.656 -9.875 1 98.44 25 GLU B N 1
ATOM 2869 C CA . GLU B 1 25 ? 21.922 -33.344 -9.383 1 98.44 25 GLU B CA 1
ATOM 2870 C C . GLU B 1 25 ? 20.484 -33 -9.766 1 98.44 25 GLU B C 1
ATOM 2872 O O . GLU B 1 25 ? 20.109 -31.828 -9.828 1 98.44 25 GLU B O 1
ATOM 2877 N N . ASN B 1 26 ? 19.734 -34.031 -10.094 1 98.69 26 ASN B N 1
ATOM 2878 C CA . ASN B 1 26 ? 18.359 -33.688 -10.461 1 98.69 26 ASN B CA 1
ATOM 2879 C C . ASN B 1 26 ? 17.359 -34.625 -9.805 1 98.69 26 ASN B C 1
ATOM 2881 O O . ASN B 1 26 ? 17.734 -35.562 -9.094 1 98.69 26 ASN B O 1
ATOM 2885 N N . ILE B 1 27 ? 16.156 -34.25 -9.828 1 98.88 27 ILE B N 1
ATOM 2886 C CA . ILE B 1 27 ? 14.984 -35.094 -9.531 1 98.88 27 ILE B CA 1
ATOM 2887 C C . ILE B 1 27 ? 14.141 -35.25 -10.797 1 98.88 27 ILE B C 1
ATOM 2889 O O . ILE B 1 27 ? 14.016 -34.312 -11.594 1 98.88 27 ILE B O 1
ATOM 2893 N N . ILE B 1 28 ? 13.648 -36.438 -11.039 1 98.94 28 ILE B N 1
ATOM 2894 C CA . ILE B 1 28 ? 12.664 -36.656 -12.086 1 98.94 28 ILE B CA 1
ATOM 2895 C C . ILE B 1 28 ? 11.32 -37.031 -11.461 1 98.94 28 ILE B C 1
ATOM 2897 O O . ILE B 1 28 ? 11.25 -37.938 -10.633 1 98.94 28 ILE B O 1
ATOM 2901 N N . ILE B 1 29 ? 10.328 -36.312 -11.844 1 98.94 29 ILE B N 1
ATOM 2902 C CA . ILE B 1 29 ? 8.984 -36.562 -11.344 1 98.94 29 ILE B CA 1
ATOM 2903 C C . ILE B 1 29 ? 8.109 -37.156 -12.445 1 98.94 29 ILE B C 1
ATOM 2905 O O . ILE B 1 29 ? 8.125 -36.688 -13.586 1 98.94 29 ILE B O 1
ATOM 2909 N N . LYS B 1 30 ? 7.445 -38.219 -12.156 1 98.94 30 LYS B N 1
ATOM 2910 C CA . LYS B 1 30 ? 6.32 -38.688 -12.969 1 98.94 30 LYS B CA 1
ATOM 2911 C C . LYS B 1 30 ? 5.09 -37.812 -12.742 1 98.94 30 LYS B C 1
ATOM 2913 O O . LYS B 1 30 ? 4.492 -37.844 -11.664 1 98.94 30 LYS B O 1
ATOM 2918 N N . VAL B 1 31 ? 4.684 -37.062 -13.758 1 98.88 31 VAL B N 1
ATOM 2919 C CA . VAL B 1 31 ? 3.609 -36.094 -13.609 1 98.88 31 VAL B CA 1
ATOM 2920 C C . VAL B 1 31 ? 2.258 -36.781 -13.68 1 98.88 31 VAL B C 1
ATOM 2922 O O . VAL B 1 31 ? 1.881 -37.312 -14.734 1 98.88 31 VAL B O 1
ATOM 2925 N N . GLU B 1 32 ? 1.596 -36.75 -12.547 1 98.75 32 GLU B N 1
ATOM 2926 C CA . GLU B 1 32 ? 0.284 -37.406 -12.5 1 98.75 32 GLU B CA 1
ATOM 2927 C C . GLU B 1 32 ? -0.818 -36.438 -12.922 1 98.75 32 GLU B C 1
ATOM 2929 O O . GLU B 1 32 ? -1.792 -36.844 -13.562 1 98.75 32 GLU B O 1
ATOM 2934 N N . ALA B 1 33 ? -0.724 -35.219 -12.555 1 98.81 33 ALA B N 1
ATOM 2935 C CA . ALA B 1 33 ? -1.679 -34.188 -12.898 1 98.81 33 ALA B CA 1
ATOM 2936 C C . ALA B 1 33 ? -0.972 -32.844 -13.117 1 98.81 33 ALA B C 1
ATOM 2938 O O . ALA B 1 33 ? -0.042 -32.5 -12.383 1 98.81 33 ALA B O 1
ATOM 2939 N N . ALA B 1 34 ? -1.344 -32.156 -14.133 1 98.69 34 ALA B N 1
ATOM 2940 C CA . ALA B 1 34 ? -0.992 -30.75 -14.398 1 98.69 34 ALA B CA 1
ATOM 2941 C C . ALA B 1 34 ? -2.234 -29.922 -14.688 1 98.69 34 ALA B C 1
ATOM 2943 O O . ALA B 1 34 ? -3.316 -30.469 -14.922 1 98.69 34 ALA B O 1
ATOM 2944 N N . SER B 1 35 ? -2.105 -28.625 -14.586 1 98.19 35 SER B N 1
ATOM 2945 C CA . SER B 1 35 ? -3.27 -27.797 -14.898 1 98.19 35 SER B CA 1
ATOM 2946 C C . SER B 1 35 ? -2.893 -26.625 -15.789 1 98.19 35 SER B C 1
ATOM 2948 O O . SER B 1 35 ? -1.733 -26.203 -15.812 1 98.19 35 SER B O 1
ATOM 2950 N N . ILE B 1 36 ? -3.857 -26.156 -16.562 1 97.06 36 ILE B N 1
ATOM 2951 C CA . ILE B 1 36 ? -3.648 -25.031 -17.469 1 97.06 36 ILE B CA 1
ATOM 2952 C C . ILE B 1 36 ? -3.914 -23.719 -16.734 1 97.06 36 ILE B C 1
ATOM 2954 O O . ILE B 1 36 ? -4.984 -23.531 -16.156 1 97.06 36 ILE B O 1
ATOM 2958 N N . CYS B 1 37 ? -2.943 -22.859 -16.719 1 92.69 37 CYS B N 1
ATOM 2959 C CA . CYS B 1 37 ? -3.047 -21.594 -15.992 1 92.69 37 CYS B CA 1
ATOM 2960 C C . CYS B 1 37 ? -3.311 -20.438 -16.938 1 92.69 37 CYS B C 1
ATOM 2962 O O . CYS B 1 37 ? -3.225 -20.609 -18.156 1 92.69 37 CYS B O 1
ATOM 2964 N N . GLY B 1 38 ? -3.689 -19.266 -16.344 1 88.88 38 GLY B N 1
ATOM 2965 C CA . GLY B 1 38 ? -3.877 -18.062 -17.156 1 88.88 38 GLY B CA 1
ATOM 2966 C C . GLY B 1 38 ? -2.658 -17.703 -17.984 1 88.88 38 GLY B C 1
ATOM 2967 O O . GLY B 1 38 ? -2.785 -17.266 -19.125 1 88.88 38 GLY B O 1
ATOM 2968 N N . THR B 1 39 ? -1.553 -17.891 -17.438 1 89.5 39 THR B N 1
ATOM 2969 C CA . THR B 1 39 ? -0.31 -17.625 -18.156 1 89.5 39 THR B CA 1
ATOM 2970 C C . THR B 1 39 ? -0.173 -18.547 -19.359 1 89.5 39 THR B C 1
ATOM 2972 O O . THR B 1 39 ? 0.299 -18.125 -20.422 1 89.5 39 THR B O 1
ATOM 2975 N N . ASP B 1 40 ? -0.506 -19.75 -19.25 1 94.25 40 ASP B N 1
ATOM 2976 C CA . ASP B 1 40 ? -0.504 -20.688 -20.375 1 94.25 40 ASP B CA 1
ATOM 2977 C C . ASP B 1 40 ? -1.442 -20.203 -21.484 1 94.25 40 ASP B C 1
ATOM 2979 O O . ASP B 1 40 ? -1.095 -20.25 -22.656 1 94.25 40 ASP B O 1
ATOM 2983 N N . MET B 1 41 ? -2.562 -19.75 -21.031 1 92.44 41 MET B N 1
ATOM 2984 C CA . MET B 1 41 ? -3.537 -19.25 -22 1 92.44 41 MET B CA 1
ATOM 2985 C C . MET B 1 41 ? -3.002 -18.016 -22.719 1 92.44 41 MET B C 1
ATOM 2987 O O . MET B 1 41 ? -3.17 -17.875 -23.938 1 92.44 41 MET B O 1
ATOM 2991 N N . ARG B 1 42 ? -2.428 -17.172 -21.938 1 89.25 42 ARG B N 1
ATOM 2992 C CA . ARG B 1 42 ? -1.832 -15.992 -22.562 1 89.25 42 ARG B CA 1
ATOM 2993 C C . ARG B 1 42 ? -0.764 -16.391 -23.562 1 89.25 42 ARG B C 1
ATOM 2995 O O . ARG B 1 42 ? -0.689 -15.805 -24.656 1 89.25 42 ARG B O 1
ATOM 3002 N N . THR B 1 43 ? 0.037 -17.281 -23.219 1 91.44 43 THR B N 1
ATOM 3003 C CA . THR B 1 43 ? 1.068 -17.797 -24.109 1 91.44 43 THR B CA 1
ATOM 3004 C C . THR B 1 43 ? 0.444 -18.375 -25.375 1 91.44 43 THR B C 1
ATOM 3006 O O . THR B 1 43 ? 0.913 -18.109 -26.484 1 91.44 43 THR B O 1
ATOM 3009 N N . PHE B 1 44 ? -0.643 -19.062 -25.234 1 90.62 44 PHE B N 1
ATOM 3010 C CA . PHE B 1 44 ? -1.369 -19.672 -26.328 1 90.62 44 PHE B CA 1
ATOM 3011 C C . PHE B 1 44 ? -1.947 -18.625 -27.266 1 90.62 44 PHE B C 1
ATOM 3013 O O . PHE B 1 44 ? -1.875 -18.75 -28.484 1 90.62 44 PHE B O 1
ATOM 3020 N N . LEU B 1 45 ? -2.359 -17.562 -26.688 1 87.06 45 LEU B N 1
ATOM 3021 C CA . LEU B 1 45 ? -3.082 -16.562 -27.453 1 87.06 45 LEU B CA 1
ATOM 3022 C C . LEU B 1 45 ? -2.121 -15.523 -28.016 1 87.06 45 LEU B C 1
ATOM 3024 O O . LEU B 1 45 ? -2.334 -15.016 -29.125 1 87.06 45 LEU B O 1
ATOM 3028 N N . LYS B 1 46 ? -1.074 -15.18 -27.266 1 86.25 46 LYS B N 1
ATOM 3029 C CA . LYS B 1 46 ? -0.303 -13.992 -27.625 1 86.25 46 LYS B CA 1
ATOM 3030 C C . LYS B 1 46 ? 1.193 -14.297 -27.625 1 86.25 46 LYS B C 1
ATOM 3032 O O . LYS B 1 46 ? 2.002 -13.43 -27.969 1 86.25 46 LYS B O 1
ATOM 3037 N N . GLY B 1 47 ? 1.432 -15.398 -27.297 1 86.81 47 GLY B N 1
ATOM 3038 C CA . GLY B 1 47 ? 2.846 -15.695 -27.141 1 86.81 47 GLY B CA 1
ATOM 3039 C C . GLY B 1 47 ? 3.412 -15.203 -25.828 1 86.81 47 GLY B C 1
ATOM 3040 O O . GLY B 1 47 ? 2.691 -14.617 -25.016 1 86.81 47 GLY B O 1
ATOM 3041 N N . ASN B 1 48 ? 4.656 -15.555 -25.609 1 90.19 48 ASN B N 1
ATOM 3042 C CA . ASN B 1 48 ? 5.371 -15.148 -24.406 1 90.19 48 ASN B CA 1
ATOM 3043 C C . ASN B 1 48 ? 6.871 -15.039 -24.656 1 90.19 48 ASN B C 1
ATOM 3045 O O . ASN B 1 48 ? 7.551 -16.047 -24.859 1 90.19 48 ASN B O 1
ATOM 3049 N N . ALA B 1 49 ? 7.383 -13.828 -24.531 1 87.94 49 ALA B N 1
ATOM 3050 C CA . ALA B 1 49 ? 8.773 -13.539 -24.875 1 87.94 49 ALA B CA 1
ATOM 3051 C C . ALA B 1 49 ? 9.719 -14.055 -23.797 1 87.94 49 ALA B C 1
ATOM 3053 O O . ALA B 1 49 ? 10.914 -14.219 -24.047 1 87.94 49 ALA B O 1
ATOM 3054 N N . LYS B 1 50 ? 9.281 -14.469 -22.688 1 88.88 50 LYS B N 1
ATOM 3055 C CA . LYS B 1 50 ? 10.133 -14.891 -21.578 1 88.88 50 LYS B CA 1
ATOM 3056 C C . LYS B 1 50 ? 10.5 -16.375 -21.703 1 88.88 50 LYS B C 1
ATOM 3058 O O . LYS B 1 50 ? 11.375 -16.859 -21 1 88.88 50 LYS B O 1
ATOM 3063 N N . ILE B 1 51 ? 9.805 -17.031 -22.516 1 93.62 51 ILE B N 1
ATOM 3064 C CA . ILE B 1 51 ? 10.047 -18.453 -22.672 1 93.62 51 ILE B CA 1
ATOM 3065 C C . ILE B 1 51 ? 11.211 -18.672 -23.641 1 93.62 51 ILE B C 1
ATOM 3067 O O . ILE B 1 51 ? 11.281 -18.031 -24.688 1 93.62 51 ILE B O 1
ATOM 3071 N N . ASP B 1 52 ? 12.086 -19.594 -23.281 1 94.81 52 ASP B N 1
ATOM 3072 C CA . ASP B 1 52 ? 13.203 -20 -24.141 1 94.81 52 ASP B CA 1
ATOM 3073 C C . ASP B 1 52 ? 12.836 -21.219 -24.969 1 94.81 52 ASP B C 1
ATOM 3075 O O . ASP B 1 52 ? 12.945 -22.359 -24.5 1 94.81 52 ASP B O 1
ATOM 3079 N N . PRO B 1 53 ? 12.5 -21.047 -26.219 1 93.75 53 PRO B N 1
ATOM 3080 C CA . PRO B 1 53 ? 12.125 -22.203 -27.031 1 93.75 53 PRO B CA 1
ATOM 3081 C C . PRO B 1 53 ? 13.344 -22.984 -27.547 1 93.75 53 PRO B C 1
ATOM 3083 O O . PRO B 1 53 ? 14.43 -22.422 -27.688 1 93.75 53 PRO B O 1
ATOM 3086 N N . PRO B 1 54 ? 13.289 -24.328 -28 1 96.12 54 PRO B N 1
ATOM 3087 C CA . PRO B 1 54 ? 12.102 -25.156 -27.734 1 96.12 54 PRO B CA 1
ATOM 3088 C C . PRO B 1 54 ? 11.922 -25.453 -26.25 1 96.12 54 PRO B C 1
ATOM 3090 O O . PRO B 1 54 ? 12.898 -25.609 -25.516 1 96.12 54 PRO B O 1
ATOM 3093 N N . ARG B 1 55 ? 10.711 -25.484 -25.797 1 97.38 55 ARG B N 1
ATOM 3094 C CA . ARG B 1 55 ? 10.438 -25.625 -24.375 1 97.38 55 ARG B CA 1
ATOM 3095 C C . ARG B 1 55 ? 9.133 -26.375 -24.141 1 97.38 55 ARG B C 1
ATOM 3097 O O . ARG B 1 55 ? 8.102 -26.047 -24.734 1 97.38 55 ARG B O 1
ATOM 3104 N N . ILE B 1 56 ? 9.203 -27.469 -23.344 1 98.25 56 ILE B N 1
ATOM 3105 C CA . ILE B 1 56 ? 7.953 -28.016 -22.828 1 98.25 56 ILE B CA 1
ATOM 3106 C C . ILE B 1 56 ? 7.266 -27 -21.922 1 98.25 56 ILE B C 1
ATOM 3108 O O . ILE B 1 56 ? 7.906 -26.391 -21.062 1 98.25 56 ILE B O 1
ATOM 3112 N N . LEU B 1 57 ? 5.938 -26.812 -22.047 1 97.94 57 LEU B N 1
ATOM 3113 C CA . LEU B 1 57 ? 5.207 -25.766 -21.344 1 97.94 57 LEU B CA 1
ATOM 3114 C C . LEU B 1 57 ? 4.543 -26.312 -20.078 1 97.94 57 LEU B C 1
ATOM 3116 O O . LEU B 1 57 ? 4.617 -27.516 -19.812 1 97.94 57 LEU B O 1
ATOM 3120 N N . GLY B 1 58 ? 3.961 -25.344 -19.328 1 97.94 58 GLY B N 1
ATOM 3121 C CA . GLY B 1 58 ? 3.238 -25.703 -18.109 1 97.94 58 GLY B CA 1
ATOM 3122 C C . GLY B 1 58 ? 4.086 -25.594 -16.859 1 97.94 58 GLY B C 1
ATOM 3123 O O . GLY B 1 58 ? 5.281 -25.906 -16.891 1 97.94 58 GLY B O 1
ATOM 3124 N N . HIS B 1 59 ? 3.422 -25.234 -15.711 1 97.88 59 HIS B N 1
ATOM 3125 C CA . HIS B 1 59 ? 4.215 -25.062 -14.5 1 97.88 59 HIS B CA 1
ATOM 3126 C C . HIS B 1 59 ? 3.41 -25.438 -13.258 1 97.88 59 HIS B C 1
ATOM 3128 O O . HIS B 1 59 ? 3.918 -25.375 -12.141 1 97.88 59 HIS B O 1
ATOM 3134 N N . GLU B 1 60 ? 2.184 -25.859 -13.383 1 98.31 60 GLU B N 1
ATOM 3135 C CA . GLU B 1 60 ? 1.335 -26.344 -12.305 1 98.31 60 GLU B CA 1
ATOM 3136 C C . GLU B 1 60 ? 1.217 -27.859 -12.336 1 98.31 60 GLU B C 1
ATOM 3138 O O . GLU B 1 60 ? 0.66 -28.422 -13.273 1 98.31 60 GLU B O 1
ATOM 3143 N N . CYS B 1 61 ? 1.717 -28.531 -11.227 1 98.5 61 CYS B N 1
ATOM 3144 C CA . CYS B 1 61 ? 1.652 -29.984 -11.359 1 98.5 61 CYS B CA 1
ATOM 3145 C C . CYS B 1 61 ? 1.76 -30.656 -10 1 98.5 61 CYS B C 1
ATOM 3147 O O . CYS B 1 61 ? 2.021 -30 -8.992 1 98.5 61 CYS B O 1
ATOM 3149 N N . ALA B 1 62 ? 1.466 -31.922 -9.992 1 98.81 62 ALA B N 1
ATOM 3150 C CA . ALA B 1 62 ? 1.709 -32.875 -8.906 1 98.81 62 ALA B CA 1
ATOM 3151 C C . ALA B 1 62 ? 2.039 -34.25 -9.453 1 98.81 62 ALA B C 1
ATOM 3153 O O . ALA B 1 62 ? 1.597 -34.625 -10.547 1 98.81 62 ALA B O 1
ATOM 3154 N N . GLY B 1 63 ? 2.84 -34.938 -8.703 1 98.81 63 GLY B N 1
ATOM 3155 C CA . GLY B 1 63 ? 3.238 -36.25 -9.156 1 98.81 63 GLY B CA 1
ATOM 3156 C C . GLY B 1 63 ? 4.078 -37 -8.133 1 98.81 63 GLY B C 1
ATOM 3157 O O . GLY B 1 63 ? 3.988 -36.75 -6.934 1 98.81 63 GLY B O 1
ATOM 3158 N N . THR B 1 64 ? 4.832 -37.969 -8.695 1 98.88 64 THR B N 1
ATOM 3159 C CA . THR B 1 64 ? 5.648 -38.844 -7.848 1 98.88 64 THR B CA 1
ATOM 3160 C C . THR B 1 64 ? 7.109 -38.812 -8.281 1 98.88 64 THR B C 1
ATOM 3162 O O . THR B 1 64 ? 7.41 -38.844 -9.477 1 98.88 64 THR B O 1
ATOM 3165 N N . ILE B 1 65 ? 7.98 -38.719 -7.281 1 98.88 65 ILE B N 1
ATOM 3166 C CA . ILE B 1 65 ? 9.406 -38.781 -7.594 1 98.88 65 ILE B CA 1
ATOM 3167 C C . ILE B 1 65 ? 9.758 -40.188 -8.086 1 98.88 65 ILE B C 1
ATOM 3169 O O . ILE B 1 65 ? 9.547 -41.188 -7.371 1 98.88 65 ILE B O 1
ATOM 3173 N N . ILE B 1 66 ? 10.336 -40.312 -9.258 1 98.81 66 ILE B N 1
ATOM 3174 C CA . ILE B 1 66 ? 10.734 -41.625 -9.75 1 98.81 66 ILE B CA 1
ATOM 3175 C C . ILE B 1 66 ? 12.25 -41.75 -9.75 1 98.81 66 ILE B C 1
ATOM 3177 O O . ILE B 1 66 ? 12.797 -42.844 -9.852 1 98.81 66 ILE B O 1
ATOM 3181 N N . HIS B 1 67 ? 12.945 -40.594 -9.75 1 98.81 67 HIS B N 1
ATOM 3182 C CA . HIS B 1 67 ? 14.391 -40.531 -9.578 1 98.81 67 HIS B CA 1
ATOM 3183 C C . HIS B 1 67 ? 14.797 -39.406 -8.633 1 98.81 67 HIS B C 1
ATOM 3185 O O . HIS B 1 67 ? 14.344 -38.281 -8.773 1 98.81 67 HIS B O 1
ATOM 3191 N N . ALA B 1 68 ? 15.602 -39.75 -7.68 1 98.81 68 ALA B N 1
ATOM 3192 C CA . ALA B 1 68 ? 16.266 -38.781 -6.793 1 98.81 68 ALA B CA 1
ATOM 3193 C C . ALA B 1 68 ? 17.781 -38.969 -6.816 1 98.81 68 ALA B C 1
ATOM 3195 O O . ALA B 1 68 ? 18.297 -39.969 -6.312 1 98.81 68 ALA B O 1
ATOM 3196 N N . GLY B 1 69 ? 18.469 -38.031 -7.406 1 98.62 69 GLY B N 1
ATOM 3197 C CA . GLY B 1 69 ? 19.922 -38.094 -7.395 1 98.62 69 GLY B CA 1
ATOM 3198 C C . GLY B 1 69 ? 20.516 -37.906 -6.012 1 98.62 69 GLY B C 1
ATOM 3199 O O . GLY B 1 69 ? 19.781 -37.656 -5.051 1 98.62 69 GLY B O 1
ATOM 3200 N N . SER B 1 70 ? 21.844 -37.969 -5.93 1 98.44 70 SER B N 1
ATOM 3201 C CA . SER B 1 70 ? 22.531 -37.875 -4.648 1 98.44 70 SER B CA 1
ATOM 3202 C C . SER B 1 70 ? 22.25 -36.562 -3.949 1 98.44 70 SER B C 1
ATOM 3204 O O . SER B 1 70 ? 22.031 -36.5 -2.736 1 98.44 70 SER B O 1
ATOM 3206 N N . LEU B 1 71 ? 22.234 -35.469 -4.668 1 98.44 71 LEU B N 1
ATOM 3207 C CA . LEU B 1 71 ? 21.938 -34.156 -4.09 1 98.44 71 LEU B CA 1
ATOM 3208 C C . LEU B 1 71 ? 20.531 -34.125 -3.477 1 98.44 71 LEU B C 1
ATOM 3210 O O . LEU B 1 71 ? 20.344 -33.625 -2.375 1 98.44 71 LEU B O 1
ATOM 3214 N N . ALA B 1 72 ? 19.594 -34.625 -4.242 1 98.56 72 ALA B N 1
ATOM 3215 C CA . ALA B 1 72 ? 18.219 -34.688 -3.771 1 98.56 72 ALA B CA 1
ATOM 3216 C C . ALA B 1 72 ? 18.109 -35.469 -2.469 1 98.56 72 ALA B C 1
ATOM 3218 O O . ALA B 1 72 ? 17.422 -35.062 -1.535 1 98.56 72 ALA B O 1
ATOM 3219 N N . LYS B 1 73 ? 18.797 -36.625 -2.406 1 98.31 73 LYS B N 1
ATOM 3220 C CA . LYS B 1 73 ? 18.766 -37.469 -1.211 1 98.31 73 LYS B CA 1
ATOM 3221 C C . LYS B 1 73 ? 19.375 -36.75 -0.014 1 98.31 73 LYS B C 1
ATOM 3223 O O . LYS B 1 73 ? 18.875 -36.875 1.11 1 98.31 73 LYS B O 1
ATOM 3228 N N . GLU B 1 74 ? 20.391 -36.031 -0.273 1 98.06 74 GLU B N 1
ATOM 3229 C CA . GLU B 1 74 ? 21 -35.219 0.777 1 98.06 74 GLU B CA 1
ATOM 3230 C 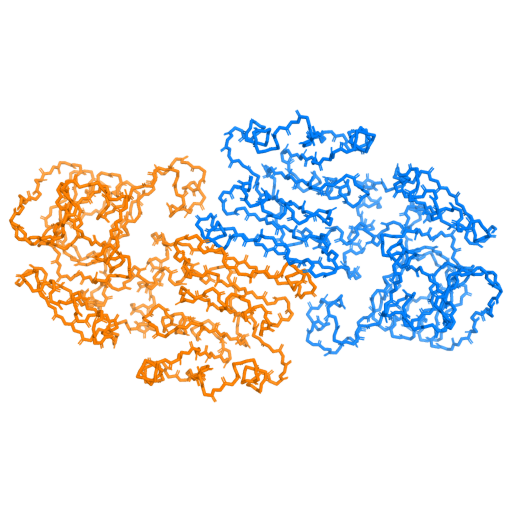C . GLU B 1 74 ? 20.031 -34.188 1.318 1 98.06 74 GLU B C 1
ATOM 3232 O O . GLU B 1 74 ? 20.094 -33.812 2.49 1 98.06 74 GLU B O 1
ATOM 3237 N N . HIS B 1 75 ? 19.094 -33.781 0.531 1 97.94 75 HIS B N 1
ATOM 3238 C CA . HIS B 1 75 ? 18.109 -32.781 0.928 1 97.94 75 HIS B CA 1
ATOM 3239 C C . HIS B 1 75 ? 16.828 -33.469 1.428 1 97.94 75 HIS B C 1
ATOM 3241 O O . HIS B 1 75 ? 15.812 -32.781 1.635 1 97.94 75 HIS B O 1
ATOM 3247 N N . GLY B 1 76 ? 16.812 -34.75 1.508 1 98.19 76 GLY B N 1
ATOM 3248 C CA . GLY B 1 76 ? 15.734 -35.469 2.156 1 98.19 76 GLY B CA 1
ATOM 3249 C C . GLY B 1 76 ? 14.672 -35.938 1.187 1 98.19 76 GLY B C 1
ATOM 3250 O O . GLY B 1 76 ? 13.578 -36.344 1.599 1 98.19 76 GLY B O 1
ATOM 3251 N N . TYR B 1 77 ? 14.906 -35.938 -0.109 1 98.62 77 TYR B N 1
ATOM 3252 C CA . TYR B 1 77 ? 13.953 -36.438 -1.107 1 98.62 77 TYR B CA 1
ATOM 3253 C C . TYR B 1 77 ? 14.234 -37.875 -1.469 1 98.62 77 TYR B C 1
ATOM 3255 O O . TYR B 1 77 ? 15.398 -38.281 -1.571 1 98.62 77 TYR B O 1
ATOM 3263 N N . HIS B 1 78 ? 13.133 -38.656 -1.665 1 98.56 78 HIS B N 1
ATOM 3264 C CA . HIS B 1 78 ? 13.266 -40.062 -2.016 1 98.56 78 HIS B CA 1
ATOM 3265 C C . HIS B 1 78 ? 12.266 -40.469 -3.096 1 98.56 78 HIS B C 1
ATOM 3267 O O . HIS B 1 78 ? 11.195 -39.844 -3.209 1 98.56 78 HIS B O 1
ATOM 3273 N N . GLU B 1 79 ? 12.656 -41.5 -3.838 1 98.69 79 GLU B N 1
ATOM 3274 C CA . GLU B 1 79 ? 11.75 -42.062 -4.832 1 98.69 79 GLU B CA 1
ATOM 3275 C C . GLU B 1 79 ? 10.461 -42.562 -4.18 1 98.69 79 GLU B C 1
ATOM 3277 O O . GLU B 1 79 ? 10.484 -43.125 -3.076 1 98.69 79 GLU B O 1
ATOM 3282 N N . GLY B 1 80 ? 9.398 -42.312 -4.844 1 98.62 80 GLY B N 1
ATOM 3283 C CA . GLY B 1 80 ? 8.109 -42.781 -4.348 1 98.62 80 GLY B CA 1
ATOM 3284 C C . GLY B 1 80 ? 7.32 -41.688 -3.646 1 98.62 80 GLY B C 1
ATOM 3285 O O . GLY B 1 80 ? 6.109 -41.812 -3.449 1 98.62 80 GLY B O 1
ATOM 3286 N N . GLU B 1 81 ? 7.941 -40.625 -3.281 1 98.62 81 GLU B N 1
ATOM 3287 C CA . GLU B 1 81 ? 7.273 -39.531 -2.572 1 98.62 81 GLU B CA 1
ATOM 3288 C C . GLU B 1 81 ? 6.348 -38.75 -3.504 1 98.62 81 GLU B C 1
ATOM 3290 O O . GLU B 1 81 ? 6.691 -38.531 -4.66 1 98.62 81 GLU B O 1
ATOM 3295 N N . ARG B 1 82 ? 5.102 -38.406 -3.008 1 98.88 82 ARG B N 1
ATOM 3296 C CA . ARG B 1 82 ? 4.172 -37.531 -3.703 1 98.88 82 ARG B CA 1
ATOM 3297 C C . ARG B 1 82 ? 4.562 -36.062 -3.514 1 98.88 82 ARG B C 1
ATOM 3299 O O . ARG B 1 82 ? 4.809 -35.625 -2.389 1 98.88 82 ARG B O 1
ATOM 3306 N N . VAL B 1 83 ? 4.637 -35.344 -4.637 1 98.94 83 VAL B N 1
ATOM 3307 C CA . VAL B 1 83 ? 5.16 -33.969 -4.496 1 98.94 83 VAL B CA 1
ATOM 3308 C C . VAL B 1 83 ? 4.418 -33.031 -5.441 1 98.94 83 VAL B C 1
ATOM 3310 O O . VAL B 1 83 ? 3.744 -33.469 -6.371 1 98.94 83 VAL B O 1
ATOM 3313 N N . THR B 1 84 ? 4.398 -31.797 -5.145 1 98.88 84 THR B N 1
ATOM 3314 C CA . THR B 1 84 ? 4.188 -30.688 -6.059 1 98.88 84 THR B CA 1
ATOM 3315 C C . THR B 1 84 ? 5.434 -29.797 -6.129 1 98.88 84 THR B C 1
ATOM 3317 O O . THR B 1 84 ? 6.406 -30.031 -5.41 1 98.88 84 THR B O 1
ATOM 3320 N N . VAL B 1 85 ? 5.457 -28.891 -7.094 1 98.62 85 VAL B N 1
ATOM 3321 C CA . VAL B 1 85 ? 6.668 -28.109 -7.312 1 98.62 85 VAL B CA 1
ATOM 3322 C C . VAL B 1 85 ? 6.312 -26.625 -7.406 1 98.62 85 VAL B C 1
ATOM 3324 O O . VAL B 1 85 ? 5.395 -26.25 -8.141 1 98.62 85 VAL B O 1
ATOM 3327 N N . ALA B 1 86 ? 6.949 -25.812 -6.594 1 98.5 86 ALA B N 1
ATOM 3328 C CA . ALA B 1 86 ? 6.895 -24.375 -6.832 1 98.5 86 ALA B CA 1
ATOM 3329 C C . ALA B 1 86 ? 7.656 -24 -8.102 1 98.5 86 ALA B C 1
ATOM 3331 O O . ALA B 1 86 ? 8.867 -24.203 -8.188 1 98.5 86 ALA B O 1
ATOM 3332 N N . PRO B 1 87 ? 7.043 -23.422 -9.008 1 97.81 87 PRO B N 1
ATOM 3333 C CA . PRO B 1 87 ? 7.656 -23.297 -10.328 1 97.81 87 PRO B CA 1
ATOM 3334 C C . PRO B 1 87 ? 8.727 -22.203 -10.383 1 97.81 87 PRO B C 1
ATOM 3336 O O . PRO B 1 87 ? 9.656 -22.281 -11.188 1 97.81 87 PRO B O 1
ATOM 3339 N N . ALA B 1 88 ? 8.562 -21.141 -9.633 1 97.56 88 ALA B N 1
ATOM 3340 C CA . ALA B 1 88 ? 9.539 -20.047 -9.617 1 97.56 88 ALA B CA 1
ATOM 3341 C C . ALA B 1 88 ? 10.711 -20.375 -8.695 1 97.56 88 ALA B C 1
ATOM 3343 O O . ALA B 1 88 ? 10.523 -20.656 -7.508 1 97.56 88 ALA B O 1
ATOM 3344 N N . ILE B 1 89 ? 11.906 -20.344 -9.266 1 98.38 89 ILE B N 1
ATOM 3345 C CA . ILE B 1 89 ? 13.086 -20.781 -8.539 1 98.38 89 ILE B CA 1
ATOM 3346 C C . ILE B 1 89 ? 14.016 -19.594 -8.289 1 98.38 89 ILE B C 1
ATOM 3348 O O . ILE B 1 89 ? 14.539 -19 -9.227 1 98.38 89 ILE B O 1
ATOM 3352 N N . GLY B 1 90 ? 14.234 -19.266 -7.051 1 98.25 90 GLY B N 1
ATOM 3353 C CA . GLY B 1 90 ? 15.133 -18.188 -6.664 1 98.25 90 GLY B CA 1
ATOM 3354 C C . GLY B 1 90 ? 16.594 -18.594 -6.66 1 98.25 90 GLY B C 1
ATOM 3355 O O . GLY B 1 90 ? 16.906 -19.781 -6.68 1 98.25 90 GLY B O 1
ATOM 3356 N N . CYS B 1 91 ? 17.469 -17.625 -6.574 1 98.06 91 CYS B N 1
ATOM 3357 C CA . CYS B 1 91 ? 18.906 -17.875 -6.57 1 98.06 91 CYS B CA 1
ATOM 3358 C C . CYS B 1 91 ? 19.422 -18.125 -5.156 1 98.06 91 CYS B C 1
ATOM 3360 O O . CYS B 1 91 ? 20.516 -18.672 -4.973 1 98.06 91 CYS B O 1
ATOM 3362 N N . GLY B 1 92 ? 18.703 -17.672 -4.18 1 97.69 92 GLY B N 1
ATOM 3363 C CA . GLY B 1 92 ? 19.062 -17.859 -2.785 1 97.69 92 GLY B CA 1
ATOM 3364 C C . GLY B 1 92 ? 20.062 -16.844 -2.277 1 97.69 92 GLY B C 1
ATOM 3365 O O . GLY B 1 92 ? 20.359 -16.797 -1.081 1 97.69 92 GLY B O 1
ATOM 3366 N N . GLN B 1 93 ? 20.516 -15.93 -3.15 1 97.12 93 GLN B N 1
ATOM 3367 C CA . GLN B 1 93 ? 21.625 -15.07 -2.754 1 97.12 93 GLN B CA 1
ATOM 3368 C C . GLN B 1 93 ? 21.266 -13.594 -2.891 1 97.12 93 GLN B C 1
ATOM 3370 O O . GLN B 1 93 ? 21.875 -12.742 -2.244 1 97.12 93 GLN B O 1
ATOM 3375 N N . CYS B 1 94 ? 20.391 -13.258 -3.76 1 96.38 94 CYS B N 1
ATOM 3376 C CA . CYS B 1 94 ? 20.047 -11.859 -3.963 1 96.38 94 CYS B CA 1
ATOM 3377 C C . CYS B 1 94 ? 19.266 -11.312 -2.781 1 96.38 94 CYS B C 1
ATOM 3379 O O . CYS B 1 94 ? 18.797 -12.07 -1.935 1 96.38 94 CYS B O 1
ATOM 3381 N N . PRO B 1 95 ? 19.047 -10 -2.729 1 93.81 95 PRO B N 1
ATOM 3382 C CA . PRO B 1 95 ? 18.359 -9.406 -1.578 1 93.81 95 PRO B CA 1
ATOM 3383 C C . PRO B 1 95 ? 16.938 -9.938 -1.405 1 93.81 95 PRO B C 1
ATOM 3385 O O . PRO B 1 95 ? 16.516 -10.242 -0.285 1 93.81 95 PRO B O 1
ATOM 3388 N N . ALA B 1 96 ? 16.219 -10.117 -2.439 1 95.75 96 ALA B N 1
ATOM 3389 C CA . ALA B 1 96 ? 14.852 -10.609 -2.363 1 95.75 96 ALA B CA 1
ATOM 3390 C C . ALA B 1 96 ? 14.805 -12.039 -1.818 1 95.75 96 ALA B C 1
ATOM 3392 O O . ALA B 1 96 ? 14 -12.344 -0.938 1 95.75 96 ALA B O 1
ATOM 3393 N N . CYS B 1 97 ? 15.672 -12.883 -2.307 1 97.12 97 CYS B N 1
ATOM 3394 C CA . CYS B 1 97 ? 15.703 -14.273 -1.86 1 97.12 97 CYS B CA 1
ATOM 3395 C C . CYS B 1 97 ? 16.078 -14.359 -0.387 1 97.12 97 CYS B C 1
ATOM 3397 O O . CYS B 1 97 ? 15.516 -15.164 0.356 1 97.12 97 CYS B O 1
ATOM 3399 N N . LYS B 1 98 ? 17 -13.508 -0.002 1 95.38 98 LYS B N 1
ATOM 3400 C CA . LYS B 1 98 ? 17.453 -13.523 1.386 1 95.38 98 LYS B CA 1
ATOM 3401 C C . LYS B 1 98 ? 16.344 -13.102 2.336 1 95.38 98 LYS B C 1
ATOM 3403 O O . LYS B 1 98 ? 16.344 -13.477 3.512 1 95.38 98 LYS B O 1
ATOM 3408 N N . LYS B 1 99 ? 15.398 -12.398 1.779 1 92.31 99 LYS B N 1
ATOM 3409 C CA . LYS B 1 99 ? 14.273 -11.938 2.592 1 92.31 99 LYS B CA 1
ATOM 3410 C C . LYS B 1 99 ? 13.07 -12.867 2.445 1 92.31 99 LYS B C 1
ATOM 3412 O O . LYS B 1 99 ? 11.992 -12.586 2.959 1 92.31 99 LYS B O 1
ATOM 3417 N N . GLY B 1 100 ? 13.195 -13.906 1.681 1 94.5 100 GLY B N 1
ATOM 3418 C CA . GLY B 1 100 ? 12.156 -14.906 1.536 1 94.5 100 GLY B CA 1
ATOM 3419 C C . GLY B 1 100 ? 11.219 -14.625 0.373 1 94.5 100 GLY B C 1
ATOM 3420 O O . GLY B 1 100 ? 10.266 -15.375 0.143 1 94.5 100 GLY B O 1
ATOM 3421 N N . HIS B 1 101 ? 11.453 -13.547 -0.306 1 95.25 101 HIS B N 1
ATOM 3422 C CA . HIS B 1 101 ? 10.641 -13.211 -1.473 1 95.25 101 HIS B CA 1
ATOM 3423 C C . HIS B 1 101 ? 11.258 -13.773 -2.75 1 95.25 101 HIS B C 1
ATOM 3425 O O . HIS B 1 101 ? 11.602 -13.016 -3.662 1 95.25 101 HIS B O 1
ATOM 3431 N N . THR B 1 102 ? 11.25 -15.086 -2.852 1 96.75 102 THR B N 1
ATOM 3432 C CA . THR B 1 102 ? 11.953 -15.773 -3.93 1 96.75 102 THR B CA 1
ATOM 3433 C C . THR B 1 102 ? 11.266 -15.523 -5.27 1 96.75 102 THR B C 1
ATOM 3435 O O . THR B 1 102 ? 11.906 -15.602 -6.324 1 96.75 102 THR B O 1
ATOM 3438 N N . ASN B 1 103 ? 9.961 -15.219 -5.238 1 96.25 103 ASN B N 1
ATOM 3439 C CA . ASN B 1 103 ? 9.234 -14.883 -6.457 1 96.25 103 ASN B CA 1
ATOM 3440 C C . ASN B 1 103 ? 9.773 -13.602 -7.094 1 96.25 103 ASN B C 1
ATOM 3442 O O . ASN B 1 103 ? 9.555 -13.352 -8.281 1 96.25 103 ASN B O 1
ATOM 3446 N N . MET B 1 104 ? 10.508 -12.828 -6.32 1 96.69 104 MET B N 1
ATOM 3447 C CA . MET B 1 104 ? 11.031 -11.539 -6.777 1 96.69 104 MET B CA 1
ATOM 3448 C C . MET B 1 104 ? 12.531 -11.617 -7.008 1 96.69 104 MET B C 1
ATOM 3450 O O . MET B 1 104 ? 13.219 -10.594 -7.027 1 96.69 104 MET B O 1
ATOM 3454 N N . CYS B 1 105 ? 13.055 -12.758 -7.23 1 97.5 105 CYS B N 1
ATOM 3455 C CA . CYS B 1 105 ? 14.484 -12.992 -7.398 1 97.5 105 CYS B CA 1
ATOM 3456 C C . CYS B 1 105 ? 15.016 -12.25 -8.617 1 97.5 105 CYS B C 1
ATOM 3458 O O . CYS B 1 105 ? 14.375 -12.227 -9.664 1 97.5 105 CYS B O 1
ATOM 3460 N N . ASP B 1 106 ? 16.234 -11.703 -8.508 1 96.19 106 ASP B N 1
ATOM 3461 C CA . ASP B 1 106 ? 16.906 -11 -9.602 1 96.19 106 ASP B CA 1
ATOM 3462 C C . ASP B 1 106 ? 17.328 -11.977 -10.695 1 96.19 106 ASP B C 1
ATOM 3464 O O . ASP B 1 106 ? 17.594 -11.57 -11.828 1 96.19 106 ASP B O 1
ATOM 3468 N N . HIS B 1 107 ? 17.406 -13.219 -10.398 1 97.19 107 HIS B N 1
ATOM 3469 C CA . HIS B 1 107 ? 17.828 -14.273 -11.312 1 97.19 107 HIS B CA 1
ATOM 3470 C C . HIS B 1 107 ? 16.781 -15.383 -11.391 1 97.19 107 HIS B C 1
ATOM 3472 O O . HIS B 1 107 ? 17.125 -16.562 -11.391 1 97.19 107 HIS B O 1
ATOM 3478 N N . LEU B 1 108 ? 15.586 -14.984 -11.398 1 97.25 108 LEU B N 1
ATOM 3479 C CA . LEU B 1 108 ? 14.469 -15.914 -11.328 1 97.25 108 LEU B CA 1
ATOM 3480 C C . LEU B 1 108 ? 14.438 -16.828 -12.539 1 97.25 108 LEU B C 1
ATOM 3482 O O . LEU B 1 108 ? 14.586 -16.375 -13.68 1 97.25 108 LEU B O 1
ATOM 3486 N N . THR B 1 109 ? 14.391 -18.078 -12.352 1 97.44 109 THR B N 1
ATOM 3487 C CA . THR B 1 109 ? 14.102 -19.078 -13.383 1 97.44 109 THR B CA 1
ATOM 3488 C C . THR B 1 109 ? 12.82 -19.844 -13.047 1 97.44 109 THR B C 1
ATOM 3490 O O . THR B 1 109 ? 12.445 -19.953 -11.883 1 97.44 109 THR B O 1
ATOM 3493 N N . THR B 1 110 ? 12.148 -20.328 -14.07 1 97.69 110 THR B N 1
ATOM 3494 C CA . THR B 1 110 ? 10.828 -20.922 -13.852 1 97.69 110 THR B CA 1
ATOM 3495 C C . THR B 1 110 ? 10.664 -22.203 -14.656 1 97.69 110 THR B C 1
ATOM 3497 O O . THR B 1 110 ? 11.086 -22.266 -15.812 1 97.69 110 THR B O 1
ATOM 3500 N N . ILE B 1 111 ? 10.109 -23.172 -14.023 1 97.88 111 ILE B N 1
ATOM 3501 C CA . ILE B 1 111 ? 9.703 -24.375 -14.719 1 97.88 111 ILE B CA 1
ATOM 3502 C C . ILE B 1 111 ? 8.695 -24.031 -15.812 1 97.88 111 ILE B C 1
ATOM 3504 O O . ILE B 1 111 ? 7.727 -23.312 -15.57 1 97.88 111 ILE B O 1
ATOM 3508 N N . GLY B 1 112 ? 8.945 -24.438 -17.047 1 97.19 112 GLY B N 1
ATOM 3509 C CA . GLY B 1 112 ? 8.07 -24.141 -18.156 1 97.19 112 GLY B CA 1
ATOM 3510 C C . GLY B 1 112 ? 8.508 -22.922 -18.953 1 97.19 112 GLY B C 1
ATOM 3511 O O . GLY B 1 112 ? 7.906 -22.594 -19.984 1 97.19 112 GLY B O 1
ATOM 3512 N N . PHE B 1 113 ? 9.516 -22.172 -18.422 1 96.81 113 PHE B N 1
ATOM 3513 C CA . PHE B 1 113 ? 10.047 -20.984 -19.094 1 96.81 113 PHE B CA 1
ATOM 3514 C C . PHE B 1 113 ? 11.508 -21.203 -19.469 1 96.81 113 PHE B C 1
ATOM 3516 O O . PHE B 1 113 ? 11.828 -21.344 -20.656 1 96.81 113 PHE B O 1
ATOM 3523 N N . GLN B 1 114 ? 12.398 -21.297 -18.469 1 96.94 114 GLN B N 1
ATOM 3524 C CA . GLN B 1 114 ? 13.82 -21.547 -18.672 1 96.94 114 GLN B CA 1
ATOM 3525 C C . GLN B 1 114 ? 14.148 -23.031 -18.531 1 96.94 114 GLN B C 1
ATOM 3527 O O . GLN B 1 114 ? 15.141 -23.516 -19.078 1 96.94 114 GLN B O 1
ATOM 3532 N N . TYR B 1 115 ? 13.367 -23.734 -17.766 1 97.69 115 TYR B N 1
ATOM 3533 C CA . TYR B 1 115 ? 13.453 -25.188 -17.625 1 97.69 115 TYR B CA 1
ATOM 3534 C C . TYR B 1 115 ? 12.258 -25.875 -18.266 1 97.69 115 TYR B C 1
ATOM 3536 O O . TYR B 1 115 ? 11.203 -25.25 -18.453 1 97.69 115 TYR B O 1
ATOM 3544 N N . GLU B 1 116 ? 12.391 -27.141 -18.594 1 98.06 116 GLU B N 1
ATOM 3545 C CA . GLU B 1 116 ? 11.281 -27.891 -19.172 1 98.06 116 GLU B CA 1
ATOM 3546 C C . GLU B 1 116 ? 10.07 -27.906 -18.234 1 98.06 116 GLU B C 1
ATOM 3548 O O . GLU B 1 116 ? 10.227 -28 -17.016 1 98.06 116 GLU B O 1
ATOM 3553 N N . GLY B 1 117 ? 8.875 -27.906 -18.891 1 98.38 117 GLY B N 1
ATOM 3554 C CA . GLY B 1 117 ? 7.641 -27.781 -18.125 1 98.38 117 GLY B CA 1
ATOM 3555 C C . GLY B 1 117 ? 6.969 -29.109 -17.844 1 98.38 117 GLY B C 1
ATOM 3556 O O . GLY B 1 117 ? 7.602 -30.156 -17.938 1 98.38 117 GLY B O 1
ATOM 3557 N N . VAL B 1 118 ? 5.684 -29.031 -17.484 1 98.69 118 VAL B N 1
ATOM 3558 C CA . VAL B 1 118 ? 5.039 -30.172 -16.844 1 98.69 118 VAL B CA 1
ATOM 3559 C C . VAL B 1 118 ? 3.969 -30.734 -17.781 1 98.69 118 VAL B C 1
ATOM 3561 O O . VAL B 1 118 ? 3.311 -31.734 -17.453 1 98.69 118 VAL B O 1
ATOM 3564 N N . PHE B 1 119 ? 3.717 -30.109 -18.891 1 98.69 119 PHE B N 1
ATOM 3565 C CA . PHE B 1 119 ? 2.822 -30.719 -19.859 1 98.69 119 PHE B CA 1
ATOM 3566 C C . PHE B 1 119 ? 3.523 -31.859 -20.609 1 98.69 119 PHE B C 1
ATOM 3568 O O . PHE B 1 119 ? 3.648 -31.812 -21.828 1 98.69 119 PHE B O 1
ATOM 3575 N N . ALA B 1 120 ? 3.957 -32.844 -19.906 1 98.75 120 ALA B N 1
ATOM 3576 C CA . ALA B 1 120 ? 4.68 -34.031 -20.281 1 98.75 120 ALA B CA 1
ATOM 3577 C C . ALA B 1 120 ? 4.566 -35.094 -19.203 1 98.75 120 ALA B C 1
ATOM 3579 O O . ALA B 1 120 ? 4.273 -34.812 -18.047 1 98.75 120 ALA B O 1
ATOM 3580 N N . PRO B 1 121 ? 4.777 -36.375 -19.594 1 98.75 121 PRO B N 1
ATOM 3581 C CA . PRO B 1 121 ? 4.664 -37.438 -18.594 1 98.75 121 PRO B CA 1
ATOM 3582 C C . PRO B 1 121 ? 5.703 -37.344 -17.484 1 98.75 121 PRO B C 1
ATOM 3584 O O . PRO B 1 121 ? 5.461 -37.781 -16.359 1 98.75 121 PRO B O 1
ATOM 3587 N N . TYR B 1 122 ? 6.875 -36.75 -17.797 1 98.81 122 TYR B N 1
ATOM 3588 C CA . TYR B 1 122 ? 7.949 -36.625 -16.828 1 98.81 122 TYR B CA 1
ATOM 3589 C C . TYR B 1 122 ? 8.539 -35.219 -16.875 1 98.81 122 TYR B C 1
ATOM 3591 O O . TYR B 1 122 ? 8.609 -34.594 -17.938 1 98.81 122 TYR B O 1
ATOM 3599 N N . VAL B 1 123 ? 8.992 -34.688 -15.758 1 98.81 123 VAL B N 1
ATOM 3600 C CA . VAL B 1 123 ? 9.641 -33.406 -15.695 1 98.81 123 VAL B CA 1
ATOM 3601 C C . VAL B 1 123 ? 10.914 -33.5 -14.867 1 98.81 123 VAL B C 1
ATOM 3603 O O . VAL B 1 123 ? 10.945 -34.188 -13.844 1 98.81 123 VAL B O 1
ATOM 3606 N N . GLU B 1 124 ? 11.945 -32.875 -15.328 1 98.75 124 GLU B N 1
ATOM 3607 C CA . GLU B 1 124 ? 13.203 -32.781 -14.602 1 98.75 124 GLU B CA 1
ATOM 3608 C C . GLU B 1 124 ? 13.227 -31.547 -13.695 1 98.75 124 GLU B C 1
ATOM 3610 O O . GLU B 1 124 ? 12.969 -30.422 -14.141 1 98.75 124 GLU B O 1
ATOM 3615 N N . ILE B 1 125 ? 13.523 -31.75 -12.422 1 98.81 125 ILE B N 1
ATOM 3616 C CA . ILE B 1 125 ? 13.734 -30.672 -11.469 1 98.81 125 ILE B CA 1
ATOM 3617 C C . ILE B 1 125 ? 15.227 -30.359 -11.367 1 98.81 125 ILE B C 1
ATOM 3619 O O . ILE B 1 125 ? 16.016 -31.234 -11 1 98.81 125 ILE B O 1
ATOM 3623 N N . PRO B 1 126 ? 15.562 -29.141 -11.688 1 98.5 126 PRO B N 1
ATOM 3624 C CA . PRO B 1 126 ? 16.984 -28.812 -11.727 1 98.5 126 PRO B CA 1
ATOM 3625 C C . PRO B 1 126 ? 17.609 -28.672 -10.344 1 98.5 126 PRO B C 1
ATOM 3627 O O . PRO B 1 126 ? 16.891 -28.531 -9.352 1 98.5 126 PRO B O 1
ATOM 3630 N N . LYS B 1 127 ? 18.922 -28.656 -10.32 1 98.56 127 LYS B N 1
ATOM 3631 C CA . LYS B 1 127 ? 19.734 -28.578 -9.117 1 98.56 127 LYS B CA 1
ATOM 3632 C C . LYS B 1 127 ? 19.312 -27.406 -8.242 1 98.56 127 LYS B C 1
ATOM 3634 O O . LYS B 1 127 ? 19.125 -27.547 -7.035 1 98.56 127 LYS B O 1
ATOM 3639 N N . GLN B 1 128 ? 19.109 -26.297 -8.828 1 98.38 128 GLN B N 1
ATOM 3640 C CA . GLN B 1 128 ? 18.797 -25.078 -8.086 1 98.38 128 GLN B CA 1
ATOM 3641 C C . GLN B 1 128 ? 17.453 -25.188 -7.367 1 98.38 128 GLN B C 1
ATOM 3643 O O . GLN B 1 128 ? 17.297 -24.672 -6.262 1 98.38 128 GLN B O 1
ATOM 3648 N N . ALA B 1 129 ? 16.516 -25.828 -7.969 1 98.62 129 ALA B N 1
ATOM 3649 C CA . ALA B 1 129 ? 15.211 -26.031 -7.355 1 98.62 129 ALA B CA 1
ATOM 3650 C C . ALA B 1 129 ? 15.305 -26.938 -6.137 1 98.62 129 ALA B C 1
ATOM 3652 O O . ALA B 1 129 ? 14.555 -26.781 -5.172 1 98.62 129 ALA B O 1
ATOM 3653 N N . ILE B 1 130 ? 16.203 -27.906 -6.195 1 98.69 130 ILE B N 1
ATOM 3654 C CA . ILE B 1 130 ? 16.438 -28.812 -5.066 1 98.69 130 ILE B CA 1
ATOM 3655 C C . ILE B 1 130 ? 17.047 -28.031 -3.904 1 98.69 130 ILE B C 1
ATOM 3657 O O . ILE B 1 130 ? 16.562 -28.125 -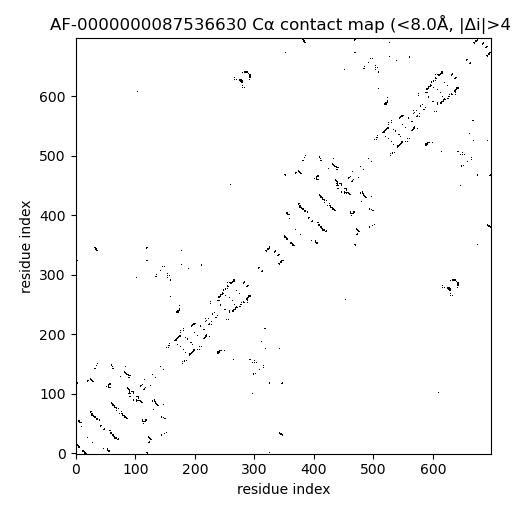2.77 1 98.69 130 ILE B O 1
ATOM 3661 N N . ILE B 1 131 ? 18.031 -27.203 -4.234 1 98.12 131 ILE B N 1
ATOM 3662 C CA . ILE B 1 131 ? 18.75 -26.406 -3.23 1 98.12 131 ILE B CA 1
ATOM 3663 C C . ILE B 1 131 ? 17.781 -25.422 -2.568 1 98.12 131 ILE B C 1
ATOM 3665 O O . ILE B 1 131 ? 17.828 -25.234 -1.352 1 98.12 131 ILE B O 1
ATOM 3669 N N . MET B 1 132 ? 16.875 -24.906 -3.303 1 98.12 132 MET B N 1
ATOM 3670 C CA . MET B 1 132 ? 15.945 -23.891 -2.807 1 98.12 132 MET B CA 1
ATOM 3671 C C . MET B 1 132 ? 14.688 -24.531 -2.221 1 98.12 132 MET B C 1
ATOM 3673 O O . MET B 1 132 ? 13.773 -23.828 -1.781 1 98.12 132 MET B O 1
ATOM 3677 N N . GLU B 1 133 ? 14.586 -25.844 -2.322 1 98 133 GLU B N 1
ATOM 3678 C CA . GLU B 1 133 ? 13.508 -26.641 -1.735 1 98 133 GLU B CA 1
ATOM 3679 C C . GLU B 1 133 ? 12.18 -26.344 -2.418 1 98 133 GLU B C 1
ATOM 3681 O O . GLU B 1 133 ? 11.141 -26.234 -1.755 1 98 133 GLU B O 1
ATOM 3686 N N . ASN B 1 134 ? 12.219 -26.219 -3.691 1 98.62 134 ASN B N 1
ATOM 3687 C CA . ASN B 1 134 ? 11.023 -25.953 -4.48 1 98.62 134 ASN B CA 1
ATOM 3688 C C . ASN B 1 134 ? 10.148 -27.188 -4.617 1 98.62 134 ASN B C 1
ATOM 3690 O O . ASN B 1 134 ? 9 -27.094 -5.051 1 98.62 134 ASN B O 1
ATOM 3694 N N . VAL B 1 135 ? 10.656 -28.344 -4.32 1 98.81 135 VAL B N 1
ATOM 3695 C CA . VAL B 1 135 ? 9.875 -29.578 -4.32 1 98.81 135 VAL B CA 1
ATOM 3696 C C . VAL B 1 135 ? 9.195 -29.766 -2.961 1 98.81 135 VAL B C 1
ATOM 3698 O O . VAL B 1 135 ? 9.875 -29.797 -1.929 1 98.81 135 VAL B O 1
ATOM 3701 N N . ILE B 1 136 ? 7.863 -29.859 -2.965 1 98.88 136 ILE B N 1
ATOM 3702 C CA . ILE B 1 136 ? 7.113 -29.906 -1.714 1 98.88 136 ILE B CA 1
ATOM 3703 C C . ILE B 1 136 ? 6.371 -31.234 -1.602 1 98.88 136 ILE B C 1
ATOM 3705 O O . ILE B 1 136 ? 5.613 -31.609 -2.5 1 98.88 136 ILE B O 1
ATOM 3709 N N . LYS B 1 137 ? 6.586 -31.891 -0.527 1 98.69 137 LYS B N 1
ATOM 3710 C CA . LYS B 1 137 ? 5.938 -33.188 -0.294 1 98.69 137 LYS B CA 1
ATOM 3711 C C . LYS B 1 137 ? 4.441 -33 -0.04 1 98.69 137 LYS B C 1
ATOM 3713 O O . LYS B 1 137 ? 4.031 -32.062 0.635 1 98.69 137 LYS B O 1
ATOM 3718 N N . LEU B 1 138 ? 3.662 -33.906 -0.538 1 98.69 138 LEU B N 1
ATOM 3719 C CA . LEU B 1 138 ? 2.209 -33.844 -0.423 1 98.69 138 LEU B CA 1
ATOM 3720 C C . LEU B 1 138 ? 1.701 -34.844 0.605 1 98.69 138 LEU B C 1
ATOM 3722 O O . LEU B 1 138 ? 2.152 -36 0.632 1 98.69 138 LEU B O 1
ATOM 3726 N N . PRO B 1 139 ? 0.753 -34.438 1.43 1 98.06 139 PRO B N 1
ATOM 3727 C CA . PRO B 1 139 ? 0.046 -35.406 2.258 1 98.06 139 PRO B CA 1
ATOM 3728 C C . PRO B 1 139 ? -0.741 -36.406 1.431 1 98.06 139 PRO B C 1
ATOM 3730 O O . PRO B 1 139 ? -1.135 -36.125 0.299 1 98.06 139 PRO B O 1
ATOM 3733 N N . ASP B 1 140 ? -1.096 -37.5 2.035 1 97 140 ASP B N 1
ATOM 3734 C CA . ASP B 1 140 ? -1.74 -38.625 1.343 1 97 140 ASP B CA 1
ATOM 3735 C C . ASP B 1 140 ? -3.189 -38.281 0.998 1 97 140 ASP B C 1
ATOM 3737 O O . ASP B 1 140 ? -3.742 -38.812 0.031 1 97 140 ASP B O 1
ATOM 3741 N N . ASN B 1 141 ? -3.75 -37.375 1.73 1 97.31 141 ASN B N 1
ATOM 3742 C CA . ASN B 1 141 ? -5.184 -37.125 1.573 1 97.31 141 ASN B CA 1
ATOM 3743 C C . ASN B 1 141 ? -5.465 -36.062 0.539 1 97.31 141 ASN B C 1
ATOM 3745 O O . ASN B 1 141 ? -6.609 -35.625 0.377 1 97.31 141 ASN B O 1
ATOM 3749 N N . ILE B 1 142 ? -4.484 -35.594 -0.17 1 98.06 142 ILE B N 1
ATOM 3750 C CA . ILE B 1 142 ? -4.688 -34.625 -1.243 1 98.06 142 ILE B CA 1
ATOM 3751 C C . ILE B 1 142 ? -4.492 -35.312 -2.596 1 98.06 142 ILE B C 1
ATOM 3753 O O . ILE B 1 142 ? -3.402 -35.812 -2.9 1 98.06 142 ILE B O 1
ATOM 3757 N N . SER B 1 143 ? -5.531 -35.375 -3.377 1 98.31 143 SER B N 1
ATOM 3758 C CA . SER B 1 143 ? -5.43 -35.969 -4.695 1 98.31 143 SER B CA 1
ATOM 3759 C C . SER B 1 143 ? -4.488 -35.188 -5.602 1 98.31 143 SER B C 1
ATOM 3761 O O . SER B 1 143 ? -4.238 -34 -5.371 1 98.31 143 SER B O 1
ATOM 3763 N N . TYR B 1 144 ? -3.975 -35.844 -6.594 1 98.44 144 TYR B N 1
ATOM 3764 C CA . TYR B 1 144 ? -3.066 -35.188 -7.523 1 98.44 144 TYR B CA 1
ATOM 3765 C C . TYR B 1 144 ? -3.773 -34.062 -8.258 1 98.44 144 TYR B C 1
ATOM 3767 O O . TYR B 1 144 ? -3.188 -33 -8.492 1 98.44 144 TYR B O 1
ATOM 3775 N N . ASP B 1 145 ? -5.043 -34.219 -8.664 1 98.06 145 ASP B N 1
ATOM 3776 C CA . ASP B 1 145 ? -5.805 -33.156 -9.328 1 98.06 145 ASP B CA 1
ATOM 3777 C C . ASP B 1 145 ? -5.914 -31.922 -8.445 1 98.06 145 ASP B C 1
ATOM 3779 O O . ASP B 1 145 ? -5.652 -30.812 -8.898 1 98.06 145 ASP B O 1
ATOM 3783 N N . ASN B 1 146 ? -6.234 -32.156 -7.18 1 97.56 146 ASN B N 1
ATOM 3784 C CA . ASN B 1 146 ? -6.309 -31.062 -6.223 1 97.56 146 ASN B CA 1
ATOM 3785 C C . ASN B 1 146 ? -4.957 -30.375 -6.051 1 97.56 146 ASN B C 1
ATOM 3787 O O . ASN B 1 146 ? -4.887 -29.141 -5.996 1 97.56 146 ASN B O 1
ATOM 3791 N N . ALA B 1 147 ? -3.957 -31.188 -5.996 1 98.5 147 ALA B N 1
ATOM 3792 C CA . ALA B 1 147 ? -2.611 -30.688 -5.723 1 98.5 147 ALA B CA 1
ATOM 3793 C C . ALA B 1 147 ? -2.1 -29.828 -6.875 1 98.5 147 ALA B C 1
ATOM 3795 O O . ALA B 1 147 ? -1.326 -28.891 -6.66 1 98.5 147 ALA B O 1
ATOM 3796 N N . SER B 1 148 ? -2.531 -30.109 -8.125 1 98.38 148 SER B N 1
ATOM 3797 C CA . SER B 1 148 ? -2.1 -29.344 -9.281 1 98.38 148 SER B CA 1
ATOM 3798 C C . SER B 1 148 ? -2.596 -27.906 -9.195 1 98.38 148 SER B C 1
ATOM 3800 O O . SER B 1 148 ? -2.121 -27.031 -9.93 1 98.38 148 SER B O 1
ATOM 3802 N N . LEU B 1 149 ? -3.504 -27.609 -8.266 1 98.38 149 LEU B N 1
ATOM 3803 C CA . LEU B 1 149 ? -4.102 -26.297 -8.156 1 98.38 149 LEU B CA 1
ATOM 3804 C C . LEU B 1 149 ? -3.523 -25.531 -6.961 1 98.38 149 LEU B C 1
ATOM 3806 O O . LEU B 1 149 ? -3.943 -24.406 -6.672 1 98.38 149 LEU B O 1
ATOM 3810 N N . ILE B 1 150 ? -2.494 -26.094 -6.332 1 98.62 150 ILE B N 1
ATOM 3811 C CA . ILE B 1 150 ? -1.889 -25.484 -5.156 1 98.62 150 ILE B CA 1
ATOM 3812 C C . ILE B 1 150 ? -1.191 -24.188 -5.551 1 98.62 150 ILE B C 1
ATOM 3814 O O . ILE B 1 150 ? -1.299 -23.172 -4.848 1 98.62 150 ILE B O 1
ATOM 3818 N N . GLU B 1 151 ? -0.523 -24.203 -6.66 1 98.25 151 GLU B N 1
ATOM 3819 C CA . GLU B 1 151 ? 0.251 -23.047 -7.094 1 98.25 151 GLU B CA 1
ATOM 3820 C C . GLU B 1 151 ? -0.647 -21.828 -7.297 1 98.25 151 GLU B C 1
ATOM 3822 O O . GLU B 1 151 ? -0.392 -20.766 -6.738 1 98.25 151 GLU B O 1
ATOM 3827 N N . PRO B 1 152 ? -1.758 -21.891 -8.039 1 97.25 152 PRO B N 1
ATOM 3828 C CA . PRO B 1 152 ? -2.615 -20.719 -8.203 1 97.25 152 PRO B CA 1
ATOM 3829 C C . PRO B 1 152 ? -3.254 -20.266 -6.887 1 97.25 152 PRO B C 1
ATOM 3831 O O . PRO B 1 152 ? -3.457 -19.078 -6.676 1 97.25 152 PRO B O 1
ATOM 3834 N N . ALA B 1 153 ? -3.59 -21.219 -6.035 1 98.31 153 ALA B N 1
ATOM 3835 C CA . ALA B 1 153 ? -4.113 -20.844 -4.727 1 98.31 153 ALA B CA 1
ATOM 3836 C C . ALA B 1 153 ? -3.062 -20.094 -3.91 1 98.31 153 ALA B C 1
ATOM 3838 O O . ALA B 1 153 ? -3.383 -19.125 -3.207 1 98.31 153 ALA B O 1
ATOM 3839 N N . ALA B 1 154 ? -1.847 -20.562 -4.055 1 98.38 154 ALA B N 1
ATOM 3840 C CA . ALA B 1 154 ? -0.746 -19.906 -3.35 1 98.38 154 ALA B CA 1
ATOM 3841 C C . ALA B 1 154 ? -0.502 -18.5 -3.896 1 98.38 154 ALA B C 1
ATOM 3843 O O . ALA B 1 154 ? -0.13 -17.594 -3.148 1 98.38 154 ALA B O 1
ATOM 3844 N N . CYS B 1 155 ? -0.687 -18.312 -5.188 1 97.12 155 CYS B N 1
ATOM 3845 C CA . CYS B 1 155 ? -0.599 -16.969 -5.762 1 97.12 155 CYS B CA 1
ATOM 3846 C C . CYS B 1 155 ? -1.634 -16.047 -5.141 1 97.12 155 CYS B C 1
ATOM 3848 O O . CYS B 1 155 ? -1.321 -14.898 -4.801 1 97.12 155 CYS B O 1
ATOM 3850 N N . ALA B 1 156 ? -2.865 -16.547 -5.004 1 97.62 156 ALA B N 1
ATOM 3851 C CA . ALA B 1 156 ? -3.922 -15.758 -4.379 1 97.62 156 ALA B CA 1
ATOM 3852 C C . ALA B 1 156 ? -3.572 -15.414 -2.932 1 97.62 156 ALA B C 1
ATOM 3854 O O . ALA B 1 156 ? -3.758 -14.281 -2.492 1 97.62 156 ALA B O 1
ATOM 3855 N N . LEU B 1 157 ? -3.059 -16.406 -2.256 1 98.12 157 LEU B N 1
ATOM 3856 C CA . LEU B 1 157 ? -2.689 -16.188 -0.863 1 98.12 157 LEU B CA 1
ATOM 3857 C C . LEU B 1 157 ? -1.584 -15.148 -0.754 1 98.12 157 LEU B C 1
ATOM 3859 O O . LEU B 1 157 ? -1.628 -14.281 0.122 1 98.12 157 LEU B O 1
ATOM 3863 N N . ASN B 1 158 ? -0.579 -15.281 -1.619 1 96.81 158 ASN B N 1
ATOM 3864 C CA . ASN B 1 158 ? 0.452 -14.25 -1.66 1 96.81 158 ASN B CA 1
ATOM 3865 C C . ASN B 1 158 ? -0.142 -12.875 -1.952 1 96.81 158 ASN B C 1
ATOM 3867 O O . ASN B 1 158 ? 0.251 -11.875 -1.339 1 96.81 158 ASN B O 1
ATOM 3871 N N . GLY B 1 159 ? -1.1 -12.836 -2.854 1 95.69 159 GLY B N 1
ATOM 3872 C CA . GLY B 1 159 ? -1.784 -11.602 -3.189 1 95.69 159 GLY B CA 1
ATOM 3873 C C . GLY B 1 159 ? -2.48 -10.961 -2.002 1 95.69 159 GLY B C 1
ATOM 3874 O O . GLY B 1 159 ? -2.607 -9.734 -1.935 1 95.69 159 GLY B O 1
ATOM 3875 N N . GLN B 1 160 ? -2.889 -11.773 -1.081 1 97.06 160 GLN B N 1
ATOM 3876 C CA . GLN B 1 160 ? -3.619 -11.273 0.083 1 97.06 160 GLN B CA 1
ATOM 3877 C C . GLN B 1 160 ? -2.67 -10.977 1.24 1 97.06 160 GLN B C 1
ATOM 3879 O O . GLN B 1 160 ? -3.082 -10.422 2.26 1 97.06 160 GLN B O 1
ATOM 3884 N N . SER B 1 161 ? -1.443 -11.336 1.079 1 94.69 161 SER B N 1
ATOM 3885 C CA . SER B 1 161 ? -0.524 -11.227 2.207 1 94.69 161 SER B CA 1
ATOM 3886 C C . SER B 1 161 ? -0.317 -9.773 2.617 1 94.69 161 SER B C 1
ATOM 3888 O O . SER B 1 161 ? -0.054 -9.484 3.785 1 94.69 161 SER B O 1
ATOM 3890 N N . TYR B 1 162 ? -0.521 -8.844 1.698 1 91.81 162 TYR B N 1
ATOM 3891 C CA . TYR B 1 162 ? -0.348 -7.43 2.008 1 91.81 162 TYR B CA 1
ATOM 3892 C C . TYR B 1 162 ? -1.677 -6.789 2.393 1 91.81 162 TYR B C 1
ATOM 3894 O O . TYR B 1 162 ? -1.721 -5.617 2.77 1 91.81 162 TYR B O 1
ATOM 3902 N N . MET B 1 163 ? -2.729 -7.504 2.289 1 96.31 163 MET B N 1
ATOM 3903 C CA . MET B 1 163 ? -4.059 -6.926 2.461 1 96.31 163 MET B CA 1
ATOM 3904 C C . MET B 1 163 ? -4.488 -6.977 3.924 1 96.31 163 MET B C 1
ATOM 3906 O O . MET B 1 163 ? -5.422 -6.273 4.324 1 96.31 163 MET B O 1
ATOM 3910 N N . HIS B 1 164 ? -3.906 -7.832 4.703 1 95.69 164 HIS B N 1
ATOM 3911 C CA . HIS B 1 164 ? -4.199 -7.945 6.129 1 95.69 164 HIS B CA 1
ATOM 3912 C C . HIS B 1 164 ? -5.703 -8.047 6.375 1 95.69 164 HIS B C 1
ATOM 3914 O O . HIS B 1 164 ? -6.262 -7.277 7.156 1 95.69 164 HIS B O 1
ATOM 3920 N N . ILE B 1 165 ? -6.312 -8.938 5.672 1 98 165 ILE B N 1
ATOM 3921 C CA . ILE B 1 165 ? -7.738 -9.148 5.875 1 98 165 ILE B CA 1
ATOM 3922 C C . ILE B 1 165 ? -7.996 -9.555 7.328 1 98 165 ILE B C 1
ATOM 3924 O O . ILE B 1 165 ? -7.324 -10.445 7.859 1 98 165 ILE B O 1
ATOM 3928 N N . GLU B 1 166 ? -8.914 -8.938 7.98 1 96.75 166 GLU B N 1
ATOM 3929 C CA . GLU B 1 166 ? -9.273 -9.172 9.375 1 96.75 166 GLU B CA 1
ATOM 3930 C C . GLU B 1 166 ? -10.734 -9.586 9.508 1 96.75 166 GLU B C 1
ATOM 3932 O O . GLU B 1 166 ? -11.539 -9.352 8.609 1 96.75 166 GLU B O 1
ATOM 3937 N N . PRO B 1 167 ? -11.008 -10.297 10.688 1 97.75 167 PRO B N 1
ATOM 3938 C CA . PRO B 1 167 ? -12.422 -10.578 10.945 1 97.75 167 PRO B CA 1
ATOM 3939 C C . PRO B 1 167 ? -13.297 -9.32 10.898 1 97.75 167 PRO B C 1
ATOM 3941 O O . PRO B 1 167 ? -12.922 -8.289 11.453 1 97.75 167 PRO B O 1
ATOM 3944 N N . GLY B 1 168 ? -14.391 -9.414 10.133 1 97.5 168 GLY B N 1
ATOM 3945 C CA . GLY B 1 168 ? -15.305 -8.289 10.055 1 97.5 168 GLY B CA 1
ATOM 3946 C C . GLY B 1 168 ? -15.125 -7.465 8.789 1 97.5 168 GLY B C 1
ATOM 3947 O O . GLY B 1 168 ? -15.992 -6.656 8.445 1 97.5 168 GLY B O 1
ATOM 3948 N N . ASP B 1 169 ? -14.094 -7.688 8.023 1 98.38 169 ASP B N 1
ATOM 3949 C CA . ASP B 1 169 ? -13.805 -6.918 6.82 1 98.38 169 ASP B CA 1
ATOM 3950 C C . ASP B 1 169 ? -14.852 -7.18 5.738 1 98.38 169 ASP B C 1
ATOM 3952 O O . ASP B 1 169 ? -15.367 -8.297 5.625 1 98.38 169 ASP B O 1
ATOM 3956 N N . HIS B 1 170 ? -15.133 -6.156 5 1 98.81 170 HIS B N 1
ATOM 3957 C CA . HIS B 1 170 ? -15.844 -6.281 3.73 1 98.81 170 HIS B CA 1
ATOM 3958 C C . HIS B 1 170 ? -14.867 -6.371 2.561 1 98.81 170 HIS B C 1
ATOM 3960 O O . HIS B 1 170 ? -14.078 -5.449 2.334 1 98.81 170 HIS B O 1
ATOM 3966 N N . VAL B 1 171 ? -14.961 -7.477 1.821 1 98.94 171 VAL B N 1
ATOM 3967 C CA . VAL B 1 171 ? -14.008 -7.727 0.744 1 98.94 171 VAL B CA 1
ATOM 3968 C C . VAL B 1 171 ? -14.742 -7.754 -0.596 1 98.94 171 VAL B C 1
ATOM 3970 O O . VAL B 1 171 ? -15.781 -8.406 -0.731 1 98.94 171 VAL B O 1
ATOM 3973 N N . VAL B 1 172 ? -14.234 -6.996 -1.563 1 98.94 172 VAL B N 1
ATOM 3974 C CA . VAL B 1 172 ? -14.758 -7.023 -2.924 1 98.94 172 VAL B CA 1
ATOM 3975 C C . VAL B 1 172 ? -13.703 -7.566 -3.879 1 98.94 172 VAL B C 1
ATOM 3977 O O . VAL B 1 172 ? -12.539 -7.145 -3.832 1 98.94 172 VAL B O 1
ATOM 3980 N N . ILE B 1 173 ? -14.102 -8.469 -4.699 1 98.88 173 ILE B N 1
ATOM 3981 C CA . ILE B 1 173 ? -13.211 -9.086 -5.68 1 98.88 173 ILE B CA 1
ATOM 3982 C C . ILE B 1 173 ? -13.781 -8.883 -7.082 1 98.88 173 ILE B C 1
ATOM 3984 O O . ILE B 1 173 ? -14.922 -9.25 -7.355 1 98.88 173 ILE B O 1
ATOM 3988 N N . TYR B 1 174 ? -12.969 -8.281 -7.93 1 98.38 174 TYR B N 1
ATOM 3989 C CA . TYR B 1 174 ? -13.336 -8.195 -9.336 1 98.38 174 TYR B CA 1
ATOM 3990 C C . TYR B 1 174 ? -12.844 -9.422 -10.102 1 98.38 174 TYR B C 1
ATOM 3992 O O . TYR B 1 174 ? -11.648 -9.703 -10.133 1 98.38 174 TYR B O 1
ATOM 4000 N N . GLY B 1 175 ? -13.789 -10.133 -10.742 1 96.94 175 GLY B N 1
ATOM 4001 C CA . GLY B 1 175 ? -13.484 -11.359 -11.469 1 96.94 175 GLY B CA 1
ATOM 4002 C C . GLY B 1 175 ? -13.844 -12.609 -10.695 1 96.94 175 GLY B C 1
ATOM 4003 O O . GLY B 1 175 ? -13.508 -12.742 -9.516 1 96.94 175 GLY B O 1
ATOM 4004 N N . SER B 1 176 ? -14.5 -13.5 -11.406 1 95.56 176 SER B N 1
ATOM 4005 C CA . SER B 1 176 ? -14.93 -14.727 -10.734 1 95.56 176 SER B CA 1
ATOM 4006 C C . SER B 1 176 ? -14.312 -15.961 -11.375 1 95.56 176 SER B C 1
ATOM 4008 O O . SER B 1 176 ? -14.891 -17.047 -11.336 1 95.56 176 SER B O 1
ATOM 4010 N N . GLY B 1 177 ? -13.219 -15.812 -12.086 1 94 177 GLY B N 1
ATOM 4011 C CA . GLY B 1 177 ? -12.453 -17 -12.43 1 94 177 GLY B CA 1
ATOM 4012 C C . GLY B 1 177 ? -11.945 -17.75 -11.219 1 94 177 GLY B C 1
ATOM 4013 O O . GLY B 1 177 ? -12.289 -17.422 -10.078 1 94 177 GLY B O 1
ATOM 4014 N N . ILE B 1 178 ? -11.188 -18.719 -11.445 1 94.56 178 ILE B N 1
ATOM 4015 C CA . ILE B 1 178 ? -10.719 -19.562 -10.344 1 94.56 178 ILE B CA 1
ATOM 4016 C C . ILE B 1 178 ? -9.961 -18.703 -9.336 1 94.56 178 ILE B C 1
ATOM 4018 O O . ILE B 1 178 ? -10.109 -18.891 -8.125 1 94.56 178 ILE B O 1
ATOM 4022 N N . ILE B 1 179 ? -9.172 -17.781 -9.82 1 96.19 179 ILE B N 1
ATOM 4023 C CA . ILE B 1 179 ? -8.375 -16.938 -8.938 1 96.19 179 ILE B CA 1
ATOM 4024 C C . ILE B 1 179 ? -9.305 -16.094 -8.062 1 96.19 179 ILE B C 1
ATOM 4026 O O . ILE B 1 179 ? -9.109 -16 -6.848 1 96.19 179 ILE B O 1
ATOM 4030 N N . GLY B 1 180 ? -10.289 -15.477 -8.695 1 97.5 180 GLY B N 1
ATOM 4031 C CA . GLY B 1 180 ? -11.25 -14.688 -7.934 1 97.5 180 GLY B CA 1
ATOM 4032 C C . GLY B 1 180 ? -11.984 -15.5 -6.887 1 97.5 180 GLY B C 1
ATOM 4033 O O . GLY B 1 180 ? -12.156 -15.047 -5.754 1 97.5 180 GLY B O 1
ATOM 4034 N N . CYS B 1 181 ? -12.398 -16.656 -7.246 1 97.94 181 CYS B N 1
ATOM 4035 C CA . CYS B 1 181 ? -13.133 -17.516 -6.328 1 97.94 181 CYS B CA 1
ATOM 4036 C C . CYS B 1 181 ? -12.234 -17.969 -5.172 1 97.94 181 CYS B C 1
ATOM 4038 O O . CYS B 1 181 ? -12.68 -18.016 -4.023 1 97.94 181 CYS B O 1
ATOM 4040 N N . ILE B 1 182 ? -11.016 -18.266 -5.477 1 98.06 182 ILE B N 1
ATOM 4041 C CA . ILE B 1 182 ? -10.086 -18.672 -4.426 1 98.06 182 ILE B CA 1
ATOM 4042 C C . ILE B 1 182 ? -9.844 -17.5 -3.48 1 98.06 182 ILE B C 1
ATOM 4044 O O . ILE B 1 182 ? -9.805 -17.672 -2.26 1 98.06 182 ILE B O 1
ATOM 4048 N N . HIS B 1 183 ? -9.656 -16.312 -4.02 1 98.56 183 HIS B N 1
ATOM 4049 C CA . HIS B 1 183 ? -9.539 -15.117 -3.178 1 98.56 183 HIS B CA 1
ATOM 4050 C C . HIS B 1 183 ? -10.727 -15.008 -2.221 1 98.56 183 HIS B C 1
ATOM 4052 O O . HIS B 1 183 ? -10.547 -14.68 -1.045 1 98.56 183 HIS B O 1
ATOM 4058 N N . ALA B 1 184 ? -11.906 -15.25 -2.752 1 98.75 184 ALA B N 1
ATOM 4059 C CA . ALA B 1 184 ? -13.117 -15.172 -1.933 1 98.75 184 ALA B CA 1
ATOM 4060 C C . ALA B 1 184 ? -13.078 -16.188 -0.799 1 98.75 184 ALA B C 1
ATOM 4062 O O . ALA B 1 184 ? -13.344 -15.852 0.357 1 98.75 184 ALA B O 1
ATOM 4063 N N . GLU B 1 185 ? -12.719 -17.375 -1.129 1 98.5 185 GLU B N 1
ATOM 4064 C CA . GLU B 1 185 ? -12.656 -18.422 -0.113 1 98.5 185 GLU B CA 1
ATOM 4065 C C . GLU B 1 185 ? -11.625 -18.094 0.961 1 98.5 185 GLU B C 1
ATOM 4067 O O . GLU B 1 185 ? -11.898 -18.25 2.154 1 98.5 185 GLU B O 1
ATOM 4072 N N . LEU B 1 186 ? -10.477 -17.688 0.532 1 98.69 186 LEU B N 1
ATOM 4073 C CA . LEU B 1 186 ? -9.414 -17.344 1.472 1 98.69 186 LEU B CA 1
ATOM 4074 C C . LEU B 1 186 ? -9.828 -16.172 2.35 1 98.69 186 LEU B C 1
ATOM 4076 O O . LEU B 1 186 ? -9.469 -16.109 3.529 1 98.69 186 LEU B O 1
ATOM 4080 N N . ALA B 1 187 ? -10.562 -15.195 1.78 1 98.75 187 ALA B N 1
ATOM 4081 C CA . ALA B 1 187 ? -11.062 -14.07 2.564 1 98.75 187 ALA B CA 1
ATOM 4082 C C . ALA B 1 187 ? -12.008 -14.547 3.664 1 98.75 187 ALA B C 1
ATOM 4084 O O . ALA B 1 187 ? -11.914 -14.094 4.809 1 98.75 187 ALA B O 1
ATOM 4085 N N . PHE B 1 188 ? -12.938 -15.484 3.344 1 98.62 188 PHE B N 1
ATOM 4086 C CA . PHE B 1 188 ? -13.844 -16.062 4.332 1 98.62 188 PHE B CA 1
ATOM 4087 C C . PHE B 1 188 ? -13.062 -16.781 5.43 1 98.62 188 PHE B C 1
ATOM 4089 O O . PHE B 1 188 ? -13.391 -16.656 6.609 1 98.62 188 PHE B O 1
ATOM 4096 N N . LEU B 1 189 ? -12.047 -17.5 5.031 1 98 189 LEU B N 1
ATOM 4097 C CA . LEU B 1 189 ? -11.25 -18.25 5.992 1 98 189 LEU B CA 1
ATOM 4098 C C . LEU B 1 189 ? -10.555 -17.312 6.973 1 98 189 LEU B C 1
ATOM 4100 O O . LEU B 1 189 ? -10.281 -17.688 8.117 1 98 189 LEU B O 1
ATOM 4104 N N . LYS B 1 190 ? -10.328 -16.078 6.574 1 97.88 190 LYS B N 1
ATOM 4105 C CA . LYS B 1 190 ? -9.672 -15.094 7.426 1 97.88 190 LYS B CA 1
ATOM 4106 C C . LYS B 1 190 ? -10.688 -14.312 8.25 1 97.88 190 LYS B C 1
ATOM 4108 O O . LYS B 1 190 ? -10.328 -13.422 9.023 1 97.88 190 LYS B O 1
ATOM 4113 N N . GLY B 1 191 ? -11.984 -14.562 8.031 1 98.12 191 GLY B N 1
ATOM 4114 C CA . GLY B 1 191 ? -13.016 -14.016 8.898 1 98.12 191 GLY B CA 1
ATOM 4115 C C . GLY B 1 191 ? -13.75 -12.836 8.289 1 98.12 191 GLY B C 1
ATOM 4116 O O . GLY B 1 191 ? -14.469 -12.125 8.984 1 98.12 191 GLY B O 1
ATOM 4117 N N . ALA B 1 192 ? -13.602 -12.594 6.984 1 98.5 192 ALA B N 1
ATOM 4118 C CA . ALA B 1 192 ? -14.336 -11.508 6.344 1 98.5 192 ALA B CA 1
ATOM 4119 C C . ALA B 1 192 ? -15.836 -11.633 6.605 1 98.5 192 ALA B C 1
ATOM 4121 O O . ALA B 1 192 ? -16.391 -12.727 6.551 1 98.5 192 ALA B O 1
ATOM 4122 N N . ALA B 1 193 ? -16.469 -10.516 6.922 1 98.19 193 ALA B N 1
ATOM 4123 C CA . ALA B 1 193 ? -17.891 -10.516 7.211 1 98.19 193 ALA B CA 1
ATOM 4124 C C . ALA B 1 193 ? -18.719 -10.656 5.926 1 98.19 193 ALA B C 1
ATOM 4126 O O . ALA B 1 193 ? -19.734 -11.336 5.906 1 98.19 193 ALA B O 1
ATOM 4127 N N . LYS B 1 194 ? -18.281 -9.969 4.906 1 98.44 194 LYS B N 1
ATOM 4128 C CA . LYS B 1 194 ? -18.906 -10.039 3.588 1 98.44 194 LYS B CA 1
ATOM 4129 C C . LYS B 1 194 ? -17.859 -10.164 2.488 1 98.44 194 LYS B C 1
ATOM 4131 O O . LYS B 1 194 ? -16.797 -9.547 2.566 1 98.44 194 LYS B O 1
ATOM 4136 N N . VAL B 1 195 ? -18.188 -10.969 1.555 1 98.88 195 VAL B N 1
ATOM 4137 C CA . VAL B 1 195 ? -17.391 -11.094 0.348 1 98.88 195 VAL B CA 1
ATOM 4138 C C . VAL B 1 195 ? -18.266 -10.93 -0.887 1 98.88 195 VAL B C 1
ATOM 4140 O O . VAL B 1 195 ? -19.25 -11.648 -1.051 1 98.88 195 VAL B O 1
ATOM 4143 N N . MET B 1 196 ? -17.922 -9.945 -1.69 1 98.94 196 MET B N 1
ATOM 4144 C CA . MET B 1 196 ? -18.672 -9.648 -2.916 1 98.94 196 MET B CA 1
ATOM 4145 C C . MET B 1 196 ? -17.797 -9.883 -4.145 1 98.94 196 MET B C 1
ATOM 4147 O O . MET B 1 196 ? -16.609 -9.523 -4.148 1 98.94 196 MET B O 1
ATOM 4151 N N . ILE B 1 197 ? -18.328 -10.508 -5.137 1 98.81 197 ILE B N 1
ATOM 4152 C CA . ILE B 1 197 ? -17.625 -10.719 -6.398 1 98.81 197 ILE B CA 1
ATOM 4153 C C . ILE B 1 197 ? -18.328 -9.938 -7.512 1 98.81 197 ILE B C 1
ATOM 4155 O O . ILE B 1 197 ? -19.547 -10.062 -7.691 1 98.81 197 ILE B O 1
ATOM 4159 N N . VAL B 1 198 ? -17.609 -9.117 -8.188 1 98.75 198 VAL B N 1
ATOM 4160 C CA . VAL B 1 198 ? -18.109 -8.367 -9.336 1 98.75 198 VAL B CA 1
ATOM 4161 C C . VAL B 1 198 ? -17.75 -9.109 -10.625 1 98.75 198 VAL B C 1
ATOM 4163 O O . VAL B 1 198 ? -16.578 -9.266 -10.961 1 98.75 198 VAL B O 1
ATOM 4166 N N . GLU B 1 199 ? -18.734 -9.555 -11.367 1 97.94 199 GLU B N 1
ATOM 4167 C CA . GLU B 1 199 ? -18.578 -10.391 -12.555 1 97.94 199 GLU B CA 1
ATOM 4168 C C . GLU B 1 199 ? -19.703 -10.133 -13.555 1 97.94 199 GLU B C 1
ATOM 4170 O O . GLU B 1 199 ? -20.875 -10.344 -13.25 1 97.94 199 GLU B O 1
ATOM 4175 N N . PRO B 1 200 ? -19.297 -9.672 -14.766 1 96.5 200 PRO B N 1
ATOM 4176 C CA . PRO B 1 200 ? -20.328 -9.328 -15.742 1 96.5 200 PRO B CA 1
ATOM 4177 C C . PRO B 1 200 ? -20.938 -10.562 -16.422 1 96.5 200 PRO B C 1
ATOM 4179 O O . PRO B 1 200 ? -22.062 -10.508 -16.906 1 96.5 200 PRO B O 1
ATOM 4182 N N . VAL B 1 201 ? -20.203 -11.664 -16.547 1 93.75 201 VAL B N 1
ATOM 4183 C CA . VAL B 1 201 ? -20.688 -12.859 -17.234 1 93.75 201 VAL B CA 1
ATOM 4184 C C . VAL B 1 201 ? -21.594 -13.664 -16.297 1 93.75 201 VAL B C 1
ATOM 4186 O O . VAL B 1 201 ? -21.109 -14.234 -15.312 1 93.75 201 VAL B O 1
ATOM 4189 N N . GLU B 1 202 ? -22.766 -13.812 -16.641 1 94.69 202 GLU B N 1
ATOM 4190 C CA . GLU B 1 202 ? -23.766 -14.414 -15.781 1 94.69 202 GLU B CA 1
ATOM 4191 C C . GLU B 1 202 ? -23.406 -15.844 -15.406 1 94.69 202 GLU B C 1
ATOM 4193 O O . GLU B 1 202 ? -23.5 -16.234 -14.242 1 94.69 202 GLU B O 1
ATOM 4198 N N . LYS B 1 203 ? -22.984 -16.578 -16.375 1 91.44 203 LYS B N 1
ATOM 4199 C CA . LYS B 1 203 ? -22.625 -17.969 -16.109 1 91.44 203 LYS B CA 1
ATOM 4200 C C . LYS B 1 203 ? -21.531 -18.062 -15.055 1 91.44 203 LYS B C 1
ATOM 4202 O O . LYS B 1 203 ? -21.609 -18.891 -14.141 1 91.44 203 LYS B O 1
ATOM 4207 N N . ARG B 1 204 ? -20.594 -17.234 -15.117 1 93.38 204 ARG B N 1
ATOM 4208 C CA . ARG B 1 204 ? -19.484 -17.234 -14.18 1 93.38 204 ARG B CA 1
ATOM 4209 C C . ARG B 1 204 ? -19.922 -16.766 -12.805 1 93.38 204 ARG B C 1
ATOM 4211 O O . ARG B 1 204 ? -19.469 -17.297 -11.781 1 93.38 204 ARG B O 1
ATOM 4218 N N . GLY B 1 205 ? -20.766 -15.75 -12.828 1 95.69 205 GLY B N 1
ATOM 4219 C CA . GLY B 1 205 ? -21.312 -15.289 -11.562 1 95.69 205 GLY B CA 1
ATOM 4220 C C . GLY B 1 205 ? -22.094 -16.359 -10.82 1 95.69 205 GLY B C 1
ATOM 4221 O O . GLY B 1 205 ? -21.922 -16.531 -9.609 1 95.69 205 GLY B O 1
ATOM 4222 N N . LYS B 1 206 ? -22.844 -17.094 -11.562 1 95 206 LYS B N 1
ATOM 4223 C CA . LYS B 1 206 ? -23.641 -18.172 -10.969 1 95 206 LYS B CA 1
ATOM 4224 C C . LYS B 1 206 ? -22.75 -19.281 -10.438 1 95 206 LYS B C 1
ATOM 4226 O O . LYS B 1 206 ? -23.016 -19.844 -9.367 1 95 206 LYS B O 1
ATOM 4231 N N . ILE B 1 207 ? -21.719 -19.531 -11.156 1 92.44 207 ILE B N 1
ATOM 4232 C CA . ILE B 1 207 ? -20.766 -20.547 -10.719 1 92.44 207 ILE B CA 1
ATOM 4233 C C . ILE B 1 207 ? -20.109 -20.109 -9.414 1 92.44 207 ILE B C 1
ATOM 4235 O O . ILE B 1 207 ? -19.922 -20.922 -8.5 1 92.44 207 ILE B O 1
ATOM 4239 N N . ALA B 1 208 ? -19.781 -18.875 -9.32 1 95.81 208 ALA B N 1
ATOM 4240 C CA . ALA B 1 208 ? -19.156 -18.344 -8.117 1 95.81 208 ALA B CA 1
ATOM 4241 C C . ALA B 1 208 ? -20.062 -18.516 -6.898 1 95.81 208 ALA B C 1
ATOM 4243 O O . ALA B 1 208 ? -19.609 -18.938 -5.828 1 95.81 208 ALA B O 1
ATOM 4244 N N . ILE B 1 209 ? -21.328 -18.234 -7.066 1 96.94 209 ILE B N 1
ATOM 4245 C CA . ILE B 1 209 ? -22.297 -18.375 -5.98 1 96.94 209 ILE B CA 1
ATOM 4246 C C . ILE B 1 209 ? -22.391 -19.844 -5.566 1 96.94 209 ILE B C 1
ATOM 4248 O O . ILE B 1 209 ? -22.516 -20.156 -4.379 1 96.94 209 ILE B O 1
ATOM 4252 N N . GLU B 1 210 ? -22.328 -20.656 -6.539 1 96.19 210 GLU B N 1
ATOM 4253 C CA . GLU B 1 210 ? -22.438 -22.094 -6.281 1 96.19 210 GLU B CA 1
ATOM 4254 C C . GLU B 1 210 ? -21.203 -22.625 -5.578 1 96.19 210 GLU B C 1
ATOM 4256 O O . GLU B 1 210 ? -21.297 -23.391 -4.617 1 96.19 210 GLU B O 1
ATOM 4261 N N . LYS B 1 211 ? -20.062 -22.188 -6.023 1 96 211 LYS B N 1
ATOM 4262 C CA . LYS B 1 211 ? -18.812 -22.781 -5.598 1 96 211 LYS B CA 1
ATOM 4263 C C . LYS B 1 211 ? -18.281 -22.125 -4.324 1 96 211 LYS B C 1
ATOM 4265 O O . LYS B 1 211 ? -17.469 -22.703 -3.605 1 96 211 LYS B O 1
ATOM 4270 N N . VAL B 1 212 ? -18.719 -20.953 -4.07 1 97.69 212 VAL B N 1
ATOM 4271 C CA . VAL B 1 212 ? -18.281 -20.219 -2.887 1 97.69 212 VAL B CA 1
ATOM 4272 C C . VAL B 1 212 ? -19.5 -19.766 -2.082 1 97.69 212 VAL B C 1
ATOM 4274 O O . VAL B 1 212 ? -19.906 -18.594 -2.164 1 97.69 212 VAL B O 1
ATOM 4277 N N . PRO B 1 213 ? -20 -20.641 -1.268 1 96.94 213 PRO B N 1
ATOM 4278 C CA . PRO B 1 213 ? -21.188 -20.281 -0.494 1 96.94 213 PRO B CA 1
ATOM 4279 C C . PRO B 1 213 ? -21 -19.016 0.331 1 96.94 213 PRO B C 1
ATOM 4281 O O . PRO B 1 213 ? -19.969 -18.844 0.978 1 96.94 213 PRO B O 1
ATOM 4284 N N . GLY B 1 214 ? -21.984 -18.125 0.235 1 97.62 214 GLY B N 1
ATOM 4285 C CA . GLY B 1 214 ? -21.984 -16.922 1.038 1 97.62 214 GLY B CA 1
ATOM 4286 C C . GLY B 1 214 ? -21.547 -15.688 0.26 1 97.62 214 GLY B C 1
ATOM 4287 O O . GLY B 1 214 ? -21.766 -14.555 0.701 1 97.62 214 GLY B O 1
ATOM 4288 N N . VAL B 1 215 ? -20.953 -15.922 -0.896 1 98.31 215 VAL B N 1
ATOM 4289 C CA . VAL B 1 215 ? -20.5 -14.773 -1.672 1 98.31 215 VAL B CA 1
ATOM 4290 C C . VAL B 1 215 ? -21.688 -14.039 -2.264 1 98.31 215 VAL B C 1
ATOM 4292 O O . VAL B 1 215 ? -22.734 -14.648 -2.551 1 98.31 215 VAL B O 1
ATOM 4295 N N . ILE B 1 216 ? -21.609 -12.773 -2.367 1 98.62 216 ILE B N 1
ATOM 4296 C CA . ILE B 1 216 ? -22.594 -11.93 -3.033 1 98.62 216 ILE B CA 1
ATOM 4297 C C . ILE B 1 216 ? -22.094 -11.57 -4.434 1 98.62 216 ILE B C 1
ATOM 4299 O O . ILE B 1 216 ? -20.984 -11.062 -4.602 1 98.62 216 ILE B O 1
ATOM 4303 N N . TRP B 1 217 ? -22.906 -11.898 -5.422 1 98.62 217 TRP B N 1
ATOM 4304 C CA . TRP B 1 217 ? -22.562 -11.609 -6.809 1 98.62 217 TRP B CA 1
ATOM 4305 C C . TRP B 1 217 ? -23.172 -10.289 -7.262 1 98.62 217 TRP B C 1
ATOM 4307 O O . TRP B 1 217 ? -24.359 -10.047 -7.039 1 98.62 217 TRP B O 1
ATOM 4317 N N . ILE B 1 218 ? -22.344 -9.406 -7.789 1 98.62 218 ILE B N 1
ATOM 4318 C CA . ILE B 1 218 ? -22.766 -8.156 -8.398 1 98.62 218 ILE B CA 1
ATOM 4319 C C . ILE B 1 218 ? -22.469 -8.18 -9.898 1 98.62 218 ILE B C 1
ATOM 4321 O O . ILE B 1 218 ? -21.312 -8.352 -10.305 1 98.62 218 ILE B O 1
ATOM 4325 N N . ASN B 1 219 ? -23.453 -8.016 -10.758 1 98.31 219 ASN B N 1
ATOM 4326 C CA . ASN B 1 219 ? -23.297 -7.887 -12.203 1 98.31 219 ASN B CA 1
ATOM 4327 C C . ASN B 1 219 ? -23.219 -6.426 -12.625 1 98.31 219 ASN B C 1
ATOM 4329 O O . ASN B 1 219 ? -24.234 -5.727 -12.664 1 98.31 219 ASN B O 1
ATOM 4333 N N . PRO B 1 220 ? -22.031 -6 -13 1 97.12 220 PRO B N 1
ATOM 4334 C CA . PRO B 1 220 ? -21.859 -4.57 -13.281 1 97.12 220 PRO B CA 1
ATOM 4335 C C . PRO B 1 220 ? -22.562 -4.129 -14.555 1 97.12 220 PRO B C 1
ATOM 4337 O O . PRO B 1 220 ? -22.672 -2.93 -14.828 1 97.12 220 PRO B O 1
ATOM 4340 N N . PHE B 1 221 ? -23.047 -5.039 -15.344 1 96.12 221 PHE B N 1
ATOM 4341 C CA . PHE B 1 221 ? -23.781 -4.699 -16.547 1 96.12 221 PHE B CA 1
ATOM 4342 C C . PHE B 1 221 ? -25.25 -4.379 -16.234 1 96.12 221 PHE B C 1
ATOM 4344 O O . PHE B 1 221 ? -25.922 -3.697 -17 1 96.12 221 PHE B O 1
ATOM 4351 N N . THR B 1 222 ? -25.734 -4.883 -15.18 1 96.88 222 THR B N 1
ATOM 4352 C CA . THR B 1 222 ? -27.141 -4.691 -14.859 1 96.88 222 THR B CA 1
ATOM 4353 C C . THR B 1 222 ? -27.297 -3.947 -13.539 1 96.88 222 THR B C 1
ATOM 4355 O O . THR B 1 222 ? -28.391 -3.482 -13.203 1 96.88 222 THR B O 1
ATOM 4358 N N . GLN B 1 223 ? -26.234 -3.906 -12.773 1 97.31 223 GLN B N 1
ATOM 4359 C CA . GLN B 1 223 ? -26.219 -3.225 -11.477 1 97.31 223 GLN B CA 1
ATOM 4360 C C . GLN B 1 223 ? -25.109 -2.191 -11.406 1 97.31 223 GLN B C 1
ATOM 4362 O O . GLN B 1 223 ? -24.062 -2.355 -12.039 1 97.31 223 GLN B O 1
ATOM 4367 N N . ASN B 1 224 ? -25.375 -1.144 -10.656 1 98 224 ASN B N 1
ATOM 4368 C CA . ASN B 1 224 ? -24.312 -0.209 -10.328 1 98 224 ASN B CA 1
ATOM 4369 C C . ASN B 1 224 ? -23.438 -0.731 -9.195 1 98 224 ASN B C 1
ATOM 4371 O O . ASN B 1 224 ? -23.875 -0.803 -8.047 1 98 224 ASN B O 1
ATOM 4375 N N . THR B 1 225 ? -22.234 -1.076 -9.484 1 98.44 225 THR B N 1
ATOM 4376 C CA . THR B 1 225 ? -21.328 -1.718 -8.531 1 98.44 225 THR B CA 1
ATOM 4377 C C . THR B 1 225 ? -21.141 -0.848 -7.289 1 98.44 225 THR B C 1
ATOM 4379 O O . THR B 1 225 ? -21.219 -1.344 -6.164 1 98.44 225 THR B O 1
ATOM 4382 N N . VAL B 1 226 ? -20.922 0.449 -7.465 1 98.44 226 VAL B N 1
ATOM 4383 C CA . VAL B 1 226 ? -20.703 1.372 -6.359 1 98.44 226 VAL B CA 1
ATOM 4384 C C . VAL B 1 226 ? -21.922 1.375 -5.438 1 98.44 226 VAL B C 1
ATOM 4386 O O . VAL B 1 226 ? -21.781 1.215 -4.223 1 98.44 226 VAL B O 1
ATOM 4389 N N . GLU B 1 227 ? -23.062 1.519 -6 1 98.5 227 GLU B N 1
ATOM 4390 C CA . GLU B 1 227 ? -24.297 1.553 -5.219 1 98.5 227 GLU B CA 1
ATOM 4391 C C . GLU B 1 227 ? -24.516 0.244 -4.465 1 98.5 227 GLU B C 1
ATOM 4393 O O . GLU B 1 227 ? -24.891 0.252 -3.295 1 98.5 227 GLU B O 1
ATOM 4398 N N . GLU B 1 228 ? -24.25 -0.894 -5.121 1 98.69 228 GLU B N 1
ATOM 4399 C CA . GLU B 1 228 ? -24.469 -2.195 -4.496 1 98.69 228 GLU B CA 1
ATOM 4400 C C . GLU B 1 228 ? -23.5 -2.404 -3.324 1 98.69 228 GLU B C 1
ATOM 4402 O O . GLU B 1 228 ? -23.906 -2.896 -2.268 1 98.69 228 GLU B O 1
ATOM 4407 N N . VAL B 1 229 ? -22.266 -2.066 -3.482 1 98.75 229 VAL B N 1
ATOM 4408 C CA . VAL B 1 229 ? -21.281 -2.217 -2.416 1 98.75 229 VAL B CA 1
ATOM 4409 C C . VAL B 1 229 ? -21.656 -1.33 -1.232 1 98.75 229 VAL B C 1
ATOM 4411 O O . VAL B 1 229 ? -21.609 -1.77 -0.081 1 98.75 229 VAL B O 1
ATOM 4414 N N . MET B 1 230 ? -22.031 -0.061 -1.542 1 98.5 230 MET B N 1
ATOM 4415 C CA . MET B 1 230 ? -22.422 0.854 -0.469 1 98.5 230 MET B CA 1
ATOM 4416 C C . MET B 1 230 ? -23.641 0.34 0.273 1 98.5 230 MET B C 1
ATOM 4418 O O . MET B 1 230 ? -23.719 0.415 1.501 1 98.5 230 MET B O 1
ATOM 4422 N N . LYS B 1 231 ? -24.609 -0.177 -0.486 1 98.38 231 LYS B N 1
ATOM 4423 C CA . LYS B 1 231 ? -25.797 -0.754 0.124 1 98.38 231 LYS B CA 1
ATOM 4424 C C . LYS B 1 231 ? -25.438 -1.925 1.034 1 98.38 231 LYS B C 1
ATOM 4426 O O . LYS B 1 231 ? -25.891 -1.981 2.184 1 98.38 231 LYS B O 1
ATOM 4431 N N . GLU B 1 232 ? -24.547 -2.84 0.589 1 98.31 232 GLU B N 1
ATOM 4432 C CA . GLU B 1 232 ? -24.203 -4.051 1.321 1 98.31 232 GLU B CA 1
ATOM 4433 C C . GLU B 1 232 ? -23.344 -3.73 2.545 1 98.31 232 GLU B C 1
ATOM 4435 O O . GLU B 1 232 ? -23.25 -4.543 3.467 1 98.31 232 GLU B O 1
ATOM 4440 N N . THR B 1 233 ? -22.734 -2.564 2.562 1 98 233 THR B N 1
ATOM 4441 C CA . THR B 1 233 ? -21.812 -2.229 3.643 1 98 23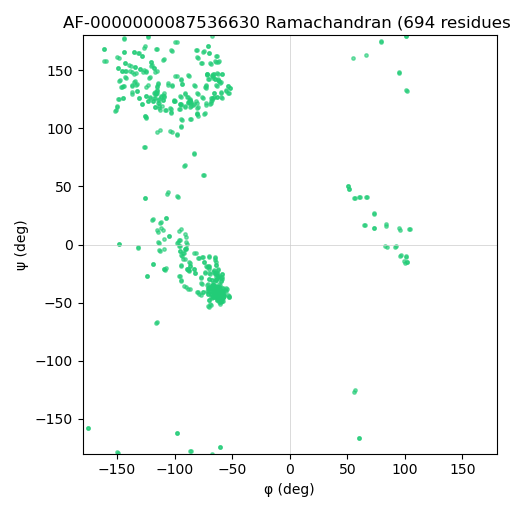3 THR B CA 1
ATOM 4442 C C . THR B 1 233 ? -22.344 -1.067 4.473 1 98 233 THR B C 1
ATOM 4444 O O . THR B 1 233 ? -21.594 -0.421 5.207 1 98 233 THR B O 1
ATOM 4447 N N . ASP B 1 234 ? -23.625 -0.704 4.281 1 96.94 234 ASP B N 1
ATOM 4448 C CA . ASP B 1 234 ? -24.266 0.399 4.988 1 96.94 234 ASP B CA 1
ATOM 4449 C C . ASP B 1 234 ? -23.484 1.702 4.789 1 96.94 234 ASP B C 1
ATOM 4451 O O . ASP B 1 234 ? -23.188 2.402 5.758 1 96.94 234 ASP B O 1
ATOM 4455 N N . ASN B 1 235 ? -23.031 1.882 3.598 1 96.31 235 ASN B N 1
ATOM 4456 C CA . ASN B 1 235 ? -22.375 3.088 3.1 1 96.31 235 ASN B CA 1
ATOM 4457 C C . ASN B 1 235 ? -20.969 3.238 3.662 1 96.31 235 ASN B C 1
ATOM 4459 O O . ASN B 1 235 ? -20.391 4.324 3.611 1 96.31 235 ASN B O 1
ATOM 4463 N N . TYR B 1 236 ? -20.422 2.195 4.242 1 96.31 236 TYR B N 1
ATOM 4464 C CA . TYR B 1 236 ? -19.078 2.209 4.785 1 96.31 236 TYR B CA 1
ATOM 4465 C C . TYR B 1 236 ? -18.031 2.064 3.676 1 96.31 236 TYR B C 1
ATOM 4467 O O . TYR B 1 236 ? -17 2.734 3.691 1 96.31 236 TYR B O 1
ATOM 4475 N N . GLY B 1 237 ? -18.25 1.165 2.705 1 98.12 237 GLY B N 1
ATOM 4476 C CA . GLY B 1 237 ? -17.297 0.818 1.655 1 98.12 237 GLY B CA 1
ATOM 4477 C C . GLY B 1 237 ? -16.562 -0.481 1.92 1 98.12 237 GLY B C 1
ATOM 4478 O O . GLY B 1 237 ? -16.828 -1.154 2.92 1 98.12 237 GLY B O 1
ATOM 4479 N N . ALA B 1 238 ? -15.68 -0.855 0.996 1 98.81 238 ALA B N 1
ATOM 4480 C CA . ALA B 1 238 ? -14.938 -2.107 1.101 1 98.81 238 ALA B CA 1
ATOM 4481 C C . ALA B 1 238 ? -13.617 -1.898 1.831 1 98.81 238 ALA B C 1
ATOM 4483 O O . ALA B 1 238 ? -12.836 -1.011 1.477 1 98.81 238 ALA B O 1
ATOM 4484 N N . ASP B 1 239 ? -13.344 -2.719 2.814 1 98.56 239 ASP B N 1
ATOM 4485 C CA . ASP B 1 239 ? -12.062 -2.674 3.51 1 98.56 239 ASP B CA 1
ATOM 4486 C C . ASP B 1 239 ? -10.93 -3.162 2.609 1 98.56 239 ASP B C 1
ATOM 4488 O O . ASP B 1 239 ? -9.805 -2.656 2.684 1 98.56 239 ASP B O 1
ATOM 4492 N N . VAL B 1 240 ? -11.242 -4.152 1.823 1 98.88 240 VAL B N 1
ATOM 4493 C CA . VAL B 1 240 ? -10.273 -4.746 0.907 1 98.88 240 VAL B CA 1
ATOM 4494 C C . VAL B 1 240 ? -10.898 -4.906 -0.476 1 98.88 240 VAL B C 1
ATOM 4496 O O . VAL B 1 240 ? -12.047 -5.34 -0.597 1 98.88 240 VAL B O 1
ATOM 4499 N N . VAL B 1 241 ? -10.195 -4.488 -1.49 1 98.81 241 VAL B N 1
ATOM 4500 C CA . VAL B 1 241 ? -10.609 -4.699 -2.873 1 98.81 241 VAL B CA 1
ATOM 4501 C C . VAL B 1 241 ? -9.5 -5.414 -3.643 1 98.81 241 VAL B C 1
ATOM 4503 O O . VAL B 1 241 ? -8.336 -5 -3.604 1 98.81 241 VAL B O 1
ATOM 4506 N N . ILE B 1 242 ? -9.828 -6.5 -4.312 1 98.5 242 ILE B N 1
ATOM 4507 C CA . ILE B 1 242 ? -8.875 -7.27 -5.113 1 98.5 242 ILE B CA 1
ATOM 4508 C C . ILE B 1 242 ? -9.32 -7.27 -6.574 1 98.5 242 ILE B C 1
ATOM 4510 O O . ILE B 1 242 ? -10.445 -7.664 -6.891 1 98.5 242 ILE B O 1
ATOM 4514 N N . THR B 1 243 ? -8.453 -6.816 -7.434 1 96.94 243 THR B N 1
ATOM 4515 C CA . THR B 1 243 ? -8.758 -6.84 -8.859 1 96.94 243 THR B CA 1
ATOM 4516 C C . THR B 1 243 ? -8.117 -8.055 -9.531 1 96.94 243 THR B C 1
ATOM 4518 O O . THR B 1 243 ? -6.973 -7.988 -9.977 1 96.94 243 THR B O 1
ATOM 4521 N N . ALA B 1 244 ? -8.859 -9.055 -9.633 1 95.56 244 ALA B N 1
ATOM 4522 C CA . ALA B 1 244 ? -8.398 -10.297 -10.25 1 95.56 244 ALA B CA 1
ATOM 4523 C C . ALA B 1 244 ? -8.844 -10.375 -11.711 1 95.56 244 ALA B C 1
ATOM 4525 O O . ALA B 1 244 ? -9.367 -11.398 -12.156 1 95.56 244 ALA B O 1
ATOM 4526 N N . THR B 1 245 ? -8.742 -9.266 -12.422 1 91.44 245 THR B N 1
ATOM 4527 C CA . THR B 1 245 ? -9.07 -9.148 -13.836 1 91.44 245 THR B CA 1
ATOM 4528 C C . THR B 1 245 ? -8.117 -8.18 -14.539 1 91.44 245 THR B C 1
ATOM 4530 O O . THR B 1 245 ? -7.395 -7.43 -13.875 1 91.44 245 THR B O 1
ATOM 4533 N N . SER B 1 246 ? -8.125 -8.219 -15.867 1 87.88 246 SER B N 1
ATOM 4534 C CA . SER B 1 246 ? -7.242 -7.363 -16.641 1 87.88 246 SER B CA 1
ATOM 4535 C C . SER B 1 246 ? -8.008 -6.215 -17.297 1 87.88 246 SER B C 1
ATOM 4537 O O . SER B 1 246 ? -7.828 -5.934 -18.484 1 87.88 246 SER B O 1
ATOM 4539 N N . VAL B 1 247 ? -8.859 -5.598 -16.531 1 88.69 247 VAL B N 1
ATOM 4540 C CA . VAL B 1 247 ? -9.68 -4.492 -17.031 1 88.69 247 VAL B CA 1
ATOM 4541 C C . VAL B 1 247 ? -9.266 -3.195 -16.328 1 88.69 247 VAL B C 1
ATOM 4543 O O . VAL B 1 247 ? -9.422 -3.057 -15.117 1 88.69 247 VAL B O 1
ATOM 4546 N N . PRO B 1 248 ? -8.82 -2.254 -17.094 1 88.12 248 PRO B N 1
ATOM 4547 C CA . PRO B 1 248 ? -8.266 -1.036 -16.5 1 88.12 248 PRO B CA 1
ATOM 4548 C C . PRO B 1 248 ? -9.289 -0.258 -15.688 1 88.12 248 PRO B C 1
ATOM 4550 O O . PRO B 1 248 ? -8.961 0.293 -14.633 1 88.12 248 PRO B O 1
ATOM 4553 N N . SER B 1 249 ? -10.516 -0.159 -16.141 1 89.12 249 SER B N 1
ATOM 4554 C CA . SER B 1 249 ? -11.531 0.666 -15.492 1 89.12 249 SER B CA 1
ATOM 4555 C C . SER B 1 249 ? -11.828 0.178 -14.078 1 89.12 249 SER B C 1
ATOM 4557 O O . SER B 1 249 ? -12.297 0.946 -13.234 1 89.12 249 SER B O 1
ATOM 4559 N N . VAL B 1 250 ? -11.523 -1.059 -13.781 1 93.19 250 VAL B N 1
ATOM 4560 C CA . VAL B 1 250 ? -11.781 -1.64 -12.461 1 93.19 250 VAL B CA 1
ATOM 4561 C C . VAL B 1 250 ? -10.836 -1.024 -11.43 1 93.19 250 VAL B C 1
ATOM 4563 O O . VAL B 1 250 ? -11.188 -0.912 -10.258 1 93.19 250 VAL B O 1
ATOM 4566 N N . HIS B 1 251 ? -9.672 -0.641 -11.891 1 92.25 251 HIS B N 1
ATOM 4567 C CA . HIS B 1 251 ? -8.711 -0.038 -10.984 1 92.25 251 HIS B CA 1
ATOM 4568 C C . HIS B 1 251 ? -9.234 1.279 -10.414 1 92.25 251 HIS B C 1
ATOM 4570 O O . HIS B 1 251 ? -9.031 1.576 -9.234 1 92.25 251 HIS B O 1
ATOM 4576 N N . THR B 1 252 ? -9.891 2.01 -11.258 1 90.38 252 THR B N 1
ATOM 4577 C CA . THR B 1 252 ? -10.492 3.264 -10.812 1 90.38 252 THR B CA 1
ATOM 4578 C C . THR B 1 252 ? -11.68 3 -9.891 1 90.38 252 THR B C 1
ATOM 4580 O O . THR B 1 252 ? -11.805 3.629 -8.836 1 90.38 252 THR B O 1
ATOM 4583 N N . GLU B 1 253 ? -12.5 2.141 -10.328 1 95.75 253 GLU B N 1
ATOM 4584 C CA . GLU B 1 253 ? -13.688 1.826 -9.531 1 95.75 253 GLU B CA 1
ATOM 4585 C C . GLU B 1 253 ? -13.305 1.258 -8.172 1 95.75 253 GLU B C 1
ATOM 4587 O O . GLU B 1 253 ? -13.977 1.515 -7.172 1 95.75 253 GLU B O 1
ATOM 4592 N N . ALA B 1 254 ? -12.242 0.469 -8.141 1 97.31 254 ALA B N 1
ATOM 4593 C CA . ALA B 1 254 ? -11.75 -0.087 -6.883 1 97.31 254 ALA B CA 1
ATOM 4594 C C . ALA B 1 254 ? -11.453 1.019 -5.871 1 97.31 254 ALA B C 1
ATOM 4596 O O . ALA B 1 254 ? -11.758 0.883 -4.688 1 97.31 254 ALA B O 1
ATOM 4597 N N . GLN B 1 255 ? -10.906 2.1 -6.32 1 96.44 255 GLN B N 1
ATOM 4598 C CA . GLN B 1 255 ? -10.586 3.225 -5.445 1 96.44 255 GLN B CA 1
ATOM 4599 C C . GLN B 1 255 ? -11.859 3.902 -4.938 1 96.44 255 GLN B C 1
ATOM 4601 O O . GLN B 1 255 ? -11.898 4.387 -3.803 1 96.44 255 GLN B O 1
ATOM 4606 N N . ILE B 1 256 ? -12.836 3.957 -5.777 1 97.31 256 ILE B N 1
ATOM 4607 C CA . ILE B 1 256 ? -14.078 4.637 -5.445 1 97.31 256 ILE B CA 1
ATOM 4608 C C . ILE B 1 256 ? -14.828 3.844 -4.379 1 97.31 256 ILE B C 1
ATOM 4610 O O . ILE B 1 256 ? -15.312 4.414 -3.398 1 97.31 256 ILE B O 1
ATOM 4614 N N . ILE B 1 257 ? -14.852 2.529 -4.461 1 98.5 257 ILE B N 1
ATOM 4615 C CA . ILE B 1 257 ? -15.688 1.726 -3.576 1 98.5 257 ILE B CA 1
ATOM 4616 C C . ILE B 1 257 ? -14.938 1.431 -2.279 1 98.5 257 ILE B C 1
ATOM 4618 O O . ILE B 1 257 ? -15.531 0.984 -1.297 1 98.5 257 ILE B O 1
ATOM 4622 N N . ALA B 1 258 ? -13.617 1.567 -2.281 1 98.5 258 ALA B N 1
ATOM 4623 C CA . ALA B 1 258 ? -12.836 1.295 -1.08 1 98.5 258 ALA B CA 1
ATOM 4624 C C . ALA B 1 258 ? -13.234 2.229 0.059 1 98.5 258 ALA B C 1
ATOM 4626 O O . ALA B 1 258 ? -13.477 3.418 -0.161 1 98.5 258 ALA B O 1
ATOM 4627 N N . ALA B 1 259 ? -13.289 1.696 1.268 1 98.06 259 ALA B N 1
ATOM 4628 C CA . ALA B 1 259 ? -13.477 2.502 2.471 1 98.06 259 ALA B CA 1
ATOM 4629 C C . ALA B 1 259 ? -12.242 3.346 2.77 1 98.06 259 ALA B C 1
ATOM 4631 O O . ALA B 1 259 ? -11.18 3.135 2.178 1 98.06 259 ALA B O 1
ATOM 4632 N N . LYS B 1 260 ? -12.398 4.328 3.627 1 97 260 LYS B N 1
ATOM 4633 C CA . LYS B 1 260 ? -11.219 5.012 4.156 1 97 260 LYS B CA 1
ATOM 4634 C C . LYS B 1 260 ? -10.211 4.016 4.723 1 97 260 LYS B C 1
ATOM 4636 O O . LYS B 1 260 ? -10.594 3.049 5.387 1 97 260 LYS B O 1
ATOM 4641 N N . MET B 1 261 ? -8.914 4.25 4.352 1 96.44 261 MET B N 1
ATOM 4642 C CA . MET B 1 261 ? -7.816 3.385 4.77 1 96.44 261 MET B CA 1
ATOM 4643 C C . MET B 1 261 ? -7.969 1.99 4.168 1 96.44 261 MET B C 1
ATOM 4645 O O . MET B 1 261 ? -7.418 1.021 4.691 1 96.44 261 MET B O 1
ATOM 4649 N N . GLY B 1 262 ? -8.828 1.925 3.123 1 97.69 262 GLY B N 1
ATOM 4650 C CA . GLY B 1 262 ? -8.969 0.653 2.434 1 97.69 262 GLY B CA 1
ATOM 4651 C C . GLY B 1 262 ? -7.684 0.169 1.793 1 97.69 262 GLY B C 1
ATOM 4652 O O . GLY B 1 262 ? -6.781 0.963 1.522 1 97.69 262 GLY B O 1
ATOM 4653 N N . ARG B 1 263 ? -7.613 -1.099 1.569 1 98.06 263 ARG B N 1
ATOM 4654 C CA . ARG B 1 263 ? -6.473 -1.747 0.932 1 98.06 263 ARG B CA 1
ATOM 4655 C C . ARG B 1 263 ? -6.871 -2.367 -0.403 1 98.06 263 ARG B C 1
ATOM 4657 O O . ARG B 1 263 ? -7.863 -3.096 -0.484 1 98.06 263 ARG B O 1
ATOM 4664 N N . ILE B 1 264 ? -6.09 -2.088 -1.479 1 98.06 264 ILE B N 1
ATOM 4665 C CA . ILE B 1 264 ? -6.406 -2.533 -2.832 1 98.06 264 ILE B CA 1
ATOM 4666 C C . ILE B 1 264 ? -5.266 -3.391 -3.373 1 98.06 264 ILE B C 1
ATOM 4668 O O . ILE B 1 264 ? -4.105 -2.973 -3.361 1 98.06 264 ILE B O 1
ATOM 4672 N N . SER B 1 265 ? -5.574 -4.547 -3.812 1 97.75 265 SER B N 1
ATOM 4673 C CA . SER B 1 265 ? -4.617 -5.434 -4.473 1 97.75 265 SER B CA 1
ATOM 4674 C C . SER B 1 265 ? -4.816 -5.43 -5.984 1 97.75 265 SER B C 1
ATOM 4676 O O . SER B 1 265 ? -5.844 -5.887 -6.48 1 97.75 265 SER B O 1
ATOM 4678 N N . LEU B 1 266 ? -3.832 -4.91 -6.66 1 95.31 266 LEU B N 1
ATOM 4679 C CA . LEU B 1 266 ? -3.826 -5.008 -8.117 1 95.31 266 LEU B CA 1
ATOM 4680 C C . LEU B 1 266 ? -3.27 -6.352 -8.57 1 95.31 266 LEU B C 1
ATOM 4682 O O . LEU B 1 266 ? -2.16 -6.422 -9.102 1 95.31 266 LEU B O 1
ATOM 4686 N N . PHE B 1 267 ? -4.055 -7.352 -8.5 1 93.94 267 PHE B N 1
ATOM 4687 C CA . PHE B 1 267 ? -3.607 -8.727 -8.688 1 93.94 267 PHE B CA 1
ATOM 4688 C C . PHE B 1 267 ? -3.473 -9.055 -10.172 1 93.94 267 PHE B C 1
ATOM 4690 O O . PHE B 1 267 ? -2.559 -9.781 -10.57 1 93.94 267 PHE B O 1
ATOM 4697 N N . GLY B 1 268 ? -4.391 -8.602 -10.938 1 87.81 268 GLY B N 1
ATOM 4698 C CA . GLY B 1 268 ? -4.32 -8.859 -12.367 1 87.81 268 GLY B CA 1
ATOM 4699 C C . GLY B 1 268 ? -3.498 -7.828 -13.117 1 87.81 268 GLY B C 1
ATOM 4700 O O . GLY B 1 268 ? -3.775 -6.629 -13.047 1 87.81 268 GLY B O 1
ATOM 4701 N N . GLY B 1 269 ? -2.516 -8.25 -13.82 1 81.81 269 GLY B N 1
ATOM 4702 C CA . GLY B 1 269 ? -1.786 -7.344 -14.695 1 81.81 269 GLY B CA 1
ATOM 4703 C C . GLY B 1 269 ? -2.6 -6.883 -15.891 1 81.81 269 GLY B C 1
ATOM 4704 O O . GLY B 1 269 ? -3.611 -7.496 -16.234 1 81.81 269 GLY B O 1
ATOM 4705 N N . LEU B 1 270 ? -2.24 -5.727 -16.453 1 81.5 270 LEU B N 1
ATOM 4706 C CA . LEU B 1 270 ? -2.951 -5.18 -17.594 1 81.5 270 LEU B CA 1
ATOM 4707 C C . LEU B 1 270 ? -2.203 -5.477 -18.891 1 81.5 270 LEU B C 1
ATOM 4709 O O . LEU B 1 270 ? -0.971 -5.527 -18.906 1 81.5 270 LEU B O 1
ATOM 4713 N N . PRO B 1 271 ? -3.033 -5.695 -19.891 1 76.88 271 PRO B N 1
ATOM 4714 C CA . PRO B 1 271 ? -2.406 -6.039 -21.156 1 76.88 271 PRO B CA 1
ATOM 4715 C C . PRO B 1 271 ? -1.699 -4.852 -21.812 1 76.88 271 PRO B C 1
ATOM 4717 O O . PRO B 1 271 ? -2.168 -3.717 -21.703 1 76.88 271 PRO B O 1
ATOM 4720 N N . GLY B 1 272 ? -0.621 -5.141 -22.5 1 68.81 272 GLY B N 1
ATOM 4721 C CA . GLY B 1 272 ? 0.065 -4.18 -23.344 1 68.81 272 GLY B CA 1
ATOM 4722 C C . GLY B 1 272 ? 0.498 -2.93 -22.609 1 68.81 272 GLY B C 1
ATOM 4723 O O . GLY B 1 272 ? 1.14 -3.016 -21.562 1 68.81 272 GLY B O 1
ATOM 4724 N N . GLU B 1 273 ? 0.027 -1.844 -23.203 1 67.62 273 GLU B N 1
ATOM 4725 C CA . GLU B 1 273 ? 0.458 -0.541 -22.703 1 67.62 273 GLU B CA 1
ATOM 4726 C C . GLU B 1 273 ? -0.556 0.037 -21.719 1 67.62 273 GLU B C 1
ATOM 4728 O O . GLU B 1 273 ? -0.484 1.217 -21.375 1 67.62 273 GLU B O 1
ATOM 4733 N N . GLY B 1 274 ? -1.369 -0.862 -21.422 1 69.81 274 GLY B N 1
ATOM 4734 C CA . GLY B 1 274 ? -2.346 -0.374 -20.469 1 69.81 274 GLY B CA 1
ATOM 4735 C C . GLY B 1 274 ? -1.739 -0.034 -19.125 1 69.81 274 GLY B C 1
ATOM 4736 O O . GLY B 1 274 ? -0.869 -0.754 -18.625 1 69.81 274 GLY B O 1
ATOM 4737 N N . LYS B 1 275 ? -1.897 1.152 -18.516 1 68.44 275 LYS B N 1
ATOM 4738 C CA . LYS B 1 275 ? -1.295 1.564 -17.25 1 68.44 275 LYS B CA 1
ATOM 4739 C C . LYS B 1 275 ? -2.344 1.65 -16.141 1 68.44 275 LYS B C 1
ATOM 4741 O O . LYS B 1 275 ? -2.006 1.622 -14.961 1 68.44 275 LYS B O 1
ATOM 4746 N N . GLY B 1 276 ? -3.555 1.426 -16.531 1 73.88 276 GLY B N 1
ATOM 4747 C CA . GLY B 1 276 ? -4.613 1.646 -15.555 1 73.88 276 GLY B CA 1
ATOM 4748 C C . GLY B 1 276 ? -4.766 3.104 -15.164 1 73.88 276 GLY B C 1
ATOM 4749 O O . GLY B 1 276 ? -3.941 3.943 -15.531 1 73.88 276 GLY B O 1
ATOM 4750 N N . HIS B 1 277 ? -5.93 3.443 -14.555 1 80.94 277 HIS B N 1
ATOM 4751 C CA . HIS B 1 277 ? -6.141 4.805 -14.078 1 80.94 277 HIS B CA 1
ATOM 4752 C C . HIS B 1 277 ? -6.281 4.844 -12.562 1 80.94 277 HIS B C 1
ATOM 4754 O O . HIS B 1 277 ? -7.309 4.426 -12.016 1 80.94 277 HIS B O 1
ATOM 4760 N N . LEU B 1 278 ? -5.234 5.133 -11.945 1 87.56 278 LEU B N 1
ATOM 4761 C CA . LEU B 1 278 ? -5.23 5.34 -10.5 1 87.56 278 LEU B CA 1
ATOM 4762 C C . LEU B 1 278 ? -5.246 6.828 -10.164 1 87.56 278 LEU B C 1
ATOM 4764 O O . LEU B 1 278 ? -4.43 7.594 -10.68 1 87.56 278 LEU B O 1
ATOM 4768 N N . ASP B 1 279 ? -6.207 7.203 -9.43 1 89.25 279 ASP B N 1
ATOM 4769 C CA . ASP B 1 279 ? -6.348 8.586 -8.992 1 89.25 279 ASP B CA 1
ATOM 4770 C C . ASP B 1 279 ? -5.547 8.836 -7.715 1 89.25 279 ASP B C 1
ATOM 4772 O O . ASP B 1 279 ? -5.957 8.43 -6.625 1 89.25 279 ASP B O 1
ATOM 4776 N N . SER B 1 280 ? -4.453 9.57 -7.867 1 90.69 280 SER B N 1
ATOM 4777 C CA . SER B 1 280 ? -3.551 9.789 -6.742 1 90.69 280 SER B CA 1
ATOM 4778 C C . SER B 1 280 ? -4.234 10.57 -5.629 1 90.69 280 SER B C 1
ATOM 4780 O O . SER B 1 280 ? -3.908 10.406 -4.453 1 90.69 280 SER B O 1
ATOM 4782 N N . ASN B 1 281 ? -5.152 11.414 -5.977 1 90.94 281 ASN B N 1
ATOM 4783 C CA . ASN B 1 281 ? -5.848 12.195 -4.957 1 90.94 281 ASN B CA 1
ATOM 4784 C C . ASN B 1 281 ? -6.789 11.328 -4.129 1 90.94 281 ASN B C 1
ATOM 4786 O O . ASN B 1 281 ? -6.926 11.531 -2.92 1 90.94 281 ASN B O 1
ATOM 4790 N N . LEU B 1 282 ? -7.418 10.391 -4.766 1 91.38 282 LEU B N 1
ATOM 4791 C CA . LEU B 1 282 ? -8.234 9.453 -4.004 1 91.38 282 LEU B CA 1
ATOM 4792 C C . LEU B 1 282 ? -7.375 8.641 -3.039 1 91.38 282 LEU B C 1
ATOM 4794 O O . LEU B 1 282 ? -7.746 8.445 -1.882 1 91.38 282 LEU B O 1
ATOM 4798 N N . ILE B 1 283 ? -6.219 8.18 -3.557 1 93.94 283 ILE B N 1
ATOM 4799 C CA . ILE B 1 283 ? -5.297 7.422 -2.719 1 93.94 283 ILE B CA 1
ATOM 4800 C C . ILE B 1 283 ? -4.855 8.273 -1.53 1 93.94 283 ILE B C 1
ATOM 4802 O O . ILE B 1 283 ? -4.867 7.809 -0.388 1 93.94 283 ILE B O 1
ATOM 4806 N N . HIS B 1 284 ? -4.582 9.492 -1.767 1 92 284 HIS B N 1
ATOM 4807 C CA . HIS B 1 284 ? -4.094 10.414 -0.747 1 92 284 HIS B CA 1
ATOM 4808 C C . HIS B 1 284 ? -5.172 10.719 0.282 1 92 284 HIS B C 1
ATOM 4810 O O . HIS B 1 284 ? -4.973 10.516 1.481 1 92 284 HIS B O 1
ATOM 4816 N N . TYR B 1 285 ? -6.348 11.117 -0.122 1 91.75 285 TYR B N 1
ATOM 4817 C CA . TYR B 1 285 ? -7.348 11.68 0.776 1 91.75 285 TYR B CA 1
ATOM 4818 C C . TYR B 1 285 ? -8.141 10.586 1.477 1 91.75 285 TYR B C 1
ATOM 4820 O O . TYR B 1 285 ? -8.703 10.805 2.549 1 91.75 285 TYR B O 1
ATOM 4828 N N . LYS B 1 286 ? -8.18 9.367 0.928 1 94.88 286 LYS B N 1
ATOM 4829 C CA . LYS B 1 286 ? -8.82 8.234 1.593 1 94.88 286 LYS B CA 1
ATOM 4830 C C . LYS B 1 286 ? -7.809 7.406 2.373 1 94.88 286 LYS B C 1
ATOM 4832 O O . LYS B 1 286 ? -8.164 6.418 3.014 1 94.88 286 LYS B O 1
ATOM 4837 N N . GLU B 1 287 ? -6.562 7.883 2.246 1 96.56 287 GLU B N 1
ATOM 4838 C CA . GLU B 1 287 ? -5.469 7.133 2.857 1 96.56 287 GLU B CA 1
ATOM 4839 C C . GLU B 1 287 ? -5.508 5.664 2.443 1 96.56 287 GLU B C 1
ATOM 4841 O O . GLU B 1 287 ? -5.41 4.773 3.289 1 96.56 287 GLU B O 1
ATOM 4846 N N . LEU B 1 288 ? -5.652 5.422 1.156 1 97.06 288 LEU B N 1
ATOM 4847 C CA . LEU B 1 288 ? -5.684 4.07 0.61 1 97.06 288 LEU B CA 1
ATOM 4848 C C . LEU B 1 288 ? -4.281 3.477 0.549 1 97.06 288 LEU B C 1
ATOM 4850 O O . LEU B 1 288 ? -3.291 4.215 0.521 1 97.06 288 LEU B O 1
ATOM 4854 N N . GLN B 1 289 ? -4.227 2.158 0.545 1 97.06 289 GLN B N 1
ATOM 4855 C CA . GLN B 1 289 ? -3.033 1.385 0.226 1 97.06 289 GLN B CA 1
ATOM 4856 C C . GLN B 1 289 ? -3.244 0.538 -1.026 1 97.06 289 GLN B C 1
ATOM 4858 O O . GLN B 1 289 ? -4.148 -0.3 -1.069 1 97.06 289 GLN B O 1
ATOM 4863 N N . VAL B 1 290 ? -2.455 0.814 -1.997 1 97.12 290 VAL B N 1
ATOM 4864 C CA . VAL B 1 290 ? -2.514 0.062 -3.246 1 97.12 290 VAL B CA 1
ATOM 4865 C C . VAL B 1 290 ? -1.262 -0.8 -3.391 1 97.12 290 VAL B C 1
ATOM 4867 O O . VAL B 1 290 ? -0.141 -0.288 -3.35 1 97.12 290 VAL B O 1
ATOM 4870 N N . CYS B 1 291 ? -1.486 -2.084 -3.566 1 96.44 291 CYS B N 1
ATOM 4871 C CA . CYS B 1 291 ? -0.368 -3.018 -3.629 1 96.44 291 CYS B CA 1
ATOM 4872 C C . CYS B 1 291 ? -0.48 -3.92 -4.852 1 96.44 291 CYS B C 1
ATOM 4874 O O . CYS B 1 291 ? -1.58 -4.164 -5.352 1 96.44 291 CYS B O 1
ATOM 4876 N N . GLY B 1 292 ? 0.642 -4.312 -5.301 1 94.75 292 GLY B N 1
ATOM 4877 C CA . GLY B 1 292 ? 0.719 -5.363 -6.305 1 94.75 292 GLY B CA 1
ATOM 4878 C C . GLY B 1 292 ? 1.536 -6.559 -5.852 1 94.75 292 GLY B C 1
ATOM 4879 O O . GLY B 1 292 ? 2.52 -6.41 -5.125 1 94.75 292 GLY B O 1
ATOM 4880 N N . VAL B 1 293 ? 1.053 -7.707 -6.305 1 91.94 293 VAL B N 1
ATOM 4881 C CA . VAL B 1 293 ? 1.786 -8.93 -6 1 91.94 293 VAL B CA 1
ATOM 4882 C C . VAL B 1 293 ? 1.712 -9.891 -7.188 1 91.94 293 VAL B C 1
ATOM 4884 O O . VAL B 1 293 ? 0.713 -9.914 -7.906 1 91.94 293 VAL B O 1
ATOM 4887 N N . HIS B 1 294 ? 2.781 -10.547 -7.34 1 88.94 294 HIS B N 1
ATOM 4888 C CA . HIS B 1 294 ? 2.779 -11.516 -8.438 1 88.94 294 HIS B CA 1
ATOM 4889 C C . HIS B 1 294 ? 3.453 -12.812 -8.016 1 88.94 294 HIS B C 1
ATOM 4891 O O . HIS B 1 294 ? 4.289 -12.828 -7.113 1 88.94 294 HIS B O 1
ATOM 4897 N N . ALA B 1 295 ? 2.979 -13.891 -8.609 1 93 295 ALA B N 1
ATOM 4898 C CA . ALA B 1 295 ? 3.531 -15.227 -8.398 1 93 295 ALA B CA 1
ATOM 4899 C C . ALA B 1 295 ? 3.445 -15.633 -6.93 1 93 295 ALA B C 1
ATOM 4901 O O . ALA B 1 295 ? 2.535 -15.203 -6.215 1 93 295 ALA B O 1
ATOM 4902 N N . THR B 1 296 ? 4.148 -16.672 -6.582 1 95.69 296 THR B N 1
ATOM 4903 C CA . THR B 1 296 ? 4.102 -17.203 -5.227 1 95.69 296 THR B CA 1
ATOM 4904 C C . THR B 1 296 ? 5.473 -17.719 -4.801 1 95.69 296 THR B C 1
ATOM 4906 O O . THR B 1 296 ? 6.457 -17.547 -5.523 1 95.69 296 THR B O 1
ATOM 4909 N N . THR B 1 297 ? 5.543 -18.156 -3.559 1 97 297 THR B N 1
ATOM 4910 C CA . THR B 1 297 ? 6.738 -18.781 -2.986 1 97 297 THR B CA 1
ATOM 4911 C C . THR B 1 297 ? 6.414 -20.141 -2.4 1 97 297 THR B C 1
ATOM 4913 O O . THR B 1 297 ? 5.246 -20.516 -2.291 1 97 297 THR B O 1
ATOM 4916 N N . VAL B 1 298 ? 7.461 -20.828 -2.053 1 98.19 298 VAL B N 1
ATOM 4917 C CA . VAL B 1 298 ? 7.328 -22.125 -1.399 1 98.19 298 VAL B CA 1
ATOM 4918 C C . VAL B 1 298 ? 6.535 -21.984 -0.102 1 98.19 298 VAL B C 1
ATOM 4920 O O . VAL B 1 298 ? 5.695 -22.828 0.223 1 98.19 298 VAL B O 1
ATOM 4923 N N . HIS B 1 299 ? 6.75 -20.922 0.583 1 97.88 299 HIS B N 1
ATOM 4924 C CA . HIS B 1 299 ? 6.078 -20.656 1.851 1 97.88 299 HIS B CA 1
ATOM 4925 C C . HIS B 1 299 ? 4.562 -20.656 1.68 1 97.88 299 HIS B C 1
ATOM 4927 O O . HIS B 1 299 ? 3.848 -21.328 2.416 1 97.88 299 HIS B O 1
ATOM 4933 N N . PHE B 1 300 ? 4.086 -19.969 0.714 1 98.12 300 PHE B N 1
ATOM 4934 C CA . PHE B 1 300 ? 2.648 -19.844 0.519 1 98.12 300 PHE B CA 1
ATOM 4935 C C . PHE B 1 300 ? 2.055 -21.141 0.01 1 98.12 300 PHE B C 1
ATOM 4937 O O . PHE B 1 300 ? 0.916 -21.484 0.335 1 98.12 300 PHE B O 1
ATOM 4944 N N . MET B 1 301 ? 2.779 -21.859 -0.793 1 98.69 301 MET B N 1
ATOM 4945 C CA . MET B 1 301 ? 2.287 -23.156 -1.248 1 98.69 301 MET B CA 1
ATOM 4946 C C . MET B 1 301 ? 2.131 -24.125 -0.076 1 98.69 301 MET B C 1
ATOM 4948 O O . MET B 1 301 ? 1.146 -24.859 0.001 1 98.69 301 MET B O 1
ATOM 4952 N N . LYS B 1 302 ? 3.08 -24.094 0.83 1 98.75 302 LYS B N 1
ATOM 4953 C CA . LYS B 1 302 ? 2.98 -24.938 2.02 1 98.75 302 LYS B CA 1
ATOM 4954 C C . LYS B 1 302 ? 1.769 -24.562 2.863 1 98.75 302 LYS B C 1
ATOM 4956 O O . LYS B 1 302 ? 1.094 -25.422 3.42 1 98.75 302 LYS B O 1
ATOM 4961 N N . GLU B 1 303 ? 1.473 -23.266 2.949 1 98.56 303 GLU B N 1
ATOM 4962 C CA . GLU B 1 303 ? 0.299 -22.812 3.689 1 98.56 303 GLU B CA 1
ATOM 4963 C C . GLU B 1 303 ? -0.988 -23.328 3.051 1 98.56 303 GLU B C 1
ATOM 4965 O O . GLU B 1 303 ? -1.917 -23.734 3.754 1 98.56 303 GLU B O 1
ATOM 4970 N N . ILE B 1 304 ? -1.037 -23.297 1.765 1 98.75 304 ILE B N 1
ATOM 4971 C CA . ILE B 1 304 ? -2.205 -23.812 1.06 1 98.75 304 ILE B CA 1
ATOM 4972 C C . ILE B 1 304 ? -2.34 -25.312 1.309 1 98.75 304 ILE B C 1
ATOM 4974 O O . ILE B 1 304 ? -3.441 -25.812 1.542 1 98.75 304 ILE B O 1
ATOM 4978 N N . ILE B 1 305 ? -1.228 -26.031 1.272 1 98.81 305 ILE B N 1
ATOM 4979 C CA . ILE B 1 305 ? -1.236 -27.469 1.523 1 98.81 305 ILE B CA 1
ATOM 4980 C C . ILE B 1 305 ? -1.809 -27.75 2.912 1 98.81 305 ILE B C 1
ATOM 4982 O O . ILE B 1 305 ? -2.633 -28.656 3.082 1 98.81 305 ILE B O 1
ATOM 4986 N N . ASN B 1 306 ? -1.395 -26.938 3.891 1 98.69 306 ASN B N 1
ATOM 4987 C CA . ASN B 1 306 ? -1.913 -27.094 5.246 1 98.69 306 ASN B CA 1
ATOM 4988 C C . ASN B 1 306 ? -3.428 -26.922 5.293 1 98.69 306 ASN B C 1
ATOM 4990 O O . ASN B 1 306 ? -4.133 -27.703 5.93 1 98.69 306 ASN B O 1
ATOM 4994 N N . LEU B 1 307 ? -3.916 -25.938 4.621 1 98.56 307 LEU B N 1
ATOM 4995 C CA . LEU B 1 307 ? -5.352 -25.688 4.578 1 98.56 307 LEU B CA 1
ATOM 4996 C C . LEU B 1 307 ? -6.094 -26.844 3.934 1 98.56 307 LEU B C 1
ATOM 4998 O O . LEU B 1 307 ? -7.16 -27.25 4.406 1 98.56 307 LEU B O 1
ATOM 5002 N N . MET B 1 308 ? -5.555 -27.391 2.877 1 98.44 308 MET B N 1
ATOM 5003 C CA . MET B 1 308 ? -6.176 -28.5 2.174 1 98.44 308 MET B CA 1
ATOM 5004 C C . MET B 1 308 ? -6.145 -29.766 3.025 1 98.44 308 MET B C 1
ATOM 5006 O O . MET B 1 308 ? -7.133 -30.5 3.098 1 98.44 308 MET B O 1
ATOM 5010 N N . GLU B 1 309 ? -5.004 -29.969 3.656 1 98.12 309 GLU B N 1
ATOM 5011 C CA . GLU B 1 309 ? -4.848 -31.141 4.508 1 98.12 309 GLU B CA 1
ATOM 5012 C C . GLU B 1 309 ? -5.855 -31.125 5.656 1 98.12 309 GLU B C 1
ATOM 5014 O O . GLU B 1 309 ? -6.379 -32.188 6.035 1 98.12 309 GLU B O 1
ATOM 5019 N N . GLU B 1 310 ? -6.184 -29.953 6.152 1 97.94 310 GLU B N 1
ATOM 5020 C CA . GLU B 1 310 ? -7.109 -29.781 7.266 1 97.94 310 GLU B CA 1
ATOM 5021 C C . GLU B 1 310 ? -8.555 -29.812 6.785 1 97.94 310 GLU B C 1
ATOM 5023 O O . GLU B 1 310 ? -9.484 -29.734 7.594 1 97.94 310 GLU B O 1
ATOM 5028 N N . GLY B 1 311 ? -8.766 -29.828 5.523 1 97 311 GLY B N 1
ATOM 5029 C CA . GLY B 1 311 ? -10.102 -29.875 4.965 1 97 311 GLY B CA 1
ATOM 5030 C C . GLY B 1 311 ? -10.766 -28.516 4.871 1 97 311 GLY B C 1
ATOM 5031 O O . GLY B 1 311 ? -11.977 -28.422 4.652 1 97 311 GLY B O 1
ATOM 5032 N N . ARG B 1 312 ? -10.039 -27.5 4.949 1 97 312 ARG B N 1
ATOM 5033 C CA . ARG B 1 312 ? -10.594 -26.141 4.961 1 97 312 ARG B CA 1
ATOM 5034 C C . ARG B 1 312 ? -10.617 -25.547 3.557 1 97 312 ARG B C 1
ATOM 5036 O O . ARG B 1 312 ? -11.227 -24.5 3.33 1 97 312 ARG B O 1
ATOM 5043 N N . LEU B 1 313 ? -9.953 -26.266 2.584 1 97.31 313 LEU B N 1
ATOM 5044 C CA . LEU B 1 313 ? -9.914 -25.828 1.192 1 97.31 313 LEU B CA 1
ATOM 5045 C C . LEU B 1 313 ? -9.938 -27.016 0.246 1 97.31 313 LEU B C 1
ATOM 5047 O O . LEU B 1 313 ? -9.156 -27.953 0.408 1 97.31 313 LEU B O 1
ATOM 5051 N N . ASN B 1 314 ? -10.828 -27 -0.633 1 96.75 314 ASN B N 1
ATOM 5052 C CA . ASN B 1 314 ? -10.93 -28.016 -1.688 1 96.75 314 ASN B CA 1
ATOM 5053 C C . ASN B 1 314 ? -10.945 -27.359 -3.072 1 96.75 314 ASN B C 1
ATOM 5055 O O . ASN B 1 314 ? -11.969 -26.812 -3.494 1 96.75 314 ASN B O 1
ATOM 5059 N N . LEU B 1 315 ? -9.938 -27.531 -3.777 1 97.19 315 LEU B N 1
ATOM 5060 C CA . LEU B 1 315 ? -9.773 -26.812 -5.035 1 97.19 315 LEU B CA 1
ATOM 5061 C C . LEU B 1 315 ? -10.281 -27.641 -6.207 1 97.19 315 LEU B C 1
ATOM 5063 O O . LEU B 1 315 ? -10.539 -27.109 -7.289 1 97.19 315 LEU B O 1
ATOM 5067 N N . GLY B 1 316 ? -10.398 -28.875 -5.973 1 95.75 316 GLY B N 1
ATOM 5068 C CA . GLY B 1 316 ? -10.859 -29.781 -7.02 1 95.75 316 GLY B CA 1
ATOM 5069 C C . GLY B 1 316 ? -12.227 -29.422 -7.562 1 95.75 316 GLY B C 1
ATOM 5070 O O . GLY B 1 316 ? -12.555 -29.75 -8.703 1 95.75 316 GLY B O 1
ATOM 5071 N N . LYS B 1 317 ? -13.039 -28.734 -6.75 1 95.38 317 LYS B N 1
ATOM 5072 C CA . LYS B 1 317 ? -14.398 -28.375 -7.141 1 95.38 317 LYS B CA 1
ATOM 5073 C C . LYS B 1 317 ? -14.398 -27.406 -8.32 1 95.38 317 LYS B C 1
ATOM 5075 O O . LYS B 1 317 ? -15.422 -27.219 -8.977 1 95.38 317 LYS B O 1
ATOM 5080 N N . TYR B 1 318 ? -13.242 -26.844 -8.625 1 95.5 318 TYR B N 1
ATOM 5081 C CA . TYR B 1 318 ? -13.172 -25.859 -9.703 1 95.5 318 TYR B CA 1
ATOM 5082 C C . TYR B 1 318 ? -12.828 -26.531 -11.023 1 95.5 318 TYR B C 1
ATOM 5084 O O . TYR B 1 318 ? -12.914 -25.906 -12.086 1 95.5 318 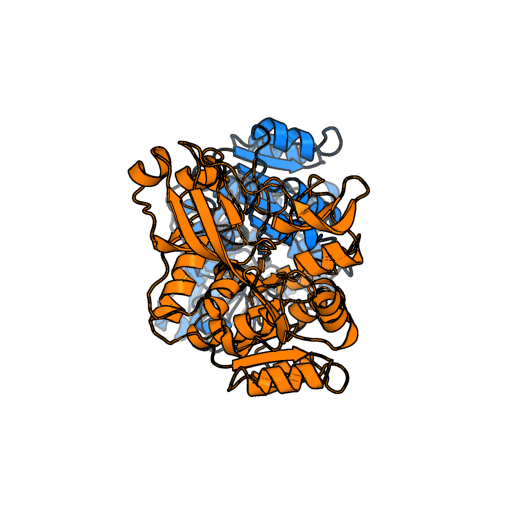TYR B O 1
ATOM 5092 N N . VAL B 1 319 ? -12.398 -27.812 -10.992 1 96.25 319 VAL B N 1
ATOM 5093 C CA . VAL B 1 319 ? -12.031 -28.531 -12.211 1 96.25 319 VAL B CA 1
ATOM 5094 C C . VAL B 1 319 ? -13.289 -28.875 -13 1 96.25 319 VAL B C 1
ATOM 5096 O O . VAL B 1 319 ? -14.172 -29.578 -12.508 1 96.25 319 VAL B O 1
ATOM 5099 N N . GLU B 1 320 ? -13.328 -28.406 -14.203 1 94 320 GLU B N 1
ATOM 5100 C CA . GLU B 1 320 ? -14.516 -28.609 -15.031 1 94 320 GLU B CA 1
ATOM 5101 C C . GLU B 1 320 ? -14.234 -29.625 -16.141 1 94 320 GLU B C 1
ATOM 5103 O O . GLU B 1 320 ? -15.172 -30.172 -16.734 1 94 320 GLU B O 1
ATOM 5108 N N . MET B 1 321 ? -13.016 -29.766 -16.422 1 96 321 MET B N 1
ATOM 5109 C CA . MET B 1 321 ? -12.617 -30.625 -17.531 1 96 321 MET B CA 1
ATOM 5110 C C . MET B 1 321 ? -11.281 -31.297 -17.25 1 96 321 MET B C 1
ATOM 5112 O O . MET B 1 321 ? -10.406 -30.703 -16.625 1 96 321 MET B O 1
ATOM 5116 N N . THR B 1 322 ? -11.133 -32.531 -17.641 1 98 322 THR B N 1
ATOM 5117 C CA . THR B 1 322 ? -9.844 -33.25 -17.656 1 98 322 THR B CA 1
ATOM 5118 C C . THR B 1 322 ? -9.477 -33.625 -19.078 1 98 322 THR B C 1
ATOM 5120 O O . THR B 1 322 ? -10.352 -33.781 -19.938 1 98 322 THR B O 1
ATOM 5123 N N . THR B 1 323 ? -8.25 -33.656 -19.312 1 98.25 323 THR B N 1
ATOM 5124 C CA . THR B 1 323 ? -7.762 -34.062 -20.641 1 98.25 323 THR B CA 1
ATOM 5125 C C . THR B 1 323 ? -6.398 -34.719 -20.531 1 98.25 323 THR B C 1
ATOM 5127 O O . THR B 1 323 ? -5.949 -35.062 -19.438 1 98.25 323 THR B O 1
ATOM 5130 N N . ASN B 1 324 ? -5.836 -35.094 -21.672 1 98.31 324 ASN B N 1
ATOM 5131 C CA . ASN B 1 324 ? -4.477 -35.625 -21.781 1 98.31 324 ASN B CA 1
ATOM 5132 C C . ASN B 1 324 ? -3.629 -34.812 -22.75 1 98.31 324 ASN B C 1
ATOM 5134 O O . ASN B 1 324 ? -4.082 -33.781 -23.266 1 98.31 324 ASN B O 1
ATOM 5138 N N . ILE B 1 325 ? -2.387 -35.188 -22.906 1 98.44 325 ILE B N 1
ATOM 5139 C CA . ILE B 1 325 ? -1.458 -34.406 -23.719 1 98.44 325 ILE B CA 1
ATOM 5140 C C . ILE B 1 325 ? -1.919 -34.375 -25.172 1 98.44 325 ILE B C 1
ATOM 5142 O O . ILE B 1 325 ? -1.864 -33.344 -25.828 1 98.44 325 ILE B O 1
ATOM 5146 N N . ASP B 1 326 ? -2.396 -35.469 -25.672 1 97.31 326 ASP B N 1
ATOM 5147 C CA . ASP B 1 326 ? -2.801 -35.594 -27.062 1 97.31 326 ASP B CA 1
ATOM 5148 C C . ASP B 1 326 ? -3.902 -34.594 -27.406 1 97.31 326 ASP B C 1
ATOM 5150 O O . ASP B 1 326 ? -3.975 -34.125 -28.547 1 97.31 326 ASP B O 1
ATOM 5154 N N . ASN B 1 327 ? -4.723 -34.281 -26.438 1 97.25 327 ASN B N 1
ATOM 5155 C CA . ASN B 1 327 ? -5.891 -33.438 -26.688 1 97.25 327 ASN B CA 1
ATOM 5156 C C . ASN B 1 327 ? -5.746 -32.094 -26.016 1 97.25 327 ASN B C 1
ATOM 5158 O O . ASN B 1 327 ? -6.73 -31.359 -25.844 1 97.25 327 ASN B O 1
ATOM 5162 N N . ILE B 1 328 ? -4.598 -31.75 -25.594 1 97.88 328 ILE B N 1
ATOM 5163 C CA . ILE B 1 328 ? -4.395 -30.562 -24.766 1 97.88 328 ILE B CA 1
ATOM 5164 C C . ILE B 1 328 ? -4.746 -29.312 -25.562 1 97.88 328 ILE B C 1
ATOM 5166 O O . ILE B 1 328 ? -5.246 -28.328 -25 1 97.88 328 ILE B O 1
ATOM 5170 N N . MET B 1 329 ? -4.551 -29.312 -26.875 1 96.62 329 MET B N 1
ATOM 5171 C CA . MET B 1 329 ? -4.875 -28.156 -27.688 1 96.62 329 MET B CA 1
ATOM 5172 C C . MET B 1 329 ? -6.379 -27.906 -27.719 1 96.62 329 MET B C 1
ATOM 5174 O O . MET B 1 329 ? -6.82 -26.75 -27.734 1 96.62 329 MET B O 1
ATOM 5178 N N . ASP B 1 330 ? -7.109 -28.922 -27.703 1 96.25 330 ASP B N 1
ATOM 5179 C CA . ASP B 1 330 ? -8.562 -28.812 -27.625 1 96.25 330 ASP B CA 1
ATOM 5180 C C . ASP B 1 330 ? -8.992 -28.188 -26.297 1 96.25 330 ASP B C 1
ATOM 5182 O O . ASP B 1 330 ? -9.984 -27.469 -26.234 1 96.25 330 ASP B O 1
ATOM 5186 N N . ALA B 1 331 ? -8.281 -28.562 -25.281 1 96.81 331 ALA B N 1
ATOM 5187 C CA . ALA B 1 331 ? -8.578 -28 -23.969 1 96.81 331 ALA B CA 1
ATOM 5188 C C . ALA B 1 331 ? -8.359 -26.484 -23.953 1 96.81 331 ALA B C 1
ATOM 5190 O O . ALA B 1 331 ? -9.156 -25.734 -23.375 1 96.81 331 ALA B O 1
ATOM 5191 N N . PHE B 1 332 ? -7.25 -26 -24.578 1 96.44 332 PHE B N 1
ATOM 5192 C CA . PHE B 1 332 ? -7.004 -24.578 -24.703 1 96.44 332 PHE B CA 1
ATOM 5193 C C . PHE B 1 332 ? -8.148 -23.891 -25.438 1 96.44 332 PHE B C 1
ATOM 5195 O O . PHE B 1 332 ? -8.617 -22.828 -25.031 1 96.44 332 PHE B O 1
ATOM 5202 N N . ALA B 1 333 ? -8.602 -24.484 -26.469 1 95.38 333 ALA B N 1
ATOM 5203 C CA . ALA B 1 333 ? -9.719 -23.938 -27.234 1 95.38 333 ALA B CA 1
ATOM 5204 C C . ALA B 1 333 ? -10.992 -23.906 -26.406 1 95.38 333 ALA B C 1
ATOM 5206 O O . ALA B 1 333 ? -11.781 -22.953 -26.5 1 95.38 333 ALA B O 1
ATOM 5207 N N . ALA B 1 334 ? -11.18 -24.922 -25.641 1 93.38 334 ALA B N 1
ATOM 5208 C CA . ALA B 1 334 ? -12.375 -25 -24.797 1 93.38 334 ALA B CA 1
ATOM 5209 C C . ALA B 1 334 ? -12.383 -23.891 -23.766 1 93.38 334 ALA B C 1
ATOM 5211 O O . ALA B 1 334 ? -13.43 -23.297 -23.484 1 93.38 334 ALA B O 1
ATOM 5212 N N . ILE B 1 335 ? -11.25 -23.641 -23.125 1 92.75 335 ILE B N 1
ATOM 5213 C CA . ILE B 1 335 ? -11.148 -22.547 -22.156 1 92.75 335 ILE B CA 1
ATOM 5214 C C . ILE B 1 335 ? -11.5 -21.234 -22.844 1 92.75 335 ILE B C 1
ATOM 5216 O O . ILE B 1 335 ? -12.281 -20.438 -22.312 1 92.75 335 ILE B O 1
ATOM 5220 N N . ARG B 1 336 ? -11 -21 -24 1 91 336 ARG B N 1
ATOM 5221 C CA . ARG B 1 336 ? -11.203 -19.766 -24.75 1 91 336 ARG B CA 1
ATOM 5222 C C . ARG B 1 336 ? -12.664 -19.625 -25.188 1 91 336 ARG B C 1
ATOM 5224 O O . ARG B 1 336 ? -13.266 -18.562 -25 1 91 336 ARG B O 1
ATOM 5231 N N . ASP B 1 337 ? -13.258 -20.719 -25.734 1 92.06 337 ASP B N 1
ATOM 5232 C CA . ASP B 1 337 ? -14.523 -20.625 -26.453 1 92.06 337 ASP B CA 1
ATOM 5233 C C . ASP B 1 337 ? -15.703 -20.922 -25.516 1 92.06 337 ASP B C 1
ATOM 5235 O O . ASP B 1 337 ? -16.812 -20.422 -25.734 1 92.06 337 ASP B O 1
ATOM 5239 N N . LYS B 1 338 ? -15.508 -21.75 -24.531 1 90.88 338 LYS B N 1
ATOM 5240 C CA . LYS B 1 338 ? -16.625 -22.203 -23.703 1 90.88 338 LYS B CA 1
ATOM 5241 C C . LYS B 1 338 ? -16.484 -21.703 -22.281 1 90.88 338 LYS B C 1
ATOM 5243 O O . LYS B 1 338 ? -17.25 -22.109 -21.391 1 90.88 338 LYS B O 1
ATOM 5248 N N . ASN B 1 339 ? -15.508 -20.969 -21.984 1 87.44 339 ASN B N 1
ATOM 5249 C CA . ASN B 1 339 ? -15.273 -20.359 -20.672 1 87.44 339 ASN B CA 1
ATOM 5250 C C . ASN B 1 339 ? -15.125 -21.406 -19.578 1 87.44 339 ASN B C 1
ATOM 5252 O O . ASN B 1 339 ? -15.719 -21.281 -18.5 1 87.44 339 ASN B O 1
ATOM 5256 N N . ILE B 1 340 ? -14.406 -22.453 -19.953 1 90.31 340 ILE B N 1
ATOM 5257 C CA . ILE B 1 340 ? -14.086 -23.469 -18.938 1 90.31 340 ILE B CA 1
ATOM 5258 C C . ILE B 1 340 ? -13.172 -22.859 -17.875 1 90.31 340 ILE B C 1
ATOM 5260 O O . ILE B 1 340 ? -12.172 -22.219 -18.203 1 90.31 340 ILE B O 1
ATOM 5264 N N . MET B 1 341 ? -13.477 -23.016 -16.609 1 90.25 341 MET B N 1
ATOM 5265 C CA . MET B 1 341 ? -12.773 -22.344 -15.516 1 90.25 341 MET B CA 1
ATOM 5266 C C . MET B 1 341 ? -11.367 -22.922 -15.344 1 90.25 341 MET B C 1
ATOM 5268 O O . MET B 1 341 ? -10.391 -22.188 -15.289 1 90.25 341 MET B O 1
ATOM 5272 N N . LYS B 1 342 ? -11.367 -24.297 -15.211 1 94.75 342 LYS B N 1
ATOM 5273 C CA . LYS B 1 342 ? -10.078 -24.938 -14.969 1 94.75 342 LYS B CA 1
ATOM 5274 C C . LYS B 1 342 ? -10.023 -26.312 -15.625 1 94.75 342 LYS B C 1
ATOM 5276 O O . LYS B 1 342 ? -10.992 -27.078 -15.555 1 94.75 342 LYS B O 1
ATOM 5281 N N . VAL B 1 343 ? -8.906 -26.609 -16.297 1 97.56 343 VAL B N 1
ATOM 5282 C CA . VAL B 1 343 ? -8.672 -27.891 -16.938 1 97.56 343 VAL B CA 1
ATOM 5283 C C . VAL B 1 343 ? -7.465 -28.578 -16.297 1 97.56 343 VAL B C 1
ATOM 5285 O O . VAL B 1 343 ? -6.41 -27.953 -16.125 1 97.56 343 VAL B O 1
ATOM 5288 N N . VAL B 1 344 ? -7.621 -29.812 -15.945 1 98.5 344 VAL B N 1
ATOM 5289 C CA . VAL B 1 344 ? -6.523 -30.656 -15.469 1 98.5 344 VAL B CA 1
ATOM 5290 C C . VAL B 1 344 ? -6.07 -31.594 -16.578 1 98.5 344 VAL B C 1
ATOM 5292 O O . VAL B 1 344 ? -6.895 -32.156 -17.297 1 98.5 344 VAL B O 1
ATOM 5295 N N . VAL B 1 345 ? -4.805 -31.719 -16.719 1 98.75 345 VAL B N 1
ATOM 5296 C CA . VAL B 1 345 ? -4.184 -32.562 -17.734 1 98.75 345 VAL B CA 1
ATOM 5297 C C . VAL B 1 345 ? -3.551 -33.781 -17.078 1 98.75 345 VAL B C 1
ATOM 5299 O O . VAL B 1 345 ? -2.764 -33.656 -16.141 1 98.75 345 VAL B O 1
ATOM 5302 N N . HIS B 1 346 ? -3.893 -34.938 -17.547 1 98.69 346 HIS B N 1
ATOM 5303 C CA . HIS B 1 346 ? -3.266 -36.188 -17.125 1 98.69 346 HIS B CA 1
ATOM 5304 C C . HIS B 1 346 ? -2.271 -36.688 -18.156 1 98.69 346 HIS B C 1
ATOM 5306 O O . HIS B 1 346 ? -2.643 -37.438 -19.062 1 9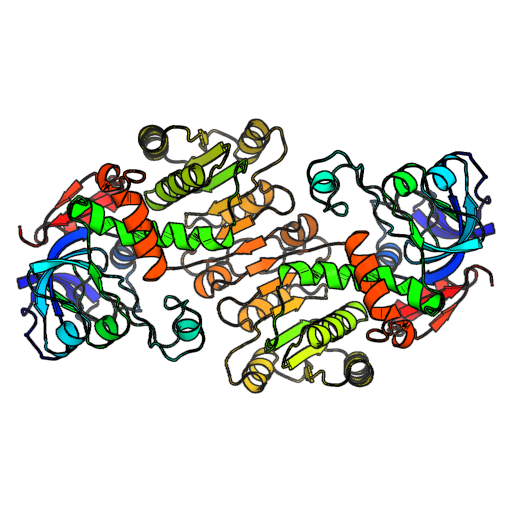8.69 346 HIS B O 1
ATOM 5312 N N . PRO B 1 347 ? -1.027 -36.375 -17.922 1 97.75 347 PRO B N 1
ATOM 5313 C CA . PRO B 1 347 ? -0.031 -36.656 -18.969 1 97.75 347 PRO B CA 1
ATOM 5314 C C . PRO B 1 347 ? 0.237 -38.156 -19.125 1 97.75 347 PRO B C 1
ATOM 5316 O O . PRO B 1 347 ? 0.813 -38.562 -20.141 1 97.75 347 PRO B O 1
ATOM 5319 N N . GLN B 1 348 ? -0.078 -39 -18.188 1 93.06 348 GLN B N 1
ATOM 5320 C CA . GLN B 1 348 ? 0.182 -40.406 -18.219 1 93.06 348 GLN B CA 1
ATOM 5321 C C . GLN B 1 348 ? -0.855 -41.156 -19.078 1 93.06 348 GLN B C 1
ATOM 5323 O O . GLN B 1 348 ? -0.697 -42.312 -19.391 1 93.06 348 GLN B O 1
ATOM 5328 N N . GLU B 1 349 ? -1.827 -40.469 -19.391 1 89.5 349 GLU B N 1
ATOM 5329 C CA . GLU B 1 349 ? -2.9 -41.031 -20.188 1 89.5 349 GLU B CA 1
ATOM 5330 C C . GLU B 1 349 ? -2.699 -40.75 -21.672 1 89.5 349 GLU B C 1
ATOM 5332 O O . GLU B 1 349 ? -2.102 -39.719 -22.031 1 89.5 349 GLU B O 1
#

Foldseek 3Di:
DWFFWLAPVRDTDIDDDDDDDADQQKWKWQWQKAWQDPVNLCCNVPNDPQADPRAGAGAQTKGFTQHHHNLLVVLPDDGGFIKTFQFKFAQCPDPCNVVVNRVPHPPIDGDRGHAHHRRARMGMGGNRSSVSVRIGTADPPADGLQRSCLFLLLFLVQLCPVQPQAAAFAEEEEDQFLSRLSNQLVSVVRHHPAYEYEDQDPVSQVVSCVVRPRHHYDHVVVDPPLVVQCVVVVNQFGQEYEYPDQDQVVQCVNLSRAGQQHEYEDEDHHPDPDPHDDDVVSCVVSVYHYDYDGGHGPVSSVVSSVCVVVVSDGSSSLADEEEESVCVVVVSVCCVPVVRRMYMYGHVD/DWFFWLAPVRDTDIDDDDDDDADQQKWKWQWQKAWQDPVNLCCNVPNDPQADPRAGAGAQTKGFTQHHHNLLVVLPDDGGFIKTFQFKFAQCPDPCNVVVNRVPHPPIDGDRGHAHHRRARMGMGGNRRSVSVRIGTADPPADGHQRSCLFLLLFLVQLCPVQPQAAAFAEEEEDQFLSRLSNQLVSVVRHHPAYEYEDQDPVSQVVSCVVRPRHHYDHVVVDPPLVVQCVVVVNQFGQEYEYPDQDQVVQVVNLVRAGQQHEYEDEDHHPDPDPHDDDVVSCVVSVYHYDYDGGHGPVSSVVSSVCVVVVSDGSSVLEDEEEESVCVVVVSVCCVPVVRRMYMYGHVD